Protein AF-A0A7Y8I131-F1 (afdb_monomer)

Sequence (384 aa):
MTRGSLYPLAFAGADLEAWVQGAQLDEKDVHTAWSLAAFLHQQGRAGRDKVTLFLSPSLACAALWTKQDFEESLGKSEELGVKIVIGERPHPADYRPMGDPRQDRLFMIVERAGEPAVDRTRLSFLKRAKYPLAAVTLEKNAPLSRYMQFIHYTVFGLGYLRRMNFVTQPAVELYKSITNPLYQNAVIQGGIERTPEWKQFVESPRQIKWRGGVTLHYDRLPCGVNLNDRDAASAYASLLTQLLDAGSIEYGELTFFGDTRYDPRGKRLRRILDRAGQSVFRSRLKIPVDIYEGPAMNHSYHEMVIGHGRCLSTVLLSRKPESIPEAGYTADYHRAQFLATQMAYERRSRLVVAISVKDLESASLASLEEFFKAVASRLPKARM

Secondary structure (DSSP, 8-state):
--HHHHHHHHHTT--HHHHHHHT---HHHHHHHHHHHHHHHHHHHTT--EEEEEE-GGGTTHHHHHHHHHHHHH-S-TTT--EEE-SPPP-GGGS--TTSTT--EEEEEEEETTSPPS-HHHHHHHHHTT--EEEEEE-TT--HHHHHHHHHHHHHHHHHHTT--TT--HHHHHHHHHHHHHHHHHHHHTSGGGSHHHHHHHH-SSEEE-GGG-EEE-TT-SS------SSHHHHHHHHHHHHHHTT--SEEEEEEES-SSSSHHHHHHHHHHHHHIIIIIITTT---EEEEEETTTHHHHHHHHHHH--EEEEEEEESS--EEGGGTEETHHHHHHHHHHHHHHHHTT-EEEEEEES-SSHHHHHHHHHHHHHHHHHSPPPP-

Mean predicted aligned error: 5.05 Å

Nearest PDB structures (foldseek):
  2fz5-assembly1_A  TM=4.426E-01  e=1.363E+00  Megasphaera elsdenii
  7plm-assembly1_B  TM=3.935E-01  e=2.606E+00  Desulfocurvibacter africanus
  6ciq-assembly2_C  TM=1.727E-01  e=2.904E+00  Moorella thermoacetica ATCC 39073
  6cip-assembly3_E  TM=1.585E-01  e=2.751E+00  Moorella thermoacetica ATCC 39073

Radius of gyration: 21.36 Å; Cα contacts (8 Å, |Δi|>4): 676; chains: 1; bounding box: 56×38×62 Å

Foldseek 3Di:
DDPVPVVVCVVVVHDVVLLVVLLDDDPVLLVVLLVLLVLCLVLLVLLQQEEEEAEFPVCLVCLLVLQLLQCLQFLAAQSGHHGYFYPDQQDVLLADQPPDSLRRHAYEYEYEPPGPGRPVVSVVVCVVSPGHYHYHYHYNPRDVSNVVSSSNSNSVSNCVVVVHRRPDQVLLVLLCVQLVVLLVVQVVLVHSCRDPLNCCQVVPPQKFDFPQFKIKHQPLQLDDQDQPDPGDLLSVLSVVQVCLVVLQAQEEEEEELADLDPDPLSVLLQVLVVVLQVLQCRFAVSHHYYYYYPPVSVRRNSSNCLNNGRYAYEYEYEPDWDDDVVVVDTSRSSVSSSSSVSVSCSVSSGHYMYMYFPHSDPSSSVSSSVSSVSNSVNGHRPDD

Solvent-accessible surface area (backbone atoms only — not comparable to full-atom values): 20110 Å² total; per-residue (Å²): 140,55,71,84,62,49,51,60,39,50,75,70,68,48,62,60,64,60,37,55,55,29,44,60,70,53,72,67,52,50,52,50,19,36,52,51,15,51,50,53,47,56,35,31,77,69,59,22,30,38,33,37,51,45,52,20,81,93,48,48,81,48,48,61,56,52,32,41,58,40,18,39,34,37,7,73,27,60,85,68,28,47,46,61,44,58,91,73,72,90,51,78,81,32,52,61,56,78,85,41,93,82,41,30,61,29,39,37,38,42,39,45,47,92,55,77,69,73,56,60,73,56,50,50,46,42,56,76,60,63,49,55,68,50,81,45,75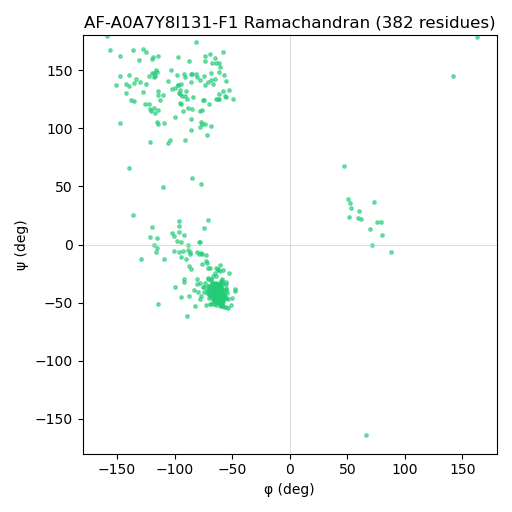,42,56,67,82,60,42,70,38,31,54,53,44,40,49,51,44,19,48,49,40,34,27,59,77,65,74,46,79,44,88,60,64,71,48,43,53,53,37,48,70,45,27,52,59,49,43,52,49,11,62,75,63,73,36,44,78,68,31,68,71,44,44,49,65,75,69,43,82,47,51,35,59,42,69,60,49,31,31,39,35,49,72,53,36,81,63,95,70,86,61,92,46,96,37,26,36,54,27,50,26,46,48,54,50,55,36,46,75,70,63,55,35,66,32,38,36,44,29,34,36,51,61,47,84,76,46,72,49,28,39,50,51,47,54,43,51,55,50,36,39,47,48,35,33,22,52,25,64,44,23,57,55,48,81,47,41,31,64,91,47,48,68,39,50,38,21,27,49,68,26,26,42,42,34,40,38,37,41,32,38,49,72,51,65,64,69,42,76,94,74,74,40,62,41,50,62,39,52,32,44,54,53,22,51,51,52,46,31,36,79,67,69,34,48,36,37,37,38,40,32,47,34,72,47,74,64,28,47,50,31,50,45,49,40,44,51,50,20,35,70,67,36,66,73,59,82,129

pLDDT: mean 90.71, std 7.74, range [46.91, 98.75]

Structure (mmCIF, N/CA/C/O backbone):
data_AF-A0A7Y8I131-F1
#
_entry.id   AF-A0A7Y8I131-F1
#
loop_
_atom_site.group_PDB
_atom_site.id
_atom_site.type_symbol
_atom_site.label_atom_id
_atom_site.label_alt_id
_atom_site.label_comp_id
_atom_site.label_asym_id
_atom_site.label_entity_id
_atom_site.label_seq_id
_atom_site.pdbx_PDB_ins_code
_atom_site.Cartn_x
_atom_site.Cartn_y
_atom_site.Cartn_z
_atom_site.occupancy
_atom_site.B_iso_or_equiv
_atom_site.auth_seq_id
_atom_site.auth_comp_id
_atom_site.auth_asym_id
_atom_site.auth_atom_id
_atom_site.pdbx_PDB_model_num
ATOM 1 N N . MET A 1 1 ? 10.536 -3.325 23.900 1.00 70.62 1 MET A N 1
ATOM 2 C CA . MET A 1 1 ? 11.335 -2.183 23.387 1.00 70.62 1 MET A CA 1
ATOM 3 C C . MET A 1 1 ? 12.803 -2.571 23.369 1.00 70.62 1 MET A C 1
ATOM 5 O O . MET A 1 1 ? 13.215 -3.315 24.249 1.00 70.62 1 MET A O 1
ATOM 9 N N . THR A 1 2 ? 13.581 -2.108 22.390 1.00 80.06 2 THR A N 1
ATOM 10 C CA . THR A 1 2 ? 15.010 -2.448 22.268 1.00 80.06 2 THR A CA 1
ATOM 11 C C . THR A 1 2 ? 15.864 -1.182 22.209 1.00 80.06 2 THR A C 1
ATOM 13 O O . THR A 1 2 ? 15.361 -0.083 21.974 1.00 80.06 2 THR A O 1
ATOM 16 N N . ARG A 1 3 ? 17.182 -1.327 22.397 1.00 84.38 3 ARG A N 1
ATOM 17 C CA . ARG A 1 3 ? 18.143 -0.214 22.275 1.00 84.38 3 ARG A CA 1
ATOM 18 C C . ARG A 1 3 ? 18.055 0.492 20.915 1.00 84.38 3 ARG A C 1
ATOM 20 O O . ARG A 1 3 ? 18.224 1.704 20.858 1.00 84.38 3 ARG A O 1
ATOM 27 N N . GLY A 1 4 ? 17.716 -0.249 19.855 1.00 83.31 4 GLY A N 1
ATOM 28 C CA . GLY A 1 4 ? 17.594 0.284 18.497 1.00 83.31 4 GLY A CA 1
ATOM 29 C C . GLY A 1 4 ? 16.541 1.385 18.353 1.00 83.31 4 GLY A C 1
ATOM 30 O O . GLY A 1 4 ? 16.759 2.320 17.594 1.00 83.31 4 GLY A O 1
ATOM 31 N N . SER A 1 5 ? 15.439 1.325 19.110 1.00 83.12 5 SER A N 1
ATOM 32 C CA . SER A 1 5 ? 14.418 2.383 19.110 1.00 83.12 5 SER A CA 1
ATOM 33 C C . SER A 1 5 ? 14.657 3.447 20.183 1.00 83.12 5 SER A C 1
ATOM 35 O O . SER A 1 5 ? 14.326 4.609 19.975 1.00 83.12 5 SER A O 1
ATOM 37 N N . LEU A 1 6 ? 15.226 3.072 21.335 1.00 89.75 6 LEU A N 1
ATOM 38 C CA . LEU A 1 6 ? 15.387 3.988 22.469 1.00 89.75 6 LEU A CA 1
ATOM 39 C C . LEU A 1 6 ? 16.517 5.007 22.268 1.00 89.75 6 LEU A C 1
ATOM 41 O O . LEU A 1 6 ? 16.350 6.153 22.670 1.00 89.75 6 LEU A O 1
ATOM 45 N N . TYR A 1 7 ? 17.635 4.644 21.627 1.00 92.88 7 TYR A N 1
ATOM 46 C CA . TYR A 1 7 ? 18.728 5.602 21.403 1.00 92.88 7 TYR A CA 1
ATOM 47 C C . TYR A 1 7 ? 18.345 6.757 20.469 1.00 92.88 7 TYR A C 1
ATOM 49 O O . TYR A 1 7 ? 18.573 7.902 20.854 1.00 92.88 7 TYR A O 1
ATOM 57 N N . PRO A 1 8 ? 17.716 6.528 19.297 1.00 92.12 8 PRO A N 1
ATOM 58 C CA . PRO A 1 8 ? 17.262 7.635 18.458 1.00 92.12 8 PRO A CA 1
ATOM 59 C C . PRO A 1 8 ? 16.260 8.552 19.169 1.00 92.12 8 PRO A C 1
ATOM 61 O O . PRO A 1 8 ? 16.351 9.766 19.027 1.00 92.12 8 PRO A O 1
ATOM 64 N N . LEU A 1 9 ? 15.343 7.992 19.968 1.00 91.56 9 LEU A N 1
ATOM 65 C CA . LEU A 1 9 ? 14.400 8.779 20.771 1.00 91.56 9 LEU A CA 1
ATOM 66 C C . LEU A 1 9 ? 15.127 9.646 21.808 1.00 91.56 9 LEU A C 1
ATOM 68 O O . LEU A 1 9 ? 14.823 10.830 21.927 1.00 91.56 9 LEU A O 1
ATOM 72 N N . ALA A 1 10 ? 16.122 9.083 22.498 1.00 93.38 10 ALA A N 1
ATOM 73 C CA . ALA A 1 10 ? 16.941 9.808 23.466 1.00 93.38 10 ALA A CA 1
ATOM 74 C C . ALA A 1 10 ? 17.691 10.976 22.810 1.00 93.38 10 ALA A C 1
ATOM 76 O O . ALA A 1 10 ? 17.651 12.100 23.302 1.00 93.38 10 ALA A O 1
ATOM 77 N N . PHE A 1 11 ? 18.332 10.725 21.662 1.00 95.62 11 PHE A N 1
ATOM 78 C CA . PHE A 1 11 ? 19.046 11.755 20.904 1.00 95.62 11 PHE A CA 1
ATOM 79 C C . PHE A 1 11 ? 18.114 12.822 20.321 1.00 95.62 11 PHE A C 1
ATOM 81 O O . PHE A 1 11 ? 18.532 13.963 20.150 1.00 95.62 11 PHE A O 1
ATOM 88 N N . ALA A 1 12 ? 16.852 12.478 20.058 1.00 94.00 12 ALA A N 1
ATOM 89 C CA . ALA A 1 12 ? 15.817 13.431 19.672 1.00 94.00 12 ALA A CA 1
ATOM 90 C C . ALA A 1 12 ? 15.232 14.219 20.864 1.00 94.00 12 ALA A C 1
ATOM 92 O O . ALA A 1 12 ? 14.323 15.023 20.667 1.00 94.00 12 ALA A O 1
ATOM 93 N N . GLY A 1 13 ? 15.728 13.998 22.088 1.00 94.81 13 GLY A N 1
ATOM 94 C CA . GLY A 1 13 ? 15.273 14.687 23.296 1.00 94.81 13 GLY A CA 1
ATOM 95 C C . GLY A 1 13 ? 13.930 14.191 23.834 1.00 94.81 13 GLY A C 1
ATOM 96 O O . GLY A 1 13 ? 13.272 14.914 24.577 1.00 94.81 13 GLY A O 1
ATOM 97 N N . ALA A 1 14 ? 13.492 12.987 23.453 1.00 92.56 14 ALA A N 1
ATOM 98 C CA . ALA A 1 14 ? 12.272 12.407 23.999 1.00 92.56 14 ALA A CA 1
ATOM 99 C C . ALA A 1 14 ? 12.466 11.997 25.467 1.00 92.56 14 ALA A C 1
ATOM 101 O O . ALA A 1 14 ? 13.485 11.406 25.830 1.00 92.56 14 ALA A O 1
ATOM 102 N N . ASP A 1 15 ? 11.448 12.245 26.291 1.00 94.62 15 ASP A N 1
ATOM 103 C CA . ASP A 1 15 ? 11.384 11.737 27.661 1.00 94.62 15 ASP A CA 1
ATOM 104 C C . ASP A 1 15 ? 11.212 10.210 27.639 1.00 94.62 15 ASP A C 1
ATOM 106 O O . ASP A 1 15 ? 10.130 9.679 27.365 1.00 94.62 15 ASP A O 1
ATOM 110 N N . LEU A 1 16 ? 12.312 9.494 27.881 1.00 94.25 16 LEU A N 1
ATOM 111 C CA . LEU A 1 16 ? 12.325 8.034 27.858 1.00 94.25 16 LEU A CA 1
ATOM 112 C C . LEU A 1 16 ? 11.575 7.424 29.040 1.00 94.25 16 LEU A C 1
ATOM 114 O O . LEU A 1 16 ? 11.055 6.319 28.901 1.00 94.25 16 LEU A O 1
ATOM 118 N N . GLU A 1 17 ? 11.516 8.104 30.184 1.00 94.50 17 GLU A N 1
ATOM 119 C CA . GLU A 1 17 ? 10.791 7.601 31.346 1.00 94.50 17 GLU A CA 1
ATOM 120 C C . GLU A 1 17 ? 9.292 7.622 31.056 1.00 94.50 17 GLU A C 1
ATOM 122 O O . GLU A 1 17 ? 8.643 6.574 31.116 1.00 94.50 17 GLU A O 1
ATOM 127 N N . ALA A 1 18 ? 8.771 8.765 30.600 1.00 93.94 18 ALA A N 1
ATOM 128 C CA . ALA A 1 18 ? 7.383 8.880 30.162 1.00 93.94 18 ALA A CA 1
ATOM 129 C C . ALA A 1 18 ? 7.068 7.930 28.993 1.00 93.94 18 ALA A C 1
ATOM 131 O O . ALA A 1 18 ? 5.988 7.338 28.937 1.00 93.94 18 ALA A O 1
ATOM 132 N N . TRP A 1 19 ? 8.013 7.731 28.065 1.00 93.81 19 TRP A N 1
ATOM 133 C CA . TRP A 1 19 ? 7.859 6.764 26.976 1.00 93.81 19 TRP A CA 1
ATOM 134 C C . TRP A 1 19 ? 7.703 5.333 27.503 1.00 93.81 19 TRP A C 1
ATOM 136 O O . TRP A 1 19 ? 6.794 4.616 27.077 1.00 93.81 19 TRP A O 1
ATOM 146 N N . VAL A 1 20 ? 8.564 4.910 28.431 1.00 93.94 20 VAL A N 1
ATOM 147 C CA . VAL A 1 20 ? 8.539 3.557 28.999 1.00 93.94 20 VAL A CA 1
ATOM 148 C C . VAL A 1 20 ? 7.296 3.338 29.855 1.00 93.94 20 VAL A C 1
ATOM 150 O O . VAL A 1 20 ? 6.632 2.317 29.681 1.00 93.94 20 VAL A O 1
ATOM 153 N N . GLN A 1 21 ? 6.945 4.297 30.713 1.00 94.69 21 GLN A N 1
ATOM 154 C CA . GLN A 1 21 ? 5.718 4.259 31.513 1.00 94.69 21 GLN A CA 1
ATOM 155 C C . GLN A 1 21 ? 4.479 4.205 30.616 1.00 94.69 21 GLN A C 1
ATOM 157 O O . GLN A 1 21 ? 3.583 3.401 30.837 1.00 94.69 21 GLN A O 1
ATOM 162 N N . GLY A 1 22 ? 4.462 4.983 29.532 1.00 94.25 22 GLY A N 1
ATOM 163 C CA . GLY A 1 22 ? 3.379 4.973 28.555 1.00 94.25 22 GLY A CA 1
ATOM 164 C C . GLY A 1 22 ? 3.133 3.623 27.886 1.00 94.25 22 GLY A C 1
ATOM 165 O O . GLY A 1 22 ? 1.995 3.307 27.552 1.00 94.25 22 GLY A O 1
ATOM 166 N N . ALA A 1 23 ? 4.182 2.815 27.705 1.00 94.88 23 ALA A N 1
ATOM 167 C CA . ALA A 1 23 ? 4.067 1.460 27.171 1.00 94.88 23 ALA A CA 1
ATOM 168 C C . ALA A 1 23 ? 3.544 0.441 28.201 1.00 94.88 23 ALA A C 1
ATOM 170 O O . ALA A 1 23 ? 3.279 -0.701 27.835 1.00 94.88 23 ALA A O 1
ATOM 171 N N . GLN A 1 24 ? 3.389 0.808 29.473 1.00 95.50 24 GLN A N 1
ATOM 172 C CA . GLN A 1 24 ? 2.738 -0.041 30.467 1.00 95.50 24 GLN A CA 1
ATOM 173 C C . GLN A 1 24 ? 1.229 0.199 30.402 1.00 95.50 24 GLN A C 1
ATOM 175 O O . GLN A 1 24 ? 0.709 1.191 30.908 1.00 95.50 24 GLN A O 1
ATOM 180 N N . LEU A 1 25 ? 0.532 -0.697 29.708 1.00 95.62 25 LEU A N 1
ATOM 181 C CA . LEU A 1 25 ? -0.925 -0.676 29.621 1.00 95.62 25 LEU A CA 1
ATOM 182 C C . LEU A 1 25 ? -1.550 -1.292 30.870 1.00 95.62 25 LEU A C 1
ATOM 184 O O . LEU A 1 25 ? -1.030 -2.281 31.391 1.00 95.62 25 LEU A O 1
ATOM 188 N N . ASP A 1 26 ? -2.680 -0.742 31.305 1.00 96.00 26 ASP A N 1
ATOM 189 C CA . ASP A 1 26 ? -3.483 -1.354 32.359 1.00 96.00 26 ASP A CA 1
ATOM 190 C C . ASP A 1 26 ? -4.390 -2.472 31.800 1.00 96.00 26 ASP A C 1
ATOM 192 O O . ASP A 1 26 ? -4.467 -2.719 30.592 1.00 96.00 26 ASP A O 1
ATOM 196 N N . GLU A 1 27 ? -5.088 -3.186 32.684 1.00 96.94 27 GLU A N 1
ATOM 197 C CA . GLU A 1 27 ? -5.978 -4.284 32.287 1.00 96.94 27 GLU A CA 1
ATOM 198 C C . GLU A 1 27 ? -7.116 -3.817 31.364 1.00 96.94 27 GLU A C 1
ATOM 200 O O . GLU A 1 27 ? -7.504 -4.527 30.432 1.00 96.94 27 GLU A O 1
ATOM 205 N N . LYS A 1 28 ? -7.626 -2.598 31.569 1.00 96.06 28 LYS A N 1
ATOM 206 C CA . LYS A 1 28 ? -8.712 -2.029 30.767 1.00 96.06 28 LYS A CA 1
ATOM 207 C C . LYS A 1 28 ? -8.239 -1.719 29.348 1.00 96.06 28 LYS A C 1
ATOM 209 O O . LYS A 1 28 ? -8.973 -1.983 28.389 1.00 96.06 28 LYS A O 1
ATOM 214 N N . ASP A 1 29 ? -7.034 -1.186 29.192 1.00 95.88 29 ASP A N 1
ATOM 215 C CA . ASP A 1 29 ? -6.403 -0.956 27.894 1.00 95.88 29 ASP A CA 1
ATOM 216 C C . ASP A 1 29 ? -6.220 -2.265 27.131 1.00 95.88 29 ASP A C 1
ATOM 218 O O . ASP A 1 29 ? -6.588 -2.356 25.957 1.00 95.88 29 ASP A O 1
ATOM 222 N N . VAL A 1 30 ? -5.689 -3.291 27.804 1.00 97.81 30 VAL A N 1
ATOM 223 C CA . VAL A 1 30 ? -5.486 -4.616 27.209 1.00 97.81 30 VAL A CA 1
ATOM 224 C C . VAL A 1 30 ? -6.832 -5.210 26.798 1.00 97.81 30 VAL A C 1
ATOM 226 O O . VAL A 1 30 ? -6.988 -5.621 25.651 1.00 97.81 30 VAL A O 1
ATOM 229 N N . HIS A 1 31 ? -7.847 -5.173 27.663 1.00 97.81 31 HIS A N 1
ATOM 230 C CA . HIS A 1 31 ? -9.193 -5.635 27.321 1.00 97.81 31 HIS A CA 1
ATOM 231 C C . HIS A 1 31 ? -9.785 -4.875 26.118 1.00 97.81 31 HIS A C 1
ATOM 233 O O . HIS A 1 31 ? -10.429 -5.461 25.242 1.00 97.81 31 HIS A O 1
ATOM 239 N N . THR A 1 32 ? -9.535 -3.566 26.026 1.00 97.75 32 THR A N 1
ATOM 240 C CA . THR A 1 32 ? -9.972 -2.739 24.890 1.00 97.75 32 THR A CA 1
ATOM 241 C C . THR A 1 32 ? -9.251 -3.135 23.596 1.00 97.75 32 THR A C 1
ATOM 243 O O . THR A 1 32 ? -9.896 -3.265 22.554 1.00 97.75 32 THR A O 1
ATOM 246 N N . ALA A 1 33 ? -7.943 -3.400 23.652 1.00 98.38 33 ALA A N 1
ATOM 247 C CA . ALA A 1 33 ? -7.165 -3.894 22.513 1.00 98.38 33 ALA A CA 1
ATOM 248 C C . ALA A 1 33 ? -7.673 -5.265 22.032 1.00 98.38 33 ALA A C 1
ATOM 250 O O . ALA A 1 33 ? -7.838 -5.496 20.834 1.00 98.38 33 ALA A O 1
ATOM 251 N N . TRP A 1 34 ? -8.015 -6.159 22.962 1.00 98.38 34 TRP A N 1
ATOM 252 C CA . TRP A 1 34 ? -8.614 -7.457 22.646 1.00 98.38 34 TRP A CA 1
ATOM 253 C C . TRP A 1 34 ? -10.022 -7.337 22.059 1.00 98.38 34 TRP A C 1
ATOM 255 O O . TRP A 1 34 ? -10.375 -8.082 21.146 1.00 98.38 34 TRP A O 1
ATOM 265 N N . SER A 1 35 ? -10.812 -6.367 22.517 1.00 98.38 35 SER A N 1
ATOM 266 C CA . SER A 1 35 ? -12.125 -6.068 21.931 1.00 98.38 35 SER A CA 1
ATOM 267 C C . SER A 1 35 ? -11.990 -5.595 20.480 1.00 98.38 35 SER A C 1
ATOM 269 O O . SER A 1 35 ? -12.738 -6.042 19.607 1.00 98.38 35 SER A O 1
ATOM 271 N N . LEU A 1 36 ? -10.994 -4.748 20.192 1.00 98.56 36 LEU A N 1
ATOM 272 C CA . LEU A 1 36 ? -10.658 -4.363 18.823 1.00 98.56 36 LEU A CA 1
ATOM 273 C C . LEU A 1 36 ? -10.210 -5.578 18.000 1.00 98.56 36 LEU A C 1
ATOM 275 O O . LEU A 1 36 ? -10.696 -5.768 16.887 1.00 98.56 36 LEU A O 1
ATOM 279 N N . ALA A 1 37 ? -9.350 -6.440 18.545 1.00 98.38 37 ALA A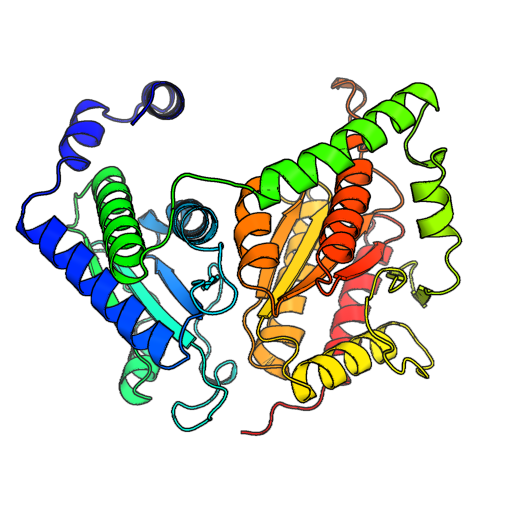 N 1
ATOM 280 C CA . ALA A 1 37 ? -8.920 -7.664 17.873 1.00 98.38 37 ALA A CA 1
ATOM 281 C C . ALA A 1 37 ? -10.105 -8.582 17.523 1.00 98.38 37 ALA A C 1
ATOM 283 O O . ALA A 1 37 ? -10.203 -9.061 16.393 1.00 98.38 37 ALA A O 1
ATOM 284 N N . ALA A 1 38 ? -11.043 -8.779 18.453 1.00 98.38 38 ALA A N 1
ATOM 285 C CA . ALA A 1 38 ? -12.256 -9.562 18.230 1.00 98.38 38 ALA A CA 1
ATOM 286 C C . ALA A 1 38 ? -13.147 -8.944 17.141 1.00 98.38 38 ALA A C 1
ATOM 288 O O . ALA A 1 38 ? -13.629 -9.659 16.259 1.00 98.38 38 ALA A O 1
ATOM 289 N N . PHE A 1 39 ? -13.306 -7.617 17.144 1.00 98.44 39 PHE A N 1
ATOM 290 C CA . PHE A 1 39 ? -14.012 -6.899 16.085 1.00 98.44 39 PHE A CA 1
ATOM 291 C C . PHE A 1 39 ? -13.355 -7.122 14.713 1.00 98.44 39 PHE A C 1
ATOM 293 O O . PHE A 1 39 ? -14.031 -7.541 13.773 1.00 98.44 39 PHE A O 1
ATOM 300 N N . LEU A 1 40 ? -12.038 -6.917 14.597 1.00 98.19 40 LEU A N 1
ATOM 301 C CA . LEU A 1 40 ? -11.287 -7.138 13.353 1.00 98.19 40 LEU A CA 1
ATOM 302 C C . LEU A 1 40 ? -11.347 -8.605 12.897 1.00 98.19 40 LEU A C 1
ATOM 304 O O . LEU A 1 40 ? -11.439 -8.893 11.703 1.00 98.19 40 LEU A O 1
ATOM 308 N N . HIS A 1 41 ? -11.324 -9.554 13.835 1.00 97.25 41 HIS A N 1
ATOM 309 C CA . HIS A 1 41 ? -11.504 -10.973 13.545 1.00 97.25 41 HIS A CA 1
ATOM 310 C C . HIS A 1 41 ? -12.889 -11.257 12.955 1.00 97.25 41 HIS A C 1
ATOM 312 O O . HIS A 1 41 ? -12.983 -11.891 11.903 1.00 97.25 41 HIS A O 1
ATOM 318 N N . GLN A 1 42 ? -13.953 -10.763 13.591 1.00 97.31 42 GLN A N 1
ATOM 319 C CA . GLN A 1 42 ? -15.322 -10.966 13.125 1.00 97.31 42 GLN A CA 1
ATOM 320 C C . GLN A 1 42 ? -15.554 -10.340 11.746 1.00 97.31 42 GLN A C 1
ATOM 322 O O . GLN A 1 42 ? -16.191 -10.962 10.898 1.00 97.31 42 GLN A O 1
ATOM 327 N N . GLN A 1 43 ? -15.023 -9.137 11.501 1.00 96.81 43 GLN A N 1
ATOM 328 C CA . GLN A 1 43 ? -15.122 -8.509 10.183 1.00 96.81 43 GLN A CA 1
ATOM 329 C C . GLN A 1 43 ? -14.339 -9.291 9.124 1.00 96.81 43 GLN A C 1
ATOM 331 O O . GLN A 1 43 ? -14.899 -9.580 8.069 1.00 96.81 43 GLN A O 1
ATOM 336 N N . GLY A 1 44 ? -13.117 -9.737 9.433 1.00 94.62 44 GLY A N 1
ATOM 337 C CA . GLY A 1 44 ? -12.327 -10.571 8.523 1.00 94.62 44 GLY A CA 1
ATOM 338 C C . GLY A 1 44 ? -13.044 -11.869 8.140 1.00 94.62 44 GLY A C 1
ATOM 339 O O . GLY A 1 44 ? -13.130 -12.200 6.964 1.00 94.62 44 GLY A O 1
ATOM 340 N N . ARG A 1 45 ? -13.673 -12.554 9.108 1.00 93.81 45 ARG A N 1
ATOM 341 C CA . ARG A 1 45 ? -14.504 -13.750 8.850 1.00 93.81 45 ARG A CA 1
ATOM 342 C C . ARG A 1 45 ? -15.720 -13.480 7.965 1.00 93.81 45 ARG A C 1
ATOM 344 O O . ARG A 1 45 ? -16.252 -14.410 7.371 1.00 93.81 45 ARG A O 1
ATOM 351 N N . ALA A 1 46 ? -16.168 -12.232 7.898 1.00 93.69 46 ALA A N 1
ATOM 352 C CA . ALA A 1 46 ? -17.251 -11.792 7.033 1.00 93.69 46 ALA A CA 1
ATOM 353 C C . ALA A 1 46 ? -16.750 -11.196 5.701 1.00 93.69 46 ALA A C 1
ATOM 355 O O . ALA A 1 46 ? -17.511 -10.494 5.037 1.00 93.69 46 ALA A O 1
ATOM 356 N N . GLY A 1 47 ? -15.484 -11.434 5.333 1.00 93.00 47 GLY A N 1
ATOM 357 C CA . GLY A 1 47 ? -14.870 -10.952 4.091 1.00 93.00 47 GLY A CA 1
ATOM 358 C C . GLY A 1 47 ? -14.415 -9.492 4.128 1.00 93.00 47 GLY A C 1
ATOM 359 O O . GLY A 1 47 ? -14.039 -8.948 3.097 1.00 93.00 47 GLY A O 1
ATOM 360 N N . ARG A 1 48 ? -14.454 -8.841 5.299 1.00 95.62 48 ARG A N 1
ATOM 361 C CA . ARG A 1 48 ? -14.023 -7.451 5.495 1.00 95.62 48 ARG A CA 1
ATOM 362 C C . ARG A 1 48 ? -12.694 -7.418 6.227 1.00 95.62 48 ARG A C 1
ATOM 364 O O . ARG A 1 48 ? -12.626 -7.354 7.452 1.00 95.62 48 ARG A O 1
ATOM 371 N N . ASP A 1 49 ? -11.633 -7.492 5.452 1.00 95.25 49 ASP A N 1
ATOM 372 C CA . ASP A 1 49 ? -10.245 -7.659 5.871 1.00 95.25 49 ASP A CA 1
ATOM 373 C C . ASP A 1 49 ? -9.353 -6.473 5.457 1.00 95.25 49 ASP A C 1
ATOM 375 O O . ASP A 1 49 ? -8.171 -6.462 5.799 1.00 95.25 49 ASP A O 1
ATOM 379 N N . LYS A 1 50 ? -9.892 -5.450 4.771 1.00 96.56 50 LYS A N 1
ATOM 380 C CA . LYS A 1 50 ? -9.143 -4.237 4.399 1.00 96.56 50 LYS A CA 1
ATOM 381 C C . LYS A 1 50 ? -9.514 -3.046 5.275 1.00 96.56 50 LYS A C 1
ATOM 383 O O . LYS A 1 50 ? -10.417 -2.265 4.962 1.00 96.56 50 LYS A O 1
ATOM 388 N N . VAL A 1 51 ? -8.782 -2.899 6.375 1.00 97.19 51 VAL A N 1
ATOM 389 C CA . VAL A 1 51 ? -8.955 -1.853 7.387 1.00 97.19 51 VAL A CA 1
ATOM 390 C C . VAL A 1 51 ? -8.399 -0.535 6.868 1.00 97.19 51 VAL A C 1
ATOM 392 O O . VAL A 1 51 ? -7.199 -0.394 6.668 1.00 97.19 51 VAL A O 1
ATOM 395 N N . THR A 1 52 ? -9.251 0.465 6.688 1.00 96.19 52 THR A N 1
ATOM 396 C CA . THR A 1 52 ? -8.801 1.836 6.421 1.00 96.19 52 THR A CA 1
ATOM 397 C C . THR A 1 52 ? -8.504 2.521 7.743 1.00 96.19 52 THR A C 1
ATOM 399 O O . THR A 1 52 ? -9.411 2.697 8.560 1.00 96.19 52 THR A O 1
ATOM 402 N N . LEU A 1 53 ? -7.243 2.891 7.953 1.00 96.06 53 LEU A N 1
ATOM 403 C CA . LEU A 1 53 ? -6.780 3.521 9.179 1.00 96.06 53 LEU A CA 1
ATOM 404 C C . LEU A 1 53 ? -6.771 5.043 9.030 1.00 96.06 53 LEU A C 1
ATOM 406 O O . LEU A 1 53 ? -6.068 5.605 8.189 1.00 96.06 53 LEU A O 1
ATOM 410 N N . PHE A 1 54 ? -7.512 5.703 9.910 1.00 93.94 54 PHE A N 1
ATOM 411 C CA . PHE A 1 54 ? -7.529 7.148 10.061 1.00 93.94 54 PHE A CA 1
ATOM 412 C C . PHE A 1 54 ? -6.919 7.524 11.407 1.00 93.94 54 PHE A C 1
ATOM 414 O O . PHE A 1 54 ? -7.373 7.057 12.448 1.00 93.94 54 PHE A O 1
ATOM 421 N N . LEU A 1 55 ? -5.899 8.378 11.376 1.00 93.25 55 LEU A N 1
ATOM 422 C CA . LEU A 1 55 ? -5.201 8.869 12.560 1.00 93.25 55 LEU A CA 1
ATOM 423 C C . LEU A 1 55 ? -5.367 10.384 12.664 1.00 93.25 55 LEU A C 1
ATOM 425 O O . LEU A 1 55 ? -5.359 11.080 11.644 1.00 93.25 55 LEU A O 1
ATOM 429 N N . SER A 1 56 ? -5.485 10.899 13.887 1.00 91.62 56 SER A N 1
ATOM 430 C CA . SER A 1 56 ? -5.414 12.341 14.128 1.00 91.62 56 SER A CA 1
ATOM 431 C C . SER A 1 56 ? -4.021 12.904 13.783 1.00 91.62 56 SER A C 1
ATOM 433 O O . SER A 1 56 ? -3.053 12.141 13.683 1.00 91.62 56 SER A O 1
ATOM 435 N N . PRO A 1 57 ? -3.882 14.227 13.561 1.00 89.44 57 PRO A N 1
ATOM 436 C CA . PRO A 1 57 ? -2.654 14.807 13.016 1.00 89.44 57 PRO A CA 1
ATOM 437 C C . PRO A 1 57 ? -1.373 14.460 13.786 1.00 89.44 57 PRO A C 1
ATOM 439 O O . PRO A 1 57 ? -0.371 14.137 13.149 1.00 89.44 57 PRO A O 1
ATOM 442 N N . SER A 1 58 ? -1.390 14.460 15.126 1.00 90.75 58 SER A N 1
ATOM 443 C CA . SER A 1 58 ? -0.193 14.120 15.919 1.00 90.75 58 SER A CA 1
ATOM 444 C C . SER A 1 58 ? 0.208 12.648 15.831 1.00 90.75 58 SER A C 1
ATOM 446 O O . SER A 1 58 ? 1.355 12.304 16.103 1.00 90.75 58 SER A O 1
ATOM 448 N N . LEU A 1 59 ? -0.720 11.777 15.432 1.00 91.94 59 LEU A N 1
ATOM 449 C CA . LEU A 1 59 ? -0.502 10.342 15.282 1.00 91.94 59 LEU A CA 1
ATOM 450 C C . LEU A 1 59 ? -0.172 9.948 13.838 1.00 91.94 59 LEU A C 1
ATOM 452 O O . LEU A 1 59 ? 0.170 8.796 13.593 1.00 91.94 59 LEU A O 1
ATOM 456 N N . ALA A 1 60 ? -0.244 10.870 12.872 1.00 89.81 60 ALA A N 1
ATOM 457 C CA . ALA A 1 60 ? -0.115 10.554 11.449 1.00 89.81 60 ALA A CA 1
ATOM 458 C C . ALA A 1 60 ? 1.190 9.812 11.097 1.00 89.81 60 ALA A C 1
ATOM 460 O O . ALA A 1 60 ? 1.184 8.926 10.240 1.00 89.81 60 ALA A O 1
ATOM 461 N N . CYS A 1 61 ? 2.297 10.113 11.786 1.00 88.12 61 CYS A N 1
ATOM 462 C CA . CYS A 1 61 ? 3.579 9.426 11.594 1.00 88.12 61 CYS A CA 1
ATOM 463 C C . CYS A 1 61 ? 3.538 7.938 11.987 1.00 88.12 61 CYS A C 1
ATOM 465 O O . CYS A 1 61 ? 4.298 7.138 11.443 1.00 88.12 61 CYS A O 1
ATOM 467 N N . ALA A 1 62 ? 2.621 7.545 12.872 1.00 93.69 62 ALA A N 1
ATOM 468 C CA . ALA A 1 62 ? 2.463 6.172 13.329 1.00 93.69 62 ALA A CA 1
ATOM 469 C C . ALA A 1 62 ? 1.672 5.295 12.347 1.00 93.69 62 ALA A C 1
ATOM 471 O O . ALA A 1 62 ? 1.602 4.084 12.550 1.00 93.69 62 ALA A O 1
ATOM 472 N N . ALA A 1 63 ? 1.096 5.859 11.277 1.00 94.12 63 ALA A N 1
ATOM 473 C CA . ALA A 1 63 ? 0.330 5.098 10.286 1.00 94.12 63 ALA A CA 1
ATOM 474 C C . ALA A 1 63 ? 1.179 4.009 9.624 1.00 94.12 63 ALA A C 1
ATOM 476 O O . ALA A 1 63 ? 0.752 2.860 9.533 1.00 94.12 63 ALA A O 1
ATOM 477 N N . LEU A 1 64 ? 2.397 4.366 9.204 1.00 92.25 64 LEU A N 1
ATOM 478 C CA . LEU A 1 64 ? 3.311 3.432 8.553 1.00 92.25 64 LEU A CA 1
ATOM 479 C C . LEU A 1 64 ? 3.737 2.314 9.505 1.00 92.25 64 LEU A C 1
ATOM 481 O O . LEU A 1 64 ? 3.679 1.145 9.142 1.00 92.25 64 LEU A O 1
ATOM 485 N N . TRP A 1 65 ? 4.094 2.680 10.738 1.00 93.50 65 TRP A N 1
ATOM 486 C CA . TRP A 1 65 ? 4.453 1.719 11.775 1.00 93.50 65 TRP A CA 1
ATOM 487 C C . TRP A 1 65 ? 3.285 0.778 12.110 1.00 93.50 65 TRP A C 1
ATOM 489 O O . TRP A 1 65 ? 3.474 -0.429 12.157 1.00 93.50 65 TRP A O 1
ATOM 499 N N . THR A 1 66 ? 2.065 1.307 12.253 1.00 95.88 66 THR A N 1
ATOM 500 C CA . THR A 1 66 ? 0.860 0.504 12.537 1.00 95.88 66 THR A CA 1
ATOM 501 C C . THR A 1 66 ? 0.602 -0.490 11.412 1.00 95.88 66 THR A C 1
ATOM 503 O O . THR A 1 66 ? 0.328 -1.660 11.655 1.00 95.88 66 THR A O 1
ATOM 506 N N . LYS A 1 67 ? 0.703 -0.025 10.162 1.00 94.81 67 LYS A N 1
ATOM 507 C CA . LYS A 1 67 ? 0.562 -0.880 8.988 1.00 94.81 67 LYS A CA 1
ATOM 508 C C . LYS A 1 67 ? 1.596 -1.999 9.002 1.00 94.81 67 LYS A C 1
ATOM 510 O O . LYS A 1 67 ? 1.213 -3.145 8.821 1.00 94.81 67 LYS A O 1
ATOM 515 N N . GLN A 1 68 ? 2.864 -1.668 9.230 1.00 91.06 68 GLN A N 1
ATOM 516 C CA . GLN A 1 68 ? 3.944 -2.646 9.310 1.00 91.06 68 GLN A CA 1
ATOM 517 C C . GLN A 1 68 ? 3.690 -3.681 10.411 1.00 91.06 68 GLN A C 1
ATOM 519 O O . GLN A 1 68 ? 3.781 -4.873 10.137 1.00 91.06 68 GLN A O 1
ATOM 524 N N . ASP A 1 69 ? 3.309 -3.240 11.612 1.00 92.88 69 ASP A N 1
ATOM 525 C CA . ASP A 1 69 ? 3.055 -4.126 12.749 1.00 92.88 69 ASP A CA 1
ATOM 526 C C . ASP A 1 69 ? 1.959 -5.156 12.442 1.00 92.88 69 ASP A C 1
ATOM 528 O O . ASP A 1 69 ? 2.150 -6.350 12.656 1.00 92.88 69 ASP A O 1
ATOM 532 N N . PHE A 1 70 ? 0.843 -4.726 11.846 1.00 93.88 70 PHE A N 1
ATOM 533 C CA . PHE A 1 70 ? -0.218 -5.636 11.406 1.00 93.88 70 PHE A CA 1
ATOM 534 C C . PHE A 1 70 ? 0.204 -6.518 10.228 1.00 93.88 70 PHE A C 1
ATOM 536 O O . PHE A 1 70 ? -0.007 -7.728 10.264 1.00 93.88 70 PHE A O 1
ATOM 543 N N . GLU A 1 71 ? 0.742 -5.927 9.163 1.00 91.88 71 GLU A N 1
ATOM 544 C CA . GLU A 1 71 ? 0.949 -6.610 7.883 1.00 91.88 71 GLU A CA 1
ATOM 545 C C . GLU A 1 71 ? 2.122 -7.599 7.918 1.00 91.88 71 GLU A C 1
ATOM 547 O O . GLU A 1 71 ? 2.000 -8.684 7.354 1.00 91.88 71 GLU A O 1
ATOM 552 N N . GLU A 1 72 ? 3.212 -7.303 8.633 1.00 88.69 72 GLU A N 1
ATOM 553 C CA . GLU A 1 72 ? 4.296 -8.276 8.848 1.00 88.69 72 GLU A CA 1
ATOM 554 C C . GLU A 1 72 ? 3.876 -9.402 9.796 1.00 88.69 72 GLU A C 1
ATOM 556 O O . GLU A 1 72 ? 4.227 -10.571 9.605 1.00 88.69 72 GLU A O 1
ATOM 561 N N . SER A 1 73 ? 3.115 -9.062 10.837 1.00 90.38 73 SER A N 1
ATOM 562 C CA . SER A 1 73 ? 2.691 -10.038 11.837 1.00 90.38 73 SER A CA 1
ATOM 563 C C . SER A 1 73 ? 1.639 -10.990 11.280 1.00 90.38 73 SER A C 1
ATOM 565 O O . SER A 1 73 ? 1.719 -12.194 11.534 1.00 90.38 73 SER A O 1
ATOM 567 N N . LEU A 1 74 ? 0.673 -10.468 10.516 1.00 90.19 74 LEU A N 1
ATOM 568 C CA . LEU A 1 74 ? -0.559 -11.170 10.1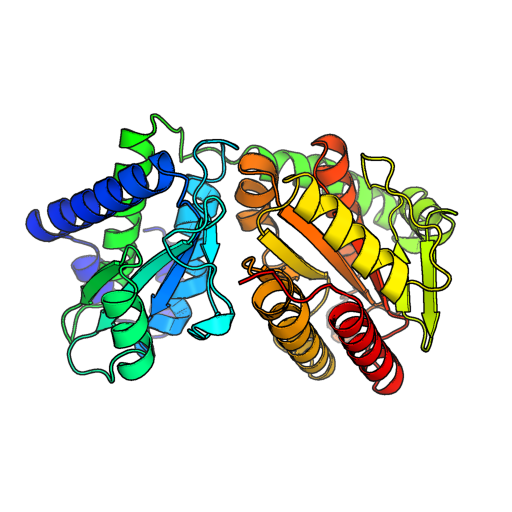50 1.00 90.19 74 LEU A CA 1
ATOM 569 C C . LEU A 1 74 ? -0.714 -11.446 8.647 1.00 90.19 74 LEU A C 1
ATOM 571 O O . LEU A 1 74 ? -1.630 -12.163 8.248 1.00 90.19 74 LEU A O 1
ATOM 575 N N . GLY A 1 75 ? 0.172 -10.926 7.798 1.00 87.44 75 GLY A N 1
ATOM 576 C CA . GLY A 1 75 ? 0.178 -11.173 6.355 1.00 87.44 75 GLY A CA 1
ATOM 577 C C . GLY A 1 75 ? 0.746 -12.542 5.983 1.00 87.44 75 GLY A C 1
ATOM 578 O O . GLY A 1 75 ? 1.673 -12.621 5.199 1.00 87.44 75 GLY A O 1
ATOM 579 N N . LYS A 1 76 ? 0.254 -13.637 6.572 1.00 84.81 76 LYS A N 1
ATOM 580 C CA . LYS A 1 76 ? 0.844 -14.990 6.401 1.00 84.81 76 LYS A CA 1
ATOM 581 C C . LYS A 1 76 ? -0.121 -16.021 5.838 1.00 84.81 76 LYS A C 1
ATOM 583 O O . LYS A 1 76 ? 0.184 -17.209 5.797 1.00 84.81 76 LYS A O 1
ATOM 588 N N . SER A 1 77 ? -1.308 -15.578 5.454 1.00 85.69 77 SER A N 1
ATOM 589 C CA . SER A 1 77 ? -2.389 -16.429 4.983 1.00 85.69 77 SER A CA 1
ATOM 590 C C . SER A 1 77 ? -3.256 -15.649 4.013 1.00 85.69 77 SER A C 1
ATOM 592 O O . SER A 1 77 ? -3.592 -14.502 4.300 1.00 85.69 77 SER A O 1
ATOM 594 N N . GLU A 1 78 ? -3.651 -16.296 2.916 1.00 84.88 78 GLU A N 1
ATOM 595 C CA . GLU A 1 78 ? -4.554 -15.705 1.923 1.00 84.88 78 GLU A CA 1
ATOM 596 C C . GLU A 1 78 ? -5.968 -15.510 2.474 1.00 84.88 78 GLU A C 1
ATOM 598 O O . GLU A 1 78 ? -6.690 -14.601 2.082 1.00 84.88 78 GLU A O 1
ATOM 603 N N . GLU A 1 79 ? -6.369 -16.367 3.408 1.00 85.38 79 GLU A N 1
ATOM 604 C CA . GLU A 1 79 ? -7.718 -16.368 3.973 1.00 85.38 79 GLU A CA 1
ATOM 605 C C . GLU A 1 79 ? -7.816 -15.497 5.227 1.00 85.38 79 GLU A C 1
ATOM 607 O O . GLU A 1 79 ? -8.874 -14.962 5.554 1.00 85.38 79 GLU A O 1
ATOM 612 N N . LEU A 1 80 ? -6.708 -15.389 5.963 1.00 87.50 80 LEU A N 1
ATOM 613 C CA . LEU A 1 80 ? -6.656 -14.795 7.295 1.00 87.50 80 LEU A CA 1
ATOM 614 C C . LEU A 1 80 ? -5.725 -13.583 7.371 1.00 87.50 80 LEU A C 1
ATOM 616 O O . LEU A 1 80 ? -5.384 -13.174 8.483 1.00 87.50 80 LEU A O 1
ATOM 620 N N . GLY A 1 81 ? -5.303 -13.000 6.253 1.00 88.00 81 GLY A N 1
ATOM 621 C CA . GLY A 1 81 ? -4.585 -11.730 6.273 1.00 88.00 81 GLY A CA 1
ATOM 622 C C . GLY A 1 81 ? -5.489 -10.562 6.681 1.00 88.00 81 GLY A C 1
ATOM 623 O O . GLY A 1 81 ? -6.718 -10.666 6.739 1.00 88.00 81 GLY A O 1
ATOM 624 N N . VAL A 1 82 ? -4.868 -9.440 7.046 1.00 91.31 82 VAL A N 1
ATOM 625 C CA . VAL A 1 82 ? -5.549 -8.153 7.247 1.00 91.31 82 VAL A CA 1
ATOM 626 C C . VAL A 1 82 ? -4.726 -7.074 6.579 1.00 91.31 82 VAL A C 1
ATOM 628 O O . VAL A 1 82 ? -3.561 -6.877 6.916 1.00 91.31 82 VAL A O 1
ATOM 631 N N . LYS A 1 83 ? -5.350 -6.343 5.659 1.00 94.06 83 LYS A N 1
ATOM 632 C CA . LYS A 1 83 ? -4.729 -5.212 4.981 1.00 94.06 83 LYS A CA 1
ATOM 633 C C . LYS A 1 83 ? -4.970 -3.940 5.776 1.00 94.06 83 LYS A C 1
ATOM 635 O O . LYS A 1 83 ? -6.124 -3.584 6.008 1.00 94.06 83 LYS A O 1
ATOM 640 N N . ILE A 1 84 ? -3.912 -3.212 6.125 1.00 95.94 84 ILE A N 1
ATOM 641 C CA . ILE A 1 84 ? -4.030 -1.881 6.728 1.00 95.94 84 ILE A CA 1
ATOM 642 C C . ILE A 1 84 ? -3.801 -0.829 5.649 1.00 95.94 84 ILE A C 1
ATOM 644 O O . ILE A 1 84 ? -2.696 -0.624 5.160 1.00 95.94 84 ILE A O 1
ATOM 648 N N . VAL A 1 85 ? -4.854 -0.123 5.269 1.00 95.25 85 VAL A N 1
ATOM 649 C CA . VAL A 1 85 ? -4.818 0.912 4.237 1.00 95.25 85 VAL A CA 1
ATOM 650 C C . VAL A 1 85 ? -4.623 2.271 4.893 1.00 95.25 85 VAL A C 1
ATOM 652 O O . VAL A 1 85 ? -5.441 2.696 5.708 1.00 95.25 85 VAL A O 1
ATOM 655 N N . ILE A 1 86 ? -3.537 2.952 4.524 1.00 94.19 86 ILE A N 1
ATOM 656 C CA . ILE A 1 86 ? -3.137 4.257 5.066 1.00 94.19 86 ILE A CA 1
ATOM 657 C C . ILE A 1 86 ? -3.089 5.318 3.964 1.00 94.19 86 ILE A C 1
ATOM 659 O O . ILE A 1 86 ? -3.018 5.004 2.778 1.00 94.19 86 ILE A O 1
ATOM 663 N N . GLY A 1 87 ? -3.115 6.595 4.350 1.00 88.44 87 GLY A N 1
ATOM 664 C CA . GLY A 1 87 ? -2.967 7.723 3.417 1.00 88.44 87 GLY A CA 1
ATOM 665 C C . GLY A 1 87 ? -4.171 7.965 2.498 1.00 88.44 87 GLY A C 1
ATOM 666 O O . GLY A 1 87 ? -4.165 8.904 1.701 1.00 88.44 87 GLY A O 1
ATOM 667 N N . GLU A 1 88 ? -5.218 7.154 2.615 1.00 89.38 88 GLU A N 1
ATOM 668 C CA . GLU A 1 88 ? -6.480 7.376 1.931 1.00 89.38 88 GLU A CA 1
ATOM 669 C C . GLU A 1 88 ? -7.248 8.526 2.585 1.00 89.38 88 GLU A C 1
ATOM 671 O O . GLU A 1 88 ? -7.326 8.634 3.809 1.00 89.38 88 GLU A O 1
ATOM 676 N N . ARG A 1 89 ? -7.837 9.397 1.765 1.00 84.88 89 ARG A N 1
ATOM 677 C CA . ARG A 1 89 ? -8.793 10.391 2.253 1.00 84.88 89 ARG A CA 1
ATOM 678 C C . ARG A 1 89 ? -10.178 9.766 2.182 1.00 84.88 89 ARG A C 1
ATOM 680 O O . ARG A 1 89 ? -10.511 9.254 1.115 1.00 84.88 89 ARG A O 1
ATOM 687 N N . PRO A 1 90 ? -11.003 9.847 3.241 1.00 80.94 90 PRO A N 1
ATOM 688 C CA . PRO A 1 90 ? -12.354 9.324 3.163 1.00 80.94 90 PRO A CA 1
ATOM 689 C C . PRO A 1 90 ? -13.071 9.980 1.981 1.00 80.94 90 PRO A C 1
ATOM 691 O O . PRO A 1 90 ? -13.083 11.211 1.880 1.00 80.94 90 PRO A O 1
ATOM 694 N N . HIS A 1 91 ? -13.639 9.176 1.087 1.00 88.44 91 HIS A N 1
ATOM 695 C CA . HIS A 1 91 ? -14.429 9.660 -0.038 1.00 88.44 91 HIS A CA 1
ATOM 696 C C . HIS A 1 91 ? -15.537 8.642 -0.348 1.00 88.44 91 HIS A C 1
ATOM 698 O O . HIS A 1 91 ? -15.260 7.587 -0.908 1.00 88.44 91 HIS A O 1
ATOM 704 N N . PRO A 1 92 ? -16.800 8.929 0.022 1.00 86.94 92 PRO A N 1
ATOM 705 C CA . PRO A 1 92 ? -17.918 7.989 -0.088 1.00 86.94 92 PRO A CA 1
ATOM 706 C C . PRO A 1 92 ? -18.055 7.258 -1.428 1.00 86.94 92 PRO A C 1
ATOM 708 O O . PRO A 1 92 ? -18.400 6.081 -1.443 1.00 86.94 92 PRO A O 1
ATOM 711 N N . ALA A 1 93 ? -17.787 7.946 -2.541 1.00 90.06 93 ALA A N 1
ATOM 712 C CA . ALA A 1 93 ? -17.946 7.383 -3.881 1.00 90.06 93 ALA A CA 1
ATOM 713 C C . ALA A 1 93 ? -16.873 6.340 -4.245 1.00 90.06 93 ALA A C 1
ATOM 715 O O . ALA A 1 93 ? -17.052 5.604 -5.214 1.00 90.06 93 ALA A O 1
ATOM 716 N N . ASP A 1 94 ? -15.787 6.268 -3.473 1.00 92.69 94 ASP A N 1
ATOM 717 C CA . ASP A 1 94 ? -14.689 5.322 -3.690 1.00 92.69 94 ASP A CA 1
ATOM 718 C C . ASP A 1 94 ? -14.956 3.969 -3.007 1.00 92.69 94 ASP A C 1
ATOM 720 O O . ASP A 1 94 ? -14.204 3.013 -3.188 1.00 92.69 94 ASP A O 1
ATOM 724 N N . TYR A 1 95 ? -16.037 3.870 -2.227 1.00 92.44 95 TYR A N 1
ATOM 725 C CA . TYR A 1 95 ? -16.421 2.665 -1.502 1.00 92.44 95 TYR A CA 1
ATOM 726 C C . TYR A 1 95 ? -17.616 1.982 -2.158 1.00 92.44 95 TYR A C 1
ATOM 728 O O . TYR A 1 95 ? -18.566 2.627 -2.606 1.00 92.44 95 TYR A O 1
ATOM 736 N N . ARG A 1 96 ? -17.591 0.647 -2.191 1.00 93.44 96 ARG A N 1
ATOM 737 C CA . ARG A 1 96 ? -18.779 -0.147 -2.530 1.00 93.44 96 ARG A CA 1
ATOM 738 C C . ARG A 1 96 ? -19.820 -0.029 -1.413 1.00 93.44 96 ARG A C 1
ATOM 740 O O . ARG A 1 96 ? -19.423 -0.043 -0.254 1.00 93.44 96 ARG A O 1
ATOM 747 N N . PRO A 1 97 ? -21.123 0.056 -1.697 1.00 92.50 97 PRO A N 1
ATOM 748 C CA . PRO A 1 97 ? -22.129 0.119 -0.640 1.00 92.50 97 PRO A CA 1
ATOM 749 C C . PRO A 1 97 ? -22.113 -1.147 0.234 1.00 92.50 97 PRO A C 1
ATOM 751 O O . PRO A 1 97 ? -21.729 -2.216 -0.222 1.00 92.50 97 PRO A O 1
ATOM 754 N N . MET A 1 98 ? -22.589 -1.059 1.480 1.00 90.69 98 MET A N 1
ATOM 755 C CA . MET A 1 98 ? -22.607 -2.194 2.425 1.00 90.69 98 MET A CA 1
ATOM 756 C C . MET A 1 98 ? -23.422 -3.417 1.973 1.00 90.69 98 MET A C 1
ATOM 758 O O . MET A 1 98 ? -23.249 -4.494 2.534 1.00 90.69 98 MET A O 1
ATOM 762 N N . GLY A 1 99 ? -24.321 -3.253 0.998 1.00 89.69 99 GLY A N 1
ATOM 763 C CA . GLY A 1 99 ? -25.069 -4.358 0.392 1.00 89.69 99 GLY A CA 1
ATOM 764 C C . GLY A 1 99 ? -24.349 -5.046 -0.772 1.00 89.69 99 GLY A C 1
ATOM 765 O O . GLY A 1 99 ? -24.840 -6.060 -1.256 1.00 89.69 99 GLY A O 1
ATOM 766 N N . ASP A 1 100 ? -23.219 -4.508 -1.238 1.00 92.88 100 ASP A N 1
ATOM 7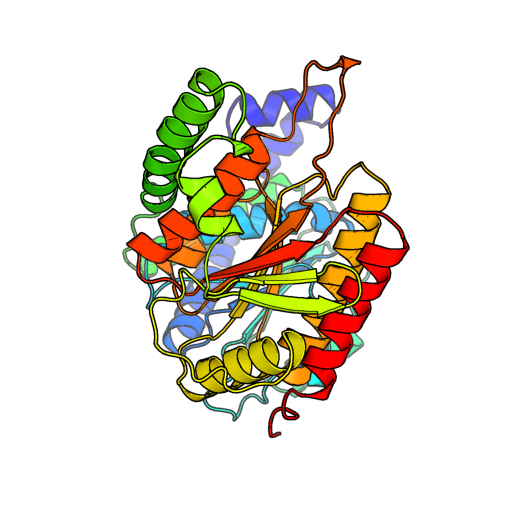67 C CA . ASP A 1 100 ? -22.426 -5.116 -2.306 1.00 92.88 100 ASP A CA 1
ATOM 768 C C . ASP A 1 100 ? -21.658 -6.332 -1.749 1.00 92.88 100 ASP A C 1
ATOM 770 O O . ASP A 1 100 ? -20.894 -6.176 -0.793 1.00 92.88 100 ASP A O 1
ATOM 774 N N . PRO A 1 101 ? -21.802 -7.536 -2.336 1.00 90.50 101 PRO A N 1
ATOM 775 C CA . PRO A 1 101 ? -21.061 -8.726 -1.911 1.00 90.50 101 PRO A CA 1
ATOM 776 C C . PRO A 1 101 ? -19.534 -8.572 -1.955 1.00 90.50 101 PRO A C 1
ATOM 778 O O . PRO A 1 101 ? -18.827 -9.311 -1.278 1.00 90.50 101 PRO A O 1
ATOM 781 N N . ARG A 1 102 ? -19.017 -7.626 -2.749 1.00 90.88 102 ARG A N 1
ATOM 782 C CA . ARG A 1 102 ? -17.585 -7.316 -2.876 1.00 90.88 102 ARG A CA 1
ATOM 783 C C . ARG A 1 102 ? -17.119 -6.214 -1.919 1.00 90.88 102 ARG A C 1
ATOM 785 O O . ARG A 1 102 ? -16.012 -5.699 -2.078 1.00 90.88 102 ARG A O 1
ATOM 792 N N . GLN A 1 103 ? -17.962 -5.774 -0.986 1.00 94.31 103 GLN A N 1
ATOM 793 C CA . GLN A 1 103 ? -17.593 -4.779 0.016 1.00 94.31 103 GLN A CA 1
ATOM 794 C C . GLN A 1 103 ? -16.745 -5.421 1.130 1.00 94.31 103 GLN A C 1
ATOM 796 O O . GLN A 1 103 ? -17.253 -6.124 2.001 1.00 94.31 103 GLN A O 1
ATOM 801 N N . ASP A 1 104 ? -15.446 -5.129 1.095 1.00 95.12 104 ASP A N 1
ATOM 802 C CA . ASP A 1 104 ? -14.362 -5.761 1.861 1.00 95.12 104 ASP A CA 1
ATOM 803 C C . ASP A 1 104 ? -13.660 -4.810 2.864 1.00 95.12 104 ASP A C 1
ATOM 805 O O . ASP A 1 104 ? -12.674 -5.151 3.527 1.00 95.12 104 ASP A O 1
ATOM 809 N N . ARG A 1 105 ? -14.177 -3.589 2.994 1.00 95.44 105 ARG A N 1
ATOM 810 C CA . ARG A 1 105 ? -13.666 -2.498 3.822 1.00 95.44 105 ARG A CA 1
ATOM 811 C C . ARG A 1 105 ? -14.289 -2.516 5.209 1.00 95.44 105 ARG A C 1
ATOM 813 O O . ARG A 1 105 ? -15.483 -2.731 5.420 1.00 95.44 105 ARG A O 1
ATOM 820 N N . LEU A 1 106 ? -13.451 -2.141 6.157 1.00 96.25 106 LEU A N 1
ATOM 821 C CA . LEU A 1 106 ? -13.827 -1.644 7.470 1.00 96.25 106 LEU A CA 1
ATOM 822 C C . LEU A 1 106 ? -12.953 -0.442 7.799 1.00 96.25 106 LEU A C 1
ATOM 824 O O . LEU A 1 106 ? -11.950 -0.180 7.132 1.00 96.25 106 LEU A O 1
ATOM 828 N N . PHE A 1 107 ? -13.334 0.293 8.832 1.00 96.00 107 PHE A N 1
ATOM 829 C CA . PHE A 1 107 ? -12.680 1.538 9.192 1.00 96.00 107 PHE A CA 1
ATOM 830 C C . PHE A 1 107 ? -12.209 1.487 10.641 1.00 96.00 107 PHE A C 1
ATOM 832 O O . PHE A 1 107 ? -12.915 1.003 11.526 1.00 96.00 107 PHE A O 1
ATOM 839 N N . MET A 1 108 ? -11.008 2.000 10.875 1.00 95.94 108 MET A N 1
ATOM 840 C CA . MET A 1 108 ? -10.442 2.194 12.201 1.00 95.94 108 MET A CA 1
ATOM 841 C C . MET A 1 108 ? -10.035 3.652 12.328 1.00 95.94 108 MET A C 1
ATOM 843 O O . MET A 1 108 ? -9.225 4.151 11.552 1.00 95.94 108 MET A O 1
ATOM 847 N N . ILE A 1 109 ? -10.614 4.336 13.304 1.00 94.06 109 ILE A N 1
ATOM 848 C CA . ILE A 1 109 ? -10.300 5.724 13.618 1.00 94.06 109 ILE A CA 1
ATOM 849 C C . ILE A 1 109 ? -9.576 5.741 14.952 1.00 94.06 109 ILE A C 1
ATOM 851 O O . ILE A 1 109 ? -10.086 5.194 15.929 1.00 94.06 109 ILE A O 1
ATOM 855 N N . VAL A 1 110 ? -8.422 6.394 14.994 1.00 94.38 110 VAL A N 1
ATOM 856 C CA . VAL A 1 110 ? -7.682 6.648 16.225 1.00 94.38 110 VAL A CA 1
ATOM 857 C C . VAL A 1 110 ? -7.515 8.148 16.380 1.00 94.38 110 VAL A C 1
ATOM 859 O O . VAL A 1 110 ? -6.871 8.812 15.566 1.00 94.38 110 VAL A O 1
ATOM 862 N N . GLU A 1 111 ? -8.110 8.682 17.434 1.00 93.19 111 GLU A N 1
ATOM 863 C CA . GLU A 1 111 ? -8.093 10.106 17.742 1.00 93.19 111 GLU A CA 1
ATOM 864 C C . GLU A 1 111 ? -7.398 10.360 19.071 1.00 93.19 111 GLU A C 1
ATOM 866 O O . GLU A 1 111 ? -7.488 9.560 19.999 1.00 93.19 111 GLU A O 1
ATOM 871 N N . ARG A 1 112 ? -6.736 11.509 19.186 1.00 94.06 112 ARG A N 1
ATOM 872 C CA . ARG A 1 112 ? -6.273 12.039 20.466 1.00 94.06 112 ARG A CA 1
ATOM 873 C C . ARG A 1 112 ? -7.288 13.040 21.006 1.00 94.06 112 ARG A C 1
ATOM 875 O O . ARG A 1 112 ? -7.705 13.959 20.300 1.00 94.06 112 ARG A O 1
ATOM 882 N N . ALA A 1 113 ? -7.674 12.881 22.268 1.00 93.88 113 ALA A N 1
ATOM 883 C CA . ALA A 1 113 ? -8.612 13.782 22.918 1.00 93.88 113 ALA A CA 1
ATOM 884 C C . ALA A 1 113 ? -8.097 15.231 22.890 1.00 93.88 113 ALA A C 1
ATOM 886 O O . ALA A 1 113 ? -6.947 15.509 23.227 1.00 93.88 113 ALA A O 1
ATOM 887 N N . GLY A 1 114 ? -8.969 16.162 22.501 1.00 91.56 114 GLY A N 1
ATOM 888 C CA . GLY A 1 114 ? -8.632 17.581 22.360 1.00 91.56 114 GLY A CA 1
ATOM 889 C C . GLY A 1 114 ? -8.076 17.981 20.990 1.00 91.56 114 GLY A C 1
ATOM 890 O O . GLY A 1 114 ? -7.926 19.175 20.747 1.00 91.56 114 GLY A O 1
ATOM 891 N N . GLU A 1 115 ? -7.819 17.035 20.082 1.00 91.25 115 GLU A N 1
ATOM 892 C CA . GLU A 1 115 ? -7.461 17.349 18.696 1.00 91.25 115 GLU A CA 1
ATOM 893 C C . GLU A 1 115 ? -8.695 17.502 17.794 1.00 91.25 115 GLU A C 1
ATOM 895 O O . GLU A 1 115 ? -9.771 16.968 18.095 1.00 91.25 115 GLU A O 1
ATOM 900 N N . PRO A 1 116 ? -8.568 18.214 16.658 1.00 85.56 116 PRO A N 1
ATOM 901 C CA . PRO A 1 116 ? -9.586 18.191 15.621 1.00 85.56 116 PRO A CA 1
ATOM 902 C C . PRO A 1 116 ? -9.848 16.753 15.167 1.00 85.56 116 PRO A C 1
ATOM 904 O O . PRO A 1 116 ? -8.927 16.024 14.800 1.00 85.56 116 PRO A O 1
ATOM 907 N N . ALA A 1 117 ? -11.121 16.365 15.175 1.00 77.25 117 ALA A N 1
ATOM 908 C CA . ALA A 1 117 ? -11.538 15.052 14.704 1.00 77.25 117 ALA A CA 1
ATOM 909 C C . ALA A 1 117 ? -11.188 14.861 13.224 1.00 77.25 117 ALA A C 1
ATOM 911 O O . ALA A 1 117 ? -11.230 15.815 12.434 1.00 77.25 117 ALA A O 1
ATOM 912 N N . VAL A 1 118 ? -10.903 13.619 12.841 1.00 78.12 118 VAL A N 1
ATOM 913 C CA . VAL A 1 118 ? -10.526 13.286 11.464 1.00 78.12 118 VAL A CA 1
ATOM 914 C C . VAL A 1 118 ? -11.758 13.408 10.566 1.00 78.12 118 VAL A C 1
ATOM 916 O O . VAL A 1 118 ? -12.543 12.486 10.464 1.00 78.12 118 VAL A O 1
ATOM 919 N N . ASP A 1 119 ? -11.968 14.560 9.927 1.00 77.88 119 ASP A N 1
ATOM 920 C CA . ASP A 1 119 ? -13.042 14.793 8.941 1.00 77.88 119 ASP A CA 1
ATOM 921 C C . ASP A 1 119 ? -14.448 14.301 9.386 1.00 77.88 119 ASP A C 1
ATOM 923 O O . ASP A 1 119 ? -15.038 13.363 8.833 1.00 77.88 119 ASP A O 1
ATOM 927 N N . ARG A 1 120 ? -15.010 14.965 10.411 1.00 74.56 120 ARG A N 1
ATOM 928 C CA . ARG A 1 120 ? -16.301 14.618 11.056 1.00 74.56 120 ARG A CA 1
ATOM 929 C C . ARG A 1 120 ? -17.443 14.349 10.077 1.00 74.56 120 ARG A C 1
ATOM 931 O O . ARG A 1 120 ? -18.248 13.440 10.301 1.00 74.56 120 ARG A O 1
ATOM 938 N N . THR A 1 121 ? -17.543 15.136 9.009 1.00 76.69 121 THR A N 1
ATOM 939 C CA . THR A 1 121 ? -18.625 15.027 8.023 1.00 76.69 121 THR A CA 1
ATOM 940 C C . THR A 1 121 ? -18.561 13.691 7.293 1.00 76.69 121 THR A C 1
ATOM 942 O O . THR A 1 121 ? -19.584 13.018 7.130 1.00 76.69 121 THR A O 1
ATOM 945 N N . ARG A 1 122 ? -17.357 13.263 6.903 1.00 75.75 122 ARG A N 1
ATOM 946 C CA . ARG A 1 122 ? -17.163 12.005 6.180 1.00 75.75 122 ARG A CA 1
ATOM 947 C C . ARG A 1 122 ? -17.223 10.787 7.096 1.00 75.75 122 ARG A C 1
ATOM 949 O O . ARG A 1 122 ? -17.793 9.773 6.704 1.00 75.75 122 ARG A O 1
ATOM 956 N N . LEU A 1 123 ? -16.777 10.900 8.345 1.00 80.00 123 LEU A N 1
ATOM 957 C CA . LEU A 1 123 ? -16.996 9.846 9.344 1.00 80.00 123 LEU A CA 1
ATOM 958 C C . LEU A 1 123 ? -18.479 9.633 9.655 1.00 80.00 123 LEU A C 1
ATOM 960 O O . LEU A 1 123 ? -18.940 8.502 9.812 1.00 80.00 123 LEU A O 1
ATOM 964 N N . SER A 1 124 ? -19.252 10.719 9.698 1.00 84.06 124 SER A N 1
ATOM 965 C CA . SER A 1 124 ? -20.703 10.641 9.877 1.00 84.06 124 SER A CA 1
ATOM 966 C C . SER A 1 124 ? -21.373 9.914 8.710 1.00 84.06 124 SER A C 1
ATOM 968 O O . SER A 1 124 ? -22.337 9.182 8.925 1.00 84.06 124 SER A O 1
ATOM 970 N N . PHE A 1 125 ? -20.852 10.061 7.485 1.00 86.50 125 PHE A N 1
ATOM 971 C CA . PHE A 1 125 ? -21.293 9.246 6.353 1.00 86.50 125 PHE A CA 1
ATOM 972 C C . PHE A 1 125 ? -21.023 7.758 6.595 1.00 86.50 125 PHE A C 1
ATOM 974 O O . PHE A 1 125 ? -21.953 6.974 6.447 1.00 86.50 125 PHE A O 1
ATOM 981 N N . LEU A 1 126 ? -19.809 7.374 7.010 1.00 88.94 126 LEU A N 1
ATOM 982 C CA . LEU A 1 126 ? -19.469 5.962 7.238 1.00 88.94 126 LEU A CA 1
ATOM 983 C C . LEU A 1 126 ? -20.420 5.308 8.249 1.00 88.94 126 LEU A C 1
ATOM 985 O O . LEU A 1 126 ? -20.931 4.216 8.002 1.00 88.94 126 LEU A O 1
ATOM 989 N N . LYS A 1 127 ? -20.737 6.028 9.334 1.00 87.88 127 LYS A N 1
ATOM 990 C CA . LYS A 1 127 ? -21.722 5.597 10.338 1.00 87.88 127 LYS A CA 1
ATOM 991 C C . LYS A 1 127 ? -23.131 5.468 9.754 1.00 87.88 127 LYS A C 1
ATOM 993 O O . LYS A 1 127 ? -23.767 4.433 9.932 1.00 87.88 127 LYS A O 1
ATOM 998 N N . ARG A 1 128 ? -23.626 6.485 9.033 1.00 90.06 128 ARG A N 1
ATOM 999 C CA . ARG A 1 128 ? -24.971 6.456 8.416 1.00 90.06 128 ARG A CA 1
ATOM 1000 C C . ARG A 1 128 ? -25.112 5.356 7.365 1.00 90.06 128 ARG A C 1
ATOM 1002 O O . ARG A 1 128 ? -26.160 4.725 7.287 1.00 90.06 128 ARG A O 1
ATOM 1009 N N . ALA A 1 129 ? -24.057 5.112 6.594 1.00 90.38 129 ALA A N 1
ATOM 1010 C CA . ALA A 1 129 ? -23.980 4.045 5.602 1.00 90.38 129 ALA A CA 1
ATOM 1011 C C . ALA A 1 129 ? -23.714 2.657 6.222 1.00 90.38 129 ALA A C 1
ATOM 1013 O O . ALA A 1 129 ? -23.633 1.676 5.488 1.00 90.38 129 ALA A O 1
ATOM 1014 N N . LYS A 1 130 ? -23.626 2.569 7.559 1.00 92.19 130 LYS A N 1
ATOM 1015 C CA . LYS A 1 130 ? -23.469 1.336 8.345 1.00 92.19 130 LYS A CA 1
ATOM 1016 C C . LYS A 1 130 ? -22.203 0.536 8.022 1.00 92.19 130 LYS A C 1
ATOM 1018 O O . LYS A 1 130 ? -22.192 -0.681 8.197 1.00 92.19 130 LYS A O 1
ATOM 1023 N N . TYR A 1 131 ? -21.134 1.203 7.584 1.00 94.62 131 TYR A N 1
ATOM 1024 C CA . TYR A 1 131 ? -19.841 0.532 7.464 1.00 94.62 131 TYR A CA 1
ATOM 1025 C C . TYR A 1 131 ? -19.329 0.107 8.847 1.00 94.62 131 TYR A C 1
ATOM 1027 O O . TYR A 1 131 ? -19.494 0.870 9.807 1.00 94.62 131 TYR A O 1
ATOM 1035 N N . PRO A 1 132 ? -18.676 -1.063 8.975 1.00 95.62 132 PRO A N 1
ATOM 1036 C CA . PRO A 1 132 ? -18.044 -1.456 10.222 1.00 95.62 132 PRO A CA 1
ATOM 1037 C C . PRO A 1 132 ? -16.960 -0.451 10.590 1.00 95.62 132 PRO A C 1
ATOM 1039 O O . PRO A 1 132 ? -16.055 -0.171 9.800 1.00 95.62 132 PRO A O 1
ATOM 1042 N N . LEU A 1 133 ? -17.067 0.089 11.799 1.00 94.44 133 LEU A N 1
ATOM 1043 C CA . LEU A 1 133 ? -16.202 1.151 12.271 1.00 94.44 133 LEU A CA 1
ATOM 1044 C C . LEU A 1 133 ? -15.791 0.903 13.722 1.00 94.44 133 LEU A C 1
ATOM 1046 O O . LEU A 1 133 ? -16.649 0.829 14.599 1.00 94.44 133 LEU A O 1
ATOM 1050 N N . ALA A 1 134 ? -14.483 0.866 13.965 1.00 95.56 134 ALA A N 1
ATOM 1051 C CA . ALA A 1 134 ? -13.901 0.983 15.294 1.00 95.56 134 ALA A CA 1
ATOM 1052 C C . ALA A 1 134 ? -13.408 2.418 15.521 1.00 95.56 134 ALA A C 1
ATOM 1054 O O . ALA A 1 134 ? -12.752 2.998 14.654 1.00 95.56 134 ALA A O 1
ATOM 1055 N N . ALA A 1 135 ? -13.711 2.986 16.686 1.00 92.94 135 ALA A N 1
ATOM 1056 C CA . ALA A 1 135 ? -13.215 4.292 17.105 1.00 92.94 135 ALA A CA 1
ATOM 1057 C C . ALA A 1 135 ? -12.457 4.140 18.426 1.00 92.94 135 ALA A C 1
ATOM 1059 O O . ALA A 1 135 ? -13.022 3.683 19.418 1.00 92.94 135 ALA A O 1
ATOM 1060 N N . VAL A 1 136 ? -11.181 4.512 18.415 1.00 93.62 136 VAL A N 1
ATOM 1061 C CA . VAL A 1 136 ? -10.276 4.487 19.563 1.00 93.62 136 VAL A CA 1
ATOM 1062 C C . VAL A 1 136 ? -9.905 5.927 19.890 1.00 93.62 136 VAL A C 1
ATOM 1064 O O . VAL A 1 136 ? -9.479 6.676 19.012 1.00 93.62 136 VAL A O 1
ATOM 1067 N N . THR A 1 137 ? -10.058 6.324 21.149 1.00 93.62 137 THR A N 1
ATOM 1068 C CA . THR A 1 137 ? -9.674 7.662 21.605 1.00 93.62 137 THR A CA 1
ATOM 1069 C C . THR A 1 137 ? -8.583 7.544 22.655 1.00 93.62 137 THR A C 1
ATOM 1071 O O . THR A 1 137 ? -8.798 6.971 23.718 1.00 93.62 137 THR A O 1
ATOM 1074 N N . LEU A 1 138 ? -7.411 8.091 22.348 1.00 94.00 138 LEU A N 1
ATOM 1075 C CA . LEU A 1 138 ? -6.313 8.248 23.289 1.00 94.00 138 LEU A CA 1
ATOM 1076 C C . LEU A 1 138 ? -6.546 9.484 24.152 1.00 94.00 138 LEU A C 1
ATOM 1078 O O . LEU A 1 138 ? -7.053 10.505 23.679 1.00 94.00 138 LEU A O 1
ATOM 1082 N N . GLU A 1 139 ? -6.113 9.422 25.404 1.00 93.75 139 GLU A N 1
ATOM 1083 C CA . GLU A 1 139 ? -6.112 10.590 26.277 1.00 93.75 139 GLU A CA 1
ATOM 1084 C C . GLU A 1 139 ? -5.225 11.705 25.715 1.00 93.75 139 GLU A C 1
ATOM 1086 O O . GLU A 1 139 ? -4.243 11.459 25.007 1.00 93.75 139 GLU A O 1
ATOM 1091 N N . LYS A 1 140 ? -5.551 12.952 26.068 1.00 93.88 140 LYS A N 1
ATOM 1092 C CA . LYS A 1 140 ? -4.887 14.153 25.540 1.00 93.88 140 LYS A CA 1
ATOM 1093 C C . LYS A 1 140 ? -3.363 14.062 25.647 1.00 93.88 140 LYS A C 1
ATOM 1095 O O . LYS A 1 140 ? -2.666 14.298 24.663 1.00 93.88 140 LYS A O 1
ATOM 1100 N N . ASN A 1 141 ? -2.866 13.634 26.805 1.00 92.25 141 ASN A N 1
ATOM 1101 C CA . ASN A 1 141 ? -1.439 13.599 27.122 1.00 92.25 141 ASN A CA 1
ATOM 1102 C C . ASN A 1 141 ? -0.811 12.203 26.974 1.00 92.25 141 ASN A C 1
ATOM 1104 O O . ASN A 1 141 ? 0.344 12.022 27.344 1.00 92.25 141 ASN A O 1
ATOM 1108 N N . ALA A 1 142 ? -1.537 11.213 26.440 1.00 92.12 142 ALA A N 1
ATOM 1109 C CA . ALA A 1 142 ? -1.003 9.861 26.308 1.00 92.12 142 ALA A CA 1
ATOM 1110 C C . ALA A 1 142 ? 0.228 9.847 25.376 1.00 92.12 142 ALA A C 1
ATOM 1112 O O . ALA A 1 142 ? 0.115 10.284 24.224 1.00 92.12 142 ALA A O 1
ATOM 1113 N N . PRO A 1 143 ? 1.392 9.335 25.802 1.00 92.56 143 PRO A N 1
ATOM 1114 C CA . PRO A 1 143 ? 2.552 9.235 24.922 1.00 92.56 143 PRO A CA 1
ATOM 1115 C C . PRO A 1 143 ? 2.270 8.278 23.755 1.00 92.56 143 PRO A C 1
ATOM 1117 O O . PRO A 1 143 ? 1.426 7.383 23.845 1.00 92.56 143 PRO A O 1
ATOM 1120 N N . LEU A 1 144 ? 2.990 8.448 22.641 1.00 92.69 144 LEU A N 1
ATOM 1121 C CA . LEU A 1 144 ? 2.833 7.589 21.460 1.00 92.69 144 LEU A CA 1
ATOM 1122 C C . LEU A 1 144 ? 3.112 6.108 21.775 1.00 92.69 144 LEU A C 1
ATOM 1124 O O . LEU A 1 144 ? 2.485 5.228 21.189 1.00 92.69 144 LEU A O 1
ATOM 1128 N N . SER A 1 145 ? 3.988 5.825 22.740 1.00 94.44 145 SER A N 1
ATOM 1129 C CA . SER A 1 145 ? 4.281 4.468 23.207 1.00 94.44 145 SER A CA 1
ATOM 1130 C C . SER A 1 145 ? 3.051 3.712 23.717 1.00 94.44 145 SER A C 1
ATOM 1132 O O . SER A 1 145 ? 2.953 2.509 23.477 1.00 94.44 145 SER A O 1
ATOM 1134 N N . ARG A 1 146 ? 2.080 4.403 24.335 1.00 95.62 146 ARG A N 1
ATOM 1135 C CA . ARG A 1 146 ? 0.805 3.802 24.762 1.00 95.62 146 ARG A CA 1
ATOM 1136 C C . ARG A 1 146 ? 0.015 3.281 23.570 1.00 95.62 146 ARG A C 1
ATOM 1138 O O . ARG A 1 146 ? -0.445 2.144 23.579 1.00 95.62 146 ARG A O 1
ATOM 1145 N N . TYR A 1 147 ? -0.089 4.091 22.516 1.00 96.44 147 TYR A N 1
ATOM 1146 C CA . TYR A 1 147 ? -0.722 3.684 21.263 1.00 96.44 147 TYR A CA 1
ATOM 1147 C C . TYR A 1 147 ? -0.000 2.496 20.626 1.00 96.44 147 TYR A C 1
ATOM 1149 O O . TYR A 1 147 ? -0.642 1.520 20.250 1.00 96.44 147 TYR A O 1
ATOM 1157 N N . MET A 1 148 ? 1.331 2.547 20.550 1.00 95.62 148 MET A N 1
ATOM 1158 C CA . MET A 1 148 ? 2.112 1.460 19.959 1.00 95.62 148 MET A CA 1
ATOM 1159 C C . MET A 1 148 ? 1.914 0.146 20.723 1.00 95.62 148 MET A C 1
ATOM 1161 O O . MET A 1 148 ? 1.647 -0.887 20.116 1.00 95.62 148 MET A O 1
ATOM 1165 N N . GLN A 1 149 ? 1.952 0.172 22.058 1.00 96.12 149 GLN A N 1
ATOM 1166 C CA . GLN A 1 149 ? 1.700 -1.035 22.840 1.00 96.12 149 GLN A CA 1
ATOM 1167 C C . GLN A 1 149 ? 0.249 -1.526 22.705 1.00 96.12 149 GLN A C 1
ATOM 1169 O O . GLN A 1 149 ? 0.014 -2.733 22.651 1.00 96.12 149 GLN A O 1
ATOM 1174 N N . PHE A 1 150 ? -0.726 -0.617 22.616 1.00 97.75 150 PHE A N 1
ATOM 1175 C CA . PHE A 1 150 ? -2.132 -0.971 22.391 1.00 97.75 150 PHE A CA 1
ATOM 1176 C C . PHE A 1 150 ? -2.315 -1.713 21.059 1.00 97.75 150 PHE A C 1
ATOM 1178 O O . PHE A 1 150 ? -3.012 -2.730 20.987 1.00 97.75 150 PHE A O 1
ATOM 1185 N N . ILE A 1 151 ? -1.639 -1.243 20.009 1.00 97.75 151 ILE A N 1
ATOM 1186 C CA . ILE A 1 151 ? -1.620 -1.900 18.703 1.00 97.75 151 ILE A CA 1
ATOM 1187 C C . ILE A 1 151 ? -0.953 -3.279 18.783 1.00 97.75 151 ILE A C 1
ATOM 1189 O O . ILE A 1 151 ? -1.564 -4.239 18.315 1.00 97.75 151 ILE A O 1
ATOM 1193 N N . HIS A 1 152 ? 0.183 -3.429 19.479 1.00 96.44 152 HIS A N 1
ATOM 1194 C CA . HIS A 1 152 ? 0.797 -4.749 19.691 1.00 96.44 152 HIS A CA 1
ATOM 1195 C C . HIS A 1 152 ? -0.176 -5.748 20.334 1.00 96.44 152 HIS A C 1
ATOM 1197 O O . HIS A 1 152 ? -0.287 -6.883 19.877 1.00 96.44 152 HIS A O 1
ATOM 1203 N N . TYR A 1 153 ? -0.909 -5.347 21.381 1.00 97.81 153 TYR A N 1
ATOM 1204 C CA . TYR A 1 153 ? -1.902 -6.226 22.013 1.00 97.81 153 TYR A CA 1
ATOM 1205 C C . TYR A 1 153 ? -3.075 -6.553 21.083 1.00 97.81 153 TYR A C 1
ATOM 1207 O O . TYR A 1 153 ? -3.600 -7.665 21.129 1.00 97.81 153 TYR A O 1
ATOM 1215 N N . THR A 1 154 ? -3.459 -5.620 20.208 1.00 98.31 154 THR A N 1
ATOM 1216 C CA . THR A 1 154 ? -4.484 -5.860 19.184 1.00 98.31 154 THR A CA 1
ATOM 1217 C C . THR A 1 154 ? -4.007 -6.904 18.169 1.00 98.31 154 THR A C 1
ATOM 1219 O O . THR A 1 154 ? -4.726 -7.861 17.881 1.00 98.31 154 THR A O 1
ATOM 1222 N N . VAL A 1 155 ? -2.780 -6.760 17.658 1.00 96.81 155 VAL A N 1
ATOM 1223 C CA . VAL A 1 155 ? -2.153 -7.717 16.733 1.00 96.81 155 VAL A CA 1
ATOM 1224 C C . VAL A 1 155 ? -1.985 -9.083 17.396 1.00 96.81 155 VAL A C 1
ATOM 1226 O O . VAL A 1 155 ? -2.346 -10.097 16.798 1.00 96.81 155 VAL A O 1
ATOM 1229 N N . PHE A 1 156 ? -1.535 -9.116 18.653 1.00 95.94 156 PHE A N 1
ATOM 1230 C CA . PHE A 1 156 ? -1.415 -10.338 19.445 1.00 95.94 156 PHE A CA 1
ATOM 1231 C C . PHE A 1 156 ? -2.758 -11.058 19.595 1.00 95.94 156 PHE A C 1
ATOM 1233 O O . PHE A 1 156 ? -2.864 -12.241 19.266 1.00 95.94 156 PHE A O 1
ATOM 1240 N N . GLY A 1 157 ? -3.799 -10.347 20.040 1.00 97.00 157 GLY A N 1
ATOM 1241 C CA . GLY A 1 157 ? -5.138 -10.914 20.196 1.00 97.00 157 GLY A CA 1
ATOM 1242 C C . GLY A 1 157 ? -5.682 -11.457 18.874 1.00 97.00 157 GLY A C 1
ATOM 1243 O O . GLY A 1 157 ? -6.265 -12.541 18.831 1.00 97.00 157 GLY A O 1
ATOM 1244 N N . LEU A 1 158 ? -5.433 -10.756 17.765 1.00 96.06 158 LEU A N 1
ATOM 1245 C CA . LEU A 1 158 ? -5.876 -11.188 16.444 1.00 96.06 158 LEU A CA 1
ATOM 1246 C C . LEU A 1 158 ? -5.111 -12.425 15.953 1.00 96.06 158 LEU A C 1
ATOM 1248 O O . LEU A 1 158 ? -5.730 -13.355 15.433 1.00 96.06 158 LEU A O 1
ATOM 1252 N N . GLY A 1 159 ? -3.792 -12.463 16.162 1.00 94.50 159 GLY A N 1
ATOM 1253 C CA . GLY A 1 159 ? -2.949 -13.625 15.883 1.00 94.50 159 GLY A CA 1
ATOM 1254 C C . GLY A 1 159 ? -3.379 -14.851 16.689 1.00 94.50 159 GLY A C 1
ATOM 1255 O O . GLY A 1 159 ? -3.522 -15.934 16.121 1.00 94.50 159 GLY A O 1
ATOM 1256 N N . TYR A 1 160 ? -3.693 -14.669 17.976 1.00 95.00 160 TYR A N 1
ATOM 1257 C CA . TYR A 1 160 ? -4.234 -15.716 18.846 1.00 95.00 160 TYR A CA 1
ATOM 1258 C C . TYR A 1 160 ? -5.577 -16.256 18.328 1.00 95.00 160 TYR A C 1
ATOM 1260 O O . TYR A 1 160 ? -5.711 -17.459 18.097 1.00 95.00 160 TYR A O 1
ATOM 1268 N N . LEU A 1 161 ? -6.550 -15.375 18.059 1.00 95.31 161 LEU A N 1
ATOM 1269 C CA . LEU A 1 161 ? -7.876 -15.755 17.545 1.00 95.31 161 LEU A CA 1
ATOM 1270 C C . LEU A 1 161 ? -7.805 -16.491 16.198 1.00 95.31 161 LEU A C 1
ATOM 1272 O O . LEU A 1 161 ? -8.650 -17.337 15.906 1.00 95.31 161 LEU A O 1
ATOM 1276 N N . ARG A 1 162 ? -6.805 -16.171 15.370 1.00 92.69 162 ARG A N 1
ATOM 1277 C CA . ARG A 1 162 ? -6.581 -16.779 14.049 1.00 92.69 162 ARG A CA 1
ATOM 1278 C C . ARG A 1 162 ? -5.602 -17.956 14.077 1.00 92.69 162 ARG A C 1
ATOM 1280 O O . ARG A 1 162 ? -5.332 -18.520 13.022 1.00 92.69 162 ARG A O 1
ATOM 1287 N N . ARG A 1 163 ? -5.085 -18.339 15.254 1.00 91.88 163 ARG A N 1
ATOM 1288 C CA . ARG A 1 163 ? -4.062 -19.390 15.431 1.00 91.88 163 ARG A CA 1
ATOM 1289 C C . ARG A 1 163 ? -2.855 -19.195 14.504 1.00 91.88 163 ARG A C 1
ATOM 1291 O O . ARG A 1 163 ? -2.325 -20.149 13.940 1.00 91.88 163 ARG A O 1
ATOM 1298 N N . MET A 1 164 ? -2.446 -17.944 14.323 1.00 88.00 164 MET A N 1
ATOM 1299 C CA . MET A 1 164 ? -1.399 -17.562 13.385 1.00 88.00 164 MET A CA 1
ATOM 1300 C C . MET A 1 164 ? -0.054 -17.412 14.093 1.00 88.00 164 MET A C 1
ATOM 1302 O O . MET A 1 164 ? 0.034 -16.797 15.156 1.00 88.00 164 MET A O 1
ATOM 1306 N N . ASN A 1 165 ? 1.015 -17.919 13.475 1.00 83.56 165 ASN A N 1
ATOM 1307 C CA . ASN A 1 165 ? 2.370 -17.633 13.931 1.00 83.56 165 ASN A CA 1
ATOM 1308 C C . ASN A 1 165 ? 2.795 -16.231 13.470 1.00 83.56 165 ASN A C 1
ATOM 1310 O O . ASN A 1 165 ? 3.191 -16.023 12.322 1.00 83.56 165 ASN A O 1
ATOM 1314 N N . PHE A 1 166 ? 2.736 -15.261 14.376 1.00 79.31 166 PHE A N 1
ATOM 1315 C CA . PHE A 1 166 ? 3.031 -13.872 14.050 1.00 79.31 166 PHE A CA 1
ATOM 1316 C C . PHE A 1 166 ? 4.518 -13.480 14.188 1.00 79.31 166 PHE A C 1
ATOM 1318 O O . PHE A 1 166 ? 4.862 -12.364 13.822 1.00 79.31 166 PHE A O 1
ATOM 1325 N N . VAL A 1 167 ? 5.423 -14.389 14.587 1.00 79.00 167 VAL A N 1
ATOM 1326 C CA . VAL A 1 167 ? 6.853 -14.067 14.823 1.00 79.00 167 VAL A CA 1
ATOM 1327 C C . VAL A 1 167 ? 7.818 -14.456 13.689 1.00 79.00 167 VAL A C 1
ATOM 1329 O O . VAL A 1 167 ? 8.999 -14.132 13.754 1.00 79.00 167 VAL A O 1
ATOM 1332 N N . THR A 1 168 ? 7.353 -15.140 12.638 1.00 79.50 168 THR A N 1
ATOM 1333 C CA . THR A 1 168 ? 8.179 -15.536 11.471 1.00 79.50 168 THR A CA 1
ATOM 1334 C C . THR A 1 168 ? 8.050 -14.569 10.287 1.00 79.50 168 THR A C 1
ATOM 1336 O O . THR A 1 168 ? 7.050 -13.866 10.204 1.00 79.50 168 THR A O 1
ATOM 1339 N N . GLN A 1 169 ? 9.001 -14.578 9.339 1.00 75.31 169 GLN A N 1
ATOM 1340 C CA . GLN A 1 169 ? 8.983 -13.741 8.116 1.00 75.31 169 GLN A CA 1
ATOM 1341 C C . GLN A 1 169 ? 9.466 -14.506 6.852 1.00 75.31 169 GLN A C 1
ATOM 1343 O O . GLN A 1 169 ? 10.546 -14.236 6.314 1.00 75.31 169 GLN A O 1
ATOM 1348 N N . PRO A 1 170 ? 8.728 -15.533 6.387 1.00 77.94 170 PRO A N 1
ATOM 1349 C CA . PRO A 1 170 ? 9.172 -16.405 5.294 1.00 77.94 170 PRO A CA 1
ATOM 1350 C C . PRO A 1 170 ? 9.238 -15.727 3.914 1.00 77.94 170 PRO A C 1
ATOM 1352 O O . PRO A 1 170 ? 10.055 -16.117 3.073 1.00 77.94 170 PRO A O 1
ATOM 1355 N N . ALA A 1 171 ? 8.384 -14.741 3.639 1.00 77.44 171 ALA A N 1
ATOM 1356 C CA . ALA A 1 171 ? 8.359 -14.032 2.362 1.00 77.44 171 ALA A CA 1
ATOM 1357 C C . ALA A 1 171 ? 9.584 -13.116 2.211 1.00 77.44 171 ALA A C 1
ATOM 1359 O O . ALA A 1 171 ? 10.164 -13.014 1.124 1.00 77.44 171 ALA A O 1
ATOM 1360 N N . VAL A 1 172 ? 10.023 -12.513 3.319 1.00 77.50 172 VAL A N 1
ATOM 1361 C CA . VAL A 1 172 ? 11.231 -11.679 3.368 1.00 77.50 172 VAL A CA 1
ATOM 1362 C C . VAL A 1 172 ? 12.481 -12.483 3.028 1.00 77.50 172 VAL A C 1
ATOM 1364 O O . VAL A 1 172 ? 13.312 -12.033 2.235 1.00 77.50 172 VAL A O 1
ATOM 1367 N N . GLU A 1 173 ? 12.607 -13.683 3.588 1.00 81.88 173 GLU A N 1
ATOM 1368 C CA . GLU A 1 173 ? 13.760 -14.549 3.338 1.00 81.88 173 GLU A CA 1
ATOM 1369 C C . GLU A 1 173 ? 13.811 -15.035 1.883 1.00 81.88 173 GLU A C 1
ATOM 1371 O O . GLU A 1 173 ? 14.879 -15.022 1.264 1.00 81.88 173 GLU A O 1
ATOM 1376 N N . LEU A 1 174 ? 12.658 -15.346 1.272 1.00 81.56 174 LEU A N 1
ATOM 1377 C CA . LEU A 1 174 ? 12.600 -15.641 -0.164 1.00 81.56 174 LEU A CA 1
ATOM 1378 C C . LEU A 1 174 ? 13.126 -14.467 -0.997 1.00 81.56 174 LEU A C 1
ATOM 1380 O O . LEU A 1 174 ? 13.977 -14.665 -1.863 1.00 81.56 174 LEU A O 1
ATOM 1384 N N . TYR A 1 175 ? 12.656 -13.251 -0.731 1.00 80.19 175 TYR A N 1
ATOM 1385 C CA . TYR A 1 175 ? 13.118 -12.069 -1.454 1.00 80.19 175 TYR A CA 1
ATOM 1386 C C . TYR A 1 175 ? 14.637 -11.861 -1.330 1.00 80.19 175 TYR A C 1
ATOM 1388 O O . TYR A 1 175 ? 15.311 -11.608 -2.335 1.00 80.19 175 TYR A O 1
ATOM 1396 N N . LYS A 1 176 ? 15.206 -12.024 -0.128 1.00 82.00 176 LYS A N 1
ATOM 1397 C CA . LYS A 1 176 ? 16.659 -11.920 0.095 1.00 82.00 176 LYS A CA 1
ATOM 1398 C C . LYS A 1 176 ? 17.436 -12.987 -0.680 1.00 82.00 176 LYS A C 1
ATOM 1400 O O . LYS A 1 176 ? 18.453 -12.664 -1.293 1.00 82.00 176 LYS A O 1
ATOM 1405 N N . SER A 1 177 ? 16.929 -14.223 -0.721 1.00 86.19 177 SER A N 1
ATOM 1406 C CA . SER A 1 177 ? 17.554 -15.331 -1.464 1.00 86.19 177 SER A CA 1
ATOM 1407 C C . SER A 1 177 ? 17.633 -15.101 -2.979 1.00 86.19 177 SER A C 1
ATOM 1409 O O . SER A 1 177 ? 18.459 -15.718 -3.644 1.00 86.19 177 SER A O 1
ATOM 1411 N N . ILE A 1 178 ? 16.805 -14.205 -3.528 1.00 85.25 178 ILE A N 1
ATOM 1412 C CA . ILE A 1 178 ? 16.823 -13.822 -4.948 1.00 85.25 178 ILE A CA 1
ATOM 1413 C C . ILE A 1 178 ? 17.671 -12.566 -5.155 1.00 85.25 178 ILE A C 1
ATOM 1415 O O . ILE A 1 178 ? 18.488 -12.502 -6.072 1.00 85.25 178 ILE A O 1
ATOM 1419 N N . THR A 1 179 ? 17.490 -11.570 -4.287 1.00 83.50 179 THR A N 1
ATOM 1420 C CA . THR A 1 179 ? 18.147 -10.263 -4.403 1.00 83.50 179 THR A CA 1
ATOM 1421 C C . THR A 1 179 ? 19.662 -10.375 -4.261 1.00 83.50 179 THR A C 1
ATOM 1423 O O . THR A 1 179 ? 20.393 -9.769 -5.041 1.00 83.50 179 THR A O 1
ATOM 1426 N N . ASN A 1 180 ? 20.144 -11.152 -3.283 1.00 85.62 180 ASN A N 1
ATOM 1427 C CA . ASN A 1 180 ? 21.572 -11.217 -2.973 1.00 85.62 180 ASN A CA 1
ATOM 1428 C C . ASN A 1 180 ? 22.401 -11.807 -4.131 1.00 85.62 180 ASN A C 1
ATOM 1430 O O . ASN A 1 180 ? 23.356 -11.144 -4.537 1.00 85.62 180 ASN A O 1
ATOM 1434 N N . PRO A 1 181 ? 22.042 -12.966 -4.726 1.00 89.12 181 PRO A N 1
ATOM 1435 C CA . PRO A 1 181 ? 22.760 -13.481 -5.893 1.00 89.12 181 PRO A CA 1
ATOM 1436 C C . PRO A 1 181 ? 22.723 -12.531 -7.093 1.00 89.12 181 PRO A C 1
ATOM 1438 O O . PRO A 1 181 ? 23.735 -12.358 -7.768 1.00 89.12 181 PRO A O 1
ATOM 1441 N N . LEU A 1 182 ? 21.582 -11.876 -7.341 1.00 87.88 182 LEU A N 1
ATOM 1442 C CA . LEU A 1 182 ? 21.440 -10.940 -8.457 1.00 87.88 182 LEU A CA 1
ATOM 1443 C C . LEU A 1 182 ? 22.353 -9.718 -8.291 1.00 87.88 182 LEU A C 1
ATOM 1445 O O . LEU A 1 182 ? 23.040 -9.321 -9.232 1.00 87.88 182 LEU A O 1
ATOM 1449 N N . TYR A 1 183 ? 22.397 -9.146 -7.087 1.00 87.12 183 TYR A N 1
ATOM 1450 C CA . TYR A 1 183 ? 23.291 -8.033 -6.779 1.00 87.12 183 TYR A CA 1
ATOM 1451 C C . TYR A 1 183 ? 24.767 -8.448 -6.858 1.00 87.12 183 TYR A C 1
ATOM 1453 O O . TYR A 1 183 ? 25.572 -7.732 -7.446 1.00 87.12 183 TYR A O 1
ATOM 1461 N N . GLN A 1 184 ? 25.129 -9.626 -6.341 1.00 88.94 184 GLN A N 1
ATOM 1462 C CA . GLN A 1 184 ? 26.494 -10.152 -6.456 1.00 88.94 184 GLN A CA 1
ATOM 1463 C C . GLN A 1 184 ? 26.911 -10.348 -7.920 1.00 88.94 184 GLN A C 1
ATOM 1465 O O . GLN A 1 184 ? 28.008 -9.941 -8.301 1.00 88.94 184 GLN A O 1
ATOM 1470 N N . ASN A 1 185 ? 26.028 -10.897 -8.760 1.00 90.06 185 ASN A N 1
ATOM 1471 C CA . ASN A 1 185 ? 26.278 -11.020 -10.196 1.00 90.06 185 ASN A CA 1
ATOM 1472 C C . ASN A 1 185 ? 26.451 -9.642 -10.855 1.00 90.06 185 ASN A C 1
ATOM 1474 O O . ASN A 1 185 ? 27.375 -9.445 -11.638 1.00 90.06 185 ASN A O 1
ATOM 1478 N N . ALA A 1 186 ? 25.622 -8.659 -10.495 1.00 88.88 186 ALA A N 1
ATOM 1479 C CA . ALA A 1 186 ? 25.765 -7.289 -10.984 1.00 88.88 186 ALA A CA 1
ATOM 1480 C C . ALA A 1 186 ? 27.133 -6.685 -10.630 1.00 88.88 186 ALA A C 1
ATOM 1482 O O . ALA A 1 186 ? 27.766 -6.082 -11.494 1.00 88.88 186 ALA A O 1
ATOM 1483 N N . VAL A 1 187 ? 27.621 -6.893 -9.402 1.00 88.69 187 VAL A N 1
ATOM 1484 C CA . VAL A 1 187 ? 28.964 -6.455 -8.987 1.00 88.69 187 VAL A CA 1
ATOM 1485 C C . VAL A 1 187 ? 30.045 -7.122 -9.845 1.00 88.69 187 VAL A C 1
ATOM 1487 O O . VAL A 1 187 ? 30.919 -6.427 -10.357 1.00 88.69 187 VAL A O 1
ATOM 1490 N N . ILE A 1 188 ? 29.956 -8.437 -10.075 1.00 91.56 188 ILE A N 1
ATOM 1491 C CA . ILE A 1 188 ? 30.920 -9.192 -10.899 1.00 91.56 188 ILE A CA 1
ATOM 1492 C C . ILE A 1 188 ? 30.927 -8.707 -12.356 1.00 91.56 188 ILE A C 1
ATOM 1494 O O . ILE A 1 188 ? 31.987 -8.552 -12.956 1.00 91.56 188 ILE A O 1
ATOM 1498 N N . GLN A 1 189 ? 29.753 -8.446 -12.933 1.00 90.50 189 GLN A N 1
ATOM 1499 C CA . GLN A 1 189 ? 29.614 -8.004 -14.325 1.00 90.50 189 GLN A CA 1
ATOM 1500 C C . GLN A 1 189 ? 29.923 -6.504 -14.511 1.00 90.50 189 GLN A C 1
ATOM 1502 O O . GLN A 1 189 ? 30.001 -6.017 -15.644 1.00 90.50 189 GLN A O 1
ATOM 1507 N N . GLY A 1 190 ? 30.114 -5.752 -13.421 1.00 89.00 190 GLY A N 1
ATOM 1508 C CA . GLY A 1 190 ? 30.351 -4.307 -13.451 1.00 89.00 190 GLY A CA 1
ATOM 1509 C C . GLY A 1 190 ? 29.098 -3.492 -13.785 1.00 89.00 190 GLY A C 1
ATOM 1510 O O . GLY A 1 190 ? 29.185 -2.512 -14.524 1.00 89.00 190 GLY A O 1
ATOM 1511 N N . GLY A 1 191 ? 27.937 -3.928 -13.297 1.00 89.06 191 GLY A N 1
ATOM 1512 C CA . GLY A 1 191 ? 26.662 -3.219 -13.381 1.00 89.06 191 GLY A CA 1
ATOM 1513 C C . GLY A 1 191 ? 25.477 -4.148 -13.640 1.00 89.06 191 GLY A C 1
ATOM 1514 O O . GLY A 1 191 ? 25.568 -5.112 -14.405 1.00 89.06 191 GLY A O 1
ATOM 1515 N N . ILE A 1 192 ? 24.322 -3.822 -13.051 1.00 90.19 192 ILE A N 1
ATOM 1516 C CA . ILE A 1 192 ? 23.089 -4.621 -13.191 1.00 90.19 192 ILE A CA 1
ATOM 1517 C C . ILE A 1 192 ? 22.637 -4.752 -14.650 1.00 90.19 192 ILE A C 1
ATOM 1519 O O . ILE A 1 192 ? 22.121 -5.794 -15.039 1.00 90.19 192 ILE A O 1
ATOM 1523 N N . GLU A 1 193 ? 22.904 -3.745 -15.488 1.00 90.94 193 GLU A N 1
ATOM 1524 C CA . GLU A 1 193 ? 22.498 -3.728 -16.900 1.00 90.94 193 GLU A CA 1
ATOM 1525 C C . GLU A 1 193 ? 23.151 -4.829 -17.744 1.00 90.94 193 GLU A C 1
ATOM 1527 O O . GLU A 1 193 ? 22.661 -5.187 -18.815 1.00 90.94 193 GLU A O 1
ATOM 1532 N N . ARG A 1 194 ? 24.269 -5.377 -17.260 1.00 92.06 194 ARG A N 1
ATOM 1533 C CA . ARG A 1 194 ? 25.028 -6.426 -17.942 1.00 92.06 194 ARG A CA 1
ATOM 1534 C C . ARG A 1 194 ? 24.565 -7.828 -17.558 1.00 92.06 194 ARG A C 1
ATOM 1536 O O . ARG A 1 194 ? 24.935 -8.782 -18.244 1.00 92.06 194 ARG A O 1
ATOM 1543 N N . THR A 1 195 ? 23.749 -7.951 -16.511 1.00 93.69 195 THR A N 1
ATOM 1544 C CA . THR A 1 195 ? 23.222 -9.237 -16.046 1.00 93.69 195 THR A CA 1
ATOM 1545 C C . THR A 1 195 ? 22.222 -9.834 -17.047 1.00 93.69 195 THR A C 1
ATOM 1547 O O . THR A 1 195 ? 21.507 -9.082 -17.723 1.00 93.69 195 THR A O 1
ATOM 1550 N N . PRO A 1 196 ? 22.147 -11.173 -17.168 1.00 94.19 196 PRO A N 1
ATOM 1551 C CA . PRO A 1 196 ? 21.154 -11.837 -18.014 1.00 94.19 196 PRO A CA 1
ATOM 1552 C C . PRO A 1 196 ? 19.715 -11.440 -17.671 1.00 94.19 196 PRO A C 1
ATOM 1554 O O . PRO A 1 196 ? 18.910 -11.215 -18.569 1.00 94.19 196 PRO A O 1
ATOM 1557 N N . GLU A 1 197 ? 19.404 -11.296 -16.382 1.00 93.75 197 GLU A N 1
ATOM 1558 C CA . GLU A 1 197 ? 18.068 -10.964 -15.890 1.00 93.75 197 GLU A CA 1
ATOM 1559 C C . GLU A 1 197 ? 17.624 -9.569 -16.340 1.00 93.75 197 GLU A C 1
ATOM 1561 O O . GLU A 1 197 ? 16.467 -9.375 -16.719 1.00 93.75 197 GLU A O 1
ATOM 1566 N N . TRP A 1 198 ? 18.540 -8.595 -16.344 1.00 93.38 198 TRP A N 1
ATOM 1567 C CA . TRP A 1 198 ? 18.241 -7.259 -16.853 1.00 93.38 198 TRP A CA 1
ATOM 1568 C C . TRP A 1 198 ? 18.050 -7.248 -18.369 1.00 93.38 198 TRP A C 1
ATOM 1570 O O . TRP A 1 198 ? 17.106 -6.629 -18.862 1.00 93.38 198 TRP A O 1
ATOM 1580 N N . LYS A 1 199 ? 18.912 -7.948 -19.117 1.00 93.94 199 LYS A N 1
ATOM 1581 C CA . LYS A 1 199 ? 18.772 -8.068 -20.577 1.00 93.94 199 LYS A CA 1
ATOM 1582 C C . LYS A 1 199 ? 17.436 -8.704 -20.942 1.00 93.94 199 LYS A C 1
ATOM 1584 O O . LYS A 1 199 ? 16.702 -8.135 -21.741 1.00 93.94 199 LYS A O 1
ATOM 1589 N N . GLN A 1 200 ? 17.069 -9.795 -20.269 1.00 93.88 200 GLN A N 1
ATOM 1590 C CA . GLN A 1 200 ? 15.775 -10.450 -20.443 1.00 93.88 200 GLN A CA 1
ATOM 1591 C C . GLN A 1 200 ? 14.607 -9.489 -20.187 1.00 93.88 200 GLN A C 1
ATOM 1593 O O . GLN A 1 200 ? 13.660 -9.468 -20.968 1.00 93.88 200 GLN A O 1
ATOM 1598 N N . PHE A 1 201 ? 14.673 -8.682 -19.125 1.00 94.12 201 PHE A N 1
ATOM 1599 C CA . PHE A 1 201 ? 13.644 -7.685 -18.830 1.00 94.12 201 PHE A CA 1
ATOM 1600 C C . PHE A 1 201 ? 13.510 -6.644 -19.956 1.00 94.12 201 PHE A C 1
ATOM 1602 O O . PHE A 1 201 ? 12.405 -6.373 -20.419 1.00 94.12 201 PHE A O 1
ATOM 1609 N N . VAL A 1 202 ? 14.623 -6.081 -20.437 1.00 92.50 202 VAL A N 1
ATOM 1610 C CA . VAL A 1 202 ? 14.610 -5.026 -21.470 1.00 92.50 202 VAL A CA 1
ATOM 1611 C C . VAL A 1 202 ? 14.221 -5.559 -22.854 1.00 92.50 202 VAL A C 1
ATOM 1613 O O . VAL A 1 202 ? 13.506 -4.886 -23.603 1.00 92.50 202 VAL A O 1
ATOM 1616 N N . GLU A 1 203 ? 14.696 -6.751 -23.203 1.00 93.50 203 GLU A N 1
ATOM 1617 C CA . GLU A 1 203 ? 14.528 -7.376 -24.521 1.00 93.50 203 GLU A CA 1
ATOM 1618 C C . GLU A 1 203 ? 13.247 -8.211 -24.624 1.00 93.50 203 GLU A C 1
ATOM 1620 O O . GLU A 1 203 ? 12.911 -8.693 -25.707 1.00 93.50 203 GLU A O 1
ATOM 1625 N N . SER A 1 204 ? 12.503 -8.360 -23.523 1.00 92.69 204 SER A N 1
ATOM 1626 C CA . SER A 1 204 ? 11.267 -9.133 -23.498 1.00 92.69 204 SER A CA 1
ATOM 1627 C C . SER A 1 204 ? 10.296 -8.679 -24.597 1.00 92.69 204 SER A C 1
ATOM 1629 O O . SER A 1 204 ? 10.016 -7.481 -24.726 1.00 92.69 204 SER A O 1
ATOM 1631 N N . PRO A 1 205 ? 9.706 -9.610 -25.370 1.00 91.81 205 PRO A N 1
ATOM 1632 C CA . PRO A 1 205 ? 8.639 -9.274 -26.308 1.00 91.81 205 PRO A CA 1
ATOM 1633 C C . PRO A 1 20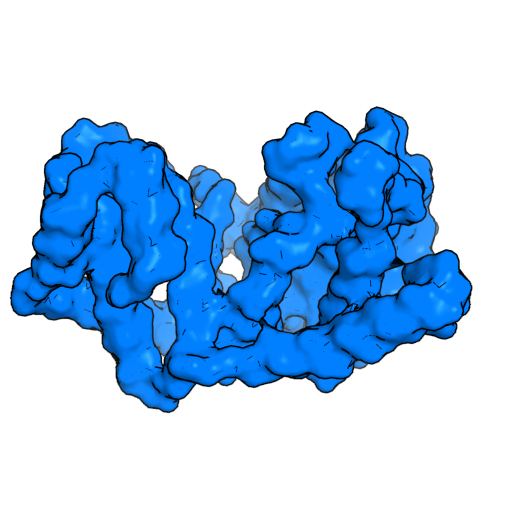5 ? 7.325 -8.934 -25.585 1.00 91.81 205 PRO A C 1
ATOM 1635 O O . PRO A 1 205 ? 6.433 -8.331 -26.179 1.00 91.81 205 PRO A O 1
ATOM 1638 N N . ARG A 1 206 ? 7.194 -9.283 -24.295 1.00 92.62 206 ARG A N 1
ATOM 1639 C CA . ARG A 1 206 ? 6.011 -9.012 -23.459 1.00 92.62 206 ARG A CA 1
ATOM 1640 C C . ARG A 1 206 ? 6.067 -7.606 -22.855 1.00 92.62 206 ARG A C 1
ATOM 1642 O O . ARG A 1 206 ? 6.009 -7.425 -21.637 1.00 92.62 206 ARG A O 1
ATOM 1649 N N . GLN A 1 207 ? 6.166 -6.608 -23.730 1.00 94.12 207 GLN A N 1
ATOM 1650 C CA . GLN A 1 207 ? 6.133 -5.192 -23.374 1.00 94.12 207 GLN A CA 1
ATOM 1651 C C . GLN A 1 207 ? 5.318 -4.383 -24.387 1.00 94.12 207 GLN A C 1
ATOM 1653 O O . GLN A 1 207 ? 5.323 -4.670 -25.582 1.00 94.12 207 GLN A O 1
ATOM 1658 N N . ILE A 1 208 ? 4.623 -3.347 -23.922 1.00 95.44 208 ILE A N 1
ATOM 1659 C CA . ILE A 1 208 ? 3.892 -2.407 -24.779 1.00 95.44 208 ILE A CA 1
ATOM 1660 C C . ILE A 1 208 ? 4.331 -0.993 -24.415 1.00 95.44 208 ILE A C 1
ATOM 1662 O O . ILE A 1 208 ? 4.380 -0.600 -23.245 1.00 95.44 208 ILE A O 1
ATOM 1666 N N . LYS A 1 209 ? 4.676 -0.209 -25.435 1.00 95.19 209 LYS A N 1
ATOM 1667 C CA . LYS A 1 209 ? 5.166 1.158 -25.258 1.00 95.19 209 LYS A CA 1
ATOM 1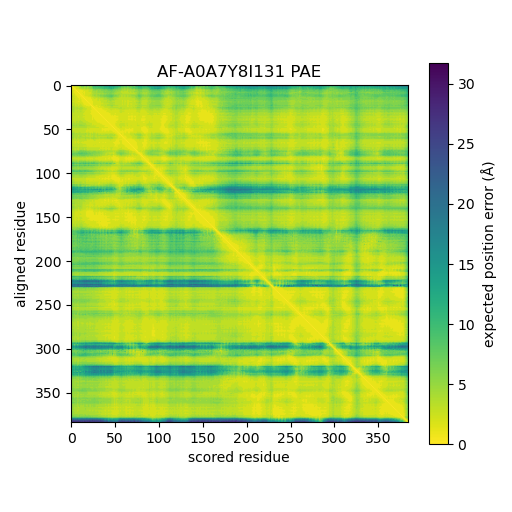668 C C . LYS A 1 209 ? 4.007 2.145 -25.162 1.00 95.19 209 LYS A C 1
ATOM 1670 O O . LYS A 1 209 ? 2.976 2.008 -25.817 1.00 95.19 209 LYS A O 1
ATOM 1675 N N . TRP A 1 210 ? 4.222 3.178 -24.365 1.00 96.69 210 TRP A N 1
ATOM 1676 C CA . TRP A 1 210 ? 3.462 4.415 -24.386 1.00 96.69 210 TRP A CA 1
ATOM 1677 C C . TRP A 1 210 ? 4.388 5.545 -24.837 1.00 96.69 210 TRP A C 1
ATOM 1679 O O . TRP A 1 210 ? 5.619 5.427 -24.832 1.00 96.69 210 TRP A O 1
ATOM 1689 N N . ARG A 1 211 ? 3.800 6.660 -25.261 1.00 93.81 211 ARG A N 1
ATOM 1690 C CA . ARG A 1 211 ? 4.559 7.853 -25.646 1.00 93.81 211 ARG A CA 1
ATOM 1691 C C . ARG A 1 211 ? 5.437 8.367 -24.500 1.00 93.81 211 ARG A C 1
ATOM 1693 O O . ARG A 1 211 ? 5.301 7.971 -23.342 1.00 93.81 211 ARG A O 1
ATOM 1700 N N . GLY A 1 212 ? 6.382 9.246 -24.828 1.00 92.38 212 GLY A N 1
ATOM 1701 C CA . GLY A 1 212 ? 7.243 9.892 -23.831 1.00 92.38 212 GLY A CA 1
ATOM 1702 C C . GLY A 1 212 ? 8.124 8.929 -23.024 1.00 92.38 212 GLY A C 1
ATOM 1703 O O . GLY A 1 212 ? 8.559 9.272 -21.932 1.00 92.38 212 GLY A O 1
ATOM 1704 N N . GLY A 1 213 ? 8.384 7.722 -23.542 1.00 94.12 213 GLY A N 1
ATOM 1705 C CA . GLY A 1 213 ? 9.337 6.782 -22.952 1.00 94.12 213 GLY A CA 1
ATOM 1706 C C . GLY A 1 213 ? 8.826 5.989 -21.746 1.00 94.12 213 GLY A C 1
ATOM 1707 O O . GLY A 1 213 ? 9.655 5.465 -21.000 1.00 94.12 213 GLY A O 1
ATOM 1708 N N . VAL A 1 214 ? 7.505 5.896 -21.573 1.00 97.94 214 VAL A N 1
ATOM 1709 C CA . VAL A 1 214 ? 6.842 4.991 -20.621 1.00 97.94 214 VAL A CA 1
ATOM 1710 C C . VAL A 1 214 ? 6.646 3.628 -21.291 1.00 97.94 214 VAL A C 1
ATOM 1712 O O . VAL A 1 214 ? 6.333 3.542 -22.478 1.00 97.94 214 VAL A O 1
ATOM 1715 N N . THR A 1 215 ? 6.855 2.533 -20.572 1.00 97.62 215 THR A N 1
ATOM 1716 C CA . THR A 1 215 ? 6.674 1.175 -21.110 1.00 97.62 215 THR A CA 1
ATOM 1717 C C . THR A 1 215 ? 6.082 0.277 -20.042 1.00 97.62 215 THR A C 1
ATOM 1719 O O . THR A 1 215 ? 6.582 0.269 -18.920 1.00 97.62 215 THR A O 1
ATOM 1722 N N . LEU A 1 216 ? 5.017 -0.439 -20.401 1.00 97.69 216 LEU A N 1
ATOM 1723 C CA . LEU A 1 216 ? 4.402 -1.480 -19.588 1.00 97.69 216 LEU A CA 1
ATOM 1724 C C . LEU A 1 216 ? 5.050 -2.818 -19.934 1.00 97.69 216 LEU A C 1
ATOM 1726 O O . LEU A 1 216 ? 5.059 -3.207 -21.101 1.00 97.69 216 LEU A O 1
ATOM 1730 N N . HIS A 1 217 ? 5.519 -3.525 -18.918 1.00 96.81 217 HIS A N 1
ATOM 1731 C CA . HIS A 1 217 ? 6.109 -4.856 -18.991 1.00 96.81 217 HIS A CA 1
ATOM 1732 C C . HIS A 1 217 ? 5.207 -5.833 -18.243 1.00 96.81 217 HIS A C 1
ATOM 1734 O O . HIS A 1 217 ? 4.763 -5.548 -17.130 1.00 96.81 217 HIS A O 1
ATOM 1740 N N . TYR A 1 218 ? 4.910 -6.967 -18.866 1.00 94.88 218 TYR A N 1
ATOM 1741 C CA . TYR A 1 218 ? 4.011 -7.994 -18.323 1.00 94.88 218 TYR A CA 1
ATOM 1742 C C . TYR A 1 218 ? 4.586 -9.402 -18.527 1.00 94.88 218 TYR A C 1
ATOM 1744 O O . TYR A 1 218 ? 3.856 -10.390 -18.594 1.00 94.88 218 TYR A O 1
ATOM 1752 N N . ASP A 1 219 ? 5.910 -9.495 -18.640 1.00 90.38 219 ASP A N 1
ATOM 1753 C CA . ASP A 1 219 ? 6.667 -10.719 -18.879 1.00 90.38 219 ASP A CA 1
ATOM 1754 C C . ASP A 1 219 ? 6.472 -11.768 -17.786 1.00 90.38 219 ASP A C 1
ATOM 1756 O O . ASP A 1 219 ? 6.316 -12.946 -18.107 1.00 90.38 219 ASP A O 1
ATOM 1760 N N . ARG A 1 220 ? 6.376 -11.319 -16.532 1.00 91.56 220 ARG A N 1
ATOM 1761 C CA . ARG A 1 220 ? 6.234 -12.161 -15.333 1.00 91.56 220 ARG A CA 1
ATOM 1762 C C . ARG A 1 220 ? 4.798 -12.345 -14.861 1.00 91.56 220 ARG A C 1
ATOM 1764 O O . ARG A 1 220 ? 4.564 -12.846 -13.763 1.00 91.56 220 ARG A O 1
ATOM 1771 N N . LEU A 1 221 ? 3.819 -11.939 -15.670 1.00 91.06 221 LEU A N 1
ATOM 1772 C CA . LEU A 1 221 ? 2.423 -12.193 -15.349 1.00 91.06 221 LEU A CA 1
ATOM 1773 C C . LEU A 1 221 ? 2.144 -13.704 -15.497 1.00 91.06 221 LEU A C 1
ATOM 1775 O O . LEU A 1 221 ? 2.314 -14.226 -16.608 1.00 91.06 221 LEU A O 1
ATOM 1779 N N . PRO A 1 222 ? 1.704 -14.400 -14.425 1.00 85.75 222 PRO A N 1
ATOM 1780 C CA . PRO A 1 222 ? 1.571 -15.860 -14.414 1.00 85.75 222 PRO A CA 1
ATOM 1781 C C . PRO A 1 222 ? 0.340 -16.367 -15.179 1.00 85.75 222 PRO A C 1
ATOM 1783 O O . PRO A 1 222 ? 0.182 -17.569 -15.370 1.00 85.75 222 PRO A O 1
ATOM 1786 N N . CYS A 1 223 ? -0.545 -15.468 -15.614 1.00 80.56 223 CYS A N 1
ATOM 1787 C CA . CYS A 1 223 ? -1.753 -15.795 -16.359 1.00 80.56 223 CYS A CA 1
ATOM 1788 C C . CYS A 1 223 ? -1.730 -15.205 -17.776 1.00 80.56 223 CYS A C 1
ATOM 1790 O O . CYS A 1 223 ? -1.142 -14.151 -18.044 1.00 80.56 223 CYS A O 1
ATOM 1792 N N . GLY A 1 224 ? -2.399 -15.903 -18.696 1.00 76.19 224 GLY A N 1
ATOM 1793 C CA . GLY A 1 224 ? -2.672 -15.395 -20.034 1.00 76.19 224 GLY A CA 1
ATOM 1794 C C . GLY A 1 224 ? -3.758 -14.330 -19.959 1.00 76.19 224 GLY A C 1
ATOM 1795 O O . GLY A 1 224 ? -4.928 -14.655 -19.791 1.00 76.19 224 GLY A O 1
ATOM 1796 N N . VAL A 1 225 ? -3.369 -13.064 -20.072 1.00 76.88 225 VAL A N 1
ATOM 1797 C CA . VAL A 1 225 ? -4.309 -11.947 -20.206 1.00 76.88 225 VAL A CA 1
ATOM 1798 C C . VAL A 1 225 ? -4.333 -11.527 -21.660 1.00 76.88 225 VAL A C 1
ATOM 1800 O O . VAL A 1 225 ? -3.283 -11.389 -22.292 1.00 76.88 225 VAL A O 1
ATOM 1803 N N . ASN A 1 226 ? -5.533 -11.338 -22.202 1.00 79.44 226 ASN A N 1
ATOM 1804 C CA . ASN A 1 226 ? -5.676 -10.890 -23.574 1.00 79.44 226 ASN A CA 1
ATOM 1805 C C . ASN A 1 226 ? -5.375 -9.388 -23.645 1.00 79.44 226 ASN A C 1
ATOM 1807 O O . ASN A 1 226 ? -6.192 -8.567 -23.231 1.00 79.44 226 ASN A O 1
ATOM 1811 N N . LEU A 1 227 ? -4.188 -9.052 -24.151 1.00 82.88 227 LEU A N 1
ATOM 1812 C CA . LEU A 1 227 ? -3.705 -7.684 -24.329 1.00 82.88 227 LEU A CA 1
ATOM 1813 C C . LEU A 1 227 ? -3.638 -7.317 -25.820 1.00 82.88 227 LEU A C 1
ATOM 1815 O O . LEU A 1 227 ? -2.626 -6.803 -26.288 1.00 82.88 227 LEU A O 1
ATOM 1819 N N . ASN A 1 228 ? -4.716 -7.559 -26.575 1.00 68.81 228 ASN A N 1
ATOM 1820 C CA . ASN A 1 228 ? -4.847 -7.180 -27.996 1.00 68.81 228 ASN A CA 1
ATOM 1821 C C . ASN A 1 228 ? -5.001 -5.658 -28.226 1.00 68.81 228 ASN A C 1
ATOM 1823 O O . ASN A 1 228 ? -5.514 -5.207 -29.253 1.00 68.81 228 ASN A O 1
ATOM 1827 N N . ASP A 1 229 ? -4.585 -4.852 -27.256 1.00 73.88 229 ASP A N 1
ATOM 1828 C CA . ASP A 1 229 ? -4.749 -3.412 -27.259 1.00 73.88 229 ASP A CA 1
ATOM 1829 C C . ASP A 1 229 ? -3.629 -2.709 -28.027 1.00 73.88 229 ASP A C 1
ATOM 1831 O O . ASP A 1 229 ? -2.467 -3.109 -28.019 1.00 73.88 229 ASP A O 1
ATOM 1835 N N . ARG A 1 230 ? -3.981 -1.593 -28.669 1.00 78.75 230 ARG A N 1
ATOM 1836 C CA . ARG A 1 230 ? -3.062 -0.833 -29.533 1.00 78.75 230 ARG A CA 1
ATOM 1837 C C . ARG A 1 230 ? -1.966 -0.086 -28.767 1.00 78.75 230 ARG A C 1
ATOM 1839 O O . ARG A 1 230 ? -0.975 0.310 -29.374 1.00 78.75 230 ARG A O 1
ATOM 1846 N N . ASP A 1 231 ? -2.157 0.161 -27.469 1.00 93.31 231 ASP A N 1
ATOM 1847 C CA . ASP A 1 231 ? -1.229 0.931 -26.639 1.00 93.31 231 ASP 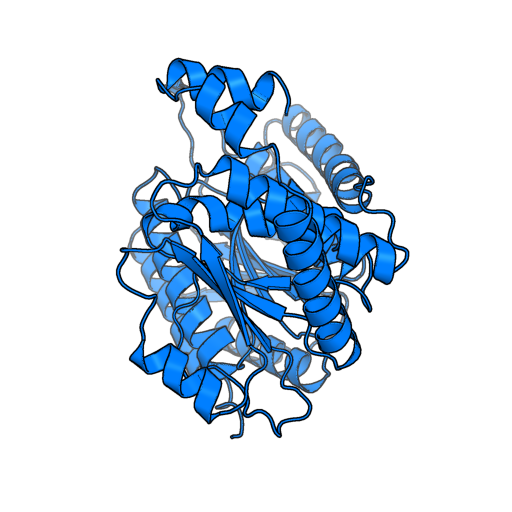A CA 1
ATOM 1848 C C . ASP A 1 231 ? -1.193 0.450 -25.179 1.00 93.31 231 ASP A C 1
ATOM 1850 O O . ASP A 1 231 ? -2.102 -0.233 -24.700 1.00 93.31 231 ASP A O 1
ATOM 1854 N N . ALA A 1 232 ? -0.134 0.835 -24.458 1.00 96.12 232 ALA A N 1
ATOM 1855 C CA . ALA A 1 232 ? 0.135 0.331 -23.113 1.00 96.12 232 ALA A CA 1
ATOM 1856 C C . ALA A 1 232 ? -0.926 0.727 -22.078 1.00 96.12 232 ALA A C 1
ATOM 1858 O O . ALA A 1 232 ? -1.186 -0.032 -21.148 1.00 96.12 232 ALA A O 1
ATOM 1859 N N . ALA A 1 233 ? -1.529 1.912 -22.201 1.00 97.12 233 ALA A N 1
ATOM 1860 C CA . ALA A 1 233 ? -2.536 2.360 -21.246 1.00 97.12 233 ALA A CA 1
ATOM 1861 C C . ALA A 1 233 ? -3.856 1.596 -21.443 1.00 97.12 233 ALA A C 1
ATOM 1863 O O . ALA A 1 233 ? -4.559 1.333 -20.471 1.00 97.12 233 ALA A O 1
ATOM 1864 N N . SER A 1 234 ? -4.191 1.212 -22.681 1.00 95.44 234 SER A N 1
ATOM 1865 C CA . SER A 1 234 ? -5.351 0.361 -22.967 1.00 95.44 234 SER A CA 1
ATOM 1866 C C . SER A 1 234 ? -5.108 -1.054 -22.461 1.00 95.44 234 SER A C 1
ATOM 1868 O O . SER A 1 234 ? -5.935 -1.567 -21.715 1.00 95.44 234 SER A O 1
ATOM 1870 N N . ALA A 1 235 ? -3.925 -1.612 -22.739 1.00 95.75 235 ALA A N 1
ATOM 1871 C CA . ALA A 1 235 ? -3.524 -2.919 -22.230 1.00 95.75 235 ALA A CA 1
ATOM 1872 C C . ALA A 1 235 ? -3.576 -2.976 -20.695 1.00 95.75 235 ALA A C 1
ATOM 1874 O O . ALA A 1 235 ? -4.123 -3.915 -20.125 1.00 95.75 235 ALA A O 1
ATOM 1875 N N . TYR A 1 236 ? -3.074 -1.946 -20.005 1.00 97.44 236 TYR A N 1
ATOM 1876 C CA . TYR A 1 236 ? -3.117 -1.905 -18.544 1.00 97.44 236 TYR A CA 1
ATOM 1877 C C . TYR A 1 236 ? -4.550 -1.781 -17.994 1.00 97.44 236 TYR A C 1
ATOM 1879 O O . TYR A 1 236 ? -4.894 -2.448 -17.021 1.00 97.44 236 TYR A O 1
ATOM 1887 N N . ALA A 1 237 ? -5.420 -0.986 -18.629 1.00 96.75 237 ALA A N 1
ATOM 1888 C CA . ALA A 1 237 ? -6.834 -0.902 -18.249 1.00 96.75 237 ALA A CA 1
ATOM 1889 C C . ALA A 1 237 ? -7.585 -2.228 -18.484 1.00 96.75 237 ALA A C 1
ATOM 1891 O O . ALA A 1 237 ? -8.378 -2.653 -17.640 1.00 96.75 237 ALA A O 1
ATOM 1892 N N . SER A 1 238 ? -7.310 -2.898 -19.606 1.00 94.88 238 SER A N 1
ATOM 1893 C CA . SER A 1 238 ? -7.865 -4.209 -19.948 1.00 94.88 238 SER A CA 1
ATOM 1894 C C . SER A 1 238 ? -7.415 -5.280 -18.953 1.00 94.88 238 SER A C 1
ATOM 1896 O O . SER A 1 238 ? -8.251 -6.008 -18.421 1.00 94.88 238 SER A O 1
ATOM 1898 N N . LEU A 1 239 ? -6.125 -5.296 -18.601 1.00 96.00 239 LEU A N 1
ATOM 1899 C CA . LEU A 1 239 ? -5.566 -6.149 -17.552 1.00 96.00 239 LEU A CA 1
ATOM 1900 C C . LEU A 1 239 ? -6.294 -5.958 -16.218 1.00 96.00 239 LEU A C 1
ATOM 1902 O O . LEU A 1 239 ? -6.777 -6.926 -15.638 1.00 96.00 239 LEU A O 1
ATOM 1906 N N . LEU A 1 240 ? -6.389 -4.714 -15.742 1.00 96.62 240 LEU A N 1
ATOM 1907 C CA . LEU A 1 240 ? -7.060 -4.388 -14.483 1.00 96.62 240 LEU A CA 1
ATOM 1908 C C . LEU A 1 240 ? -8.521 -4.851 -14.479 1.00 96.62 240 LEU A C 1
ATOM 1910 O O . LEU A 1 240 ? -8.982 -5.401 -13.484 1.00 96.62 240 LEU A O 1
ATOM 1914 N N . THR A 1 241 ? -9.232 -4.655 -15.592 1.00 95.00 241 THR A N 1
ATOM 1915 C CA . THR A 1 241 ? -10.637 -5.063 -15.732 1.00 95.00 241 THR A CA 1
ATOM 1916 C C . THR A 1 241 ? -10.771 -6.585 -15.694 1.00 95.00 241 THR A C 1
ATOM 1918 O O . THR A 1 241 ? -11.511 -7.105 -14.867 1.00 95.00 241 THR A O 1
ATOM 1921 N N . GLN A 1 242 ? -9.989 -7.305 -16.508 1.00 94.69 242 GLN A N 1
ATOM 1922 C CA . GLN A 1 242 ? -10.006 -8.771 -16.560 1.00 94.69 242 GLN A CA 1
ATOM 1923 C C . GLN A 1 242 ? -9.673 -9.396 -15.197 1.00 94.69 242 GLN A C 1
ATOM 1925 O O . GLN A 1 242 ? -10.356 -10.317 -14.754 1.00 94.69 242 GLN A O 1
ATOM 1930 N N . LEU A 1 243 ? -8.658 -8.875 -14.500 1.00 95.25 243 LEU A N 1
ATOM 1931 C CA . LEU A 1 243 ? -8.278 -9.364 -13.173 1.00 95.25 243 LEU A CA 1
ATOM 1932 C C . LEU A 1 243 ? -9.342 -9.063 -12.110 1.00 95.25 243 LEU A C 1
ATOM 1934 O O . LEU A 1 243 ? -9.589 -9.900 -11.241 1.00 95.25 243 LEU A O 1
ATOM 1938 N N . LEU A 1 244 ? -9.970 -7.882 -12.160 1.00 94.00 244 LEU A N 1
ATOM 1939 C CA . LEU A 1 244 ? -11.016 -7.502 -11.212 1.00 94.00 244 LEU A CA 1
ATOM 1940 C C . LEU A 1 244 ? -12.297 -8.320 -11.422 1.00 94.00 244 LEU A C 1
ATOM 1942 O O . LEU A 1 244 ? -12.944 -8.685 -10.437 1.00 94.00 244 LEU A O 1
ATOM 1946 N N . ASP A 1 245 ? -12.667 -8.592 -12.674 1.00 92.62 245 ASP A N 1
ATOM 1947 C CA . ASP A 1 245 ? -13.847 -9.386 -13.037 1.00 92.62 245 ASP A CA 1
ATOM 1948 C C . ASP A 1 245 ? -13.661 -10.864 -12.680 1.00 92.62 245 ASP A C 1
ATOM 1950 O O . ASP A 1 245 ? -14.596 -11.503 -12.202 1.00 92.62 245 ASP A O 1
ATOM 1954 N N . ALA A 1 246 ? -12.437 -11.384 -12.813 1.00 92.94 246 ALA A N 1
ATOM 1955 C CA . ALA A 1 246 ? -12.078 -12.730 -12.371 1.00 92.94 246 ALA A CA 1
ATOM 1956 C C . ALA A 1 246 ? -11.987 -12.880 -10.838 1.00 92.94 246 ALA A C 1
ATOM 1958 O O . ALA A 1 246 ? -11.819 -13.992 -10.344 1.00 92.94 246 ALA A O 1
ATOM 1959 N N . GLY A 1 247 ? -12.060 -11.782 -10.073 1.00 91.62 247 GLY A N 1
ATOM 1960 C CA . GLY A 1 247 ? -11.857 -11.801 -8.618 1.00 91.62 247 GLY A CA 1
ATOM 1961 C C . GLY A 1 247 ? -10.407 -12.072 -8.197 1.00 91.62 247 GLY A C 1
ATOM 1962 O O . GLY A 1 247 ? -10.143 -12.330 -7.026 1.00 91.62 247 GLY A O 1
ATOM 1963 N N . SER A 1 248 ? -9.458 -11.995 -9.134 1.00 93.56 248 SER A N 1
ATOM 1964 C CA . SER A 1 248 ? -8.036 -12.256 -8.885 1.00 93.56 248 SER A CA 1
ATOM 1965 C C . SER A 1 248 ? -7.339 -11.111 -8.154 1.00 93.56 248 SER A C 1
ATOM 1967 O O . SER A 1 248 ? -6.237 -11.300 -7.641 1.00 93.56 248 SER A O 1
ATOM 1969 N N . ILE A 1 249 ? -7.951 -9.920 -8.135 1.00 95.00 249 ILE A N 1
ATOM 1970 C CA . ILE A 1 249 ? -7.445 -8.751 -7.414 1.00 95.00 249 ILE A CA 1
ATOM 1971 C C . ILE A 1 249 ? -8.534 -8.114 -6.553 1.00 95.00 249 ILE A C 1
ATOM 1973 O O . ILE A 1 249 ? -9.683 -7.956 -6.971 1.00 95.00 249 ILE A O 1
ATOM 1977 N N . GLU A 1 250 ? -8.136 -7.693 -5.360 1.00 94.81 250 GLU A N 1
ATOM 1978 C CA . GLU A 1 250 ? -8.972 -6.979 -4.391 1.00 94.81 250 GLU A CA 1
ATOM 1979 C C . GLU A 1 250 ? -8.303 -5.695 -3.890 1.00 94.81 250 GLU A C 1
ATOM 1981 O O . GLU A 1 250 ? -8.943 -4.857 -3.267 1.00 94.81 250 GLU A O 1
ATOM 1986 N N . TYR A 1 251 ? -7.012 -5.521 -4.171 1.00 95.81 251 TYR A N 1
ATOM 1987 C CA . TYR A 1 251 ? -6.248 -4.313 -3.893 1.00 95.81 251 TYR A CA 1
ATOM 1988 C C . TYR A 1 251 ? -5.046 -4.230 -4.836 1.00 95.81 251 TYR A C 1
ATOM 1990 O O . TYR A 1 251 ? -4.719 -5.184 -5.547 1.00 95.81 251 TYR A O 1
ATOM 1998 N N . GLY A 1 252 ? -4.404 -3.067 -4.875 1.00 95.81 252 GLY A N 1
ATOM 1999 C CA . GLY A 1 252 ? -3.194 -2.860 -5.663 1.00 95.81 252 GLY A CA 1
ATOM 2000 C C . GLY A 1 252 ? -2.048 -2.273 -4.856 1.00 95.81 252 GLY A C 1
ATOM 2001 O O . GLY A 1 252 ? -2.233 -1.737 -3.761 1.00 95.81 252 GLY A O 1
ATOM 2002 N N . GLU A 1 253 ? -0.867 -2.289 -5.455 1.00 94.94 253 GLU A N 1
ATOM 2003 C CA . GLU A 1 253 ? 0.253 -1.457 -5.030 1.00 94.94 253 GLU A CA 1
ATOM 2004 C C . GLU A 1 253 ? 0.922 -0.780 -6.228 1.00 94.94 253 GLU A C 1
ATOM 2006 O O . GLU A 1 253 ? 1.051 -1.361 -7.309 1.00 94.94 253 GLU A O 1
ATOM 2011 N N . LEU A 1 254 ? 1.347 0.465 -6.019 1.00 97.06 254 LEU A N 1
ATOM 2012 C CA . LEU A 1 254 ? 2.221 1.206 -6.920 1.00 97.06 254 LEU A CA 1
ATOM 2013 C C . LEU A 1 254 ? 3.537 1.470 -6.186 1.00 97.06 254 LEU A C 1
ATOM 2015 O O . LEU A 1 254 ? 3.595 2.335 -5.311 1.00 97.06 254 LEU A O 1
ATOM 2019 N N . THR A 1 255 ? 4.591 0.743 -6.548 1.00 95.56 255 THR A N 1
ATOM 2020 C CA . THR A 1 255 ? 5.887 0.807 -5.854 1.00 95.56 255 THR A CA 1
ATOM 2021 C C . THR A 1 255 ? 6.948 1.373 -6.775 1.00 95.56 255 THR A C 1
ATOM 2023 O O . THR A 1 255 ? 7.291 0.740 -7.766 1.00 95.56 255 THR A O 1
ATOM 2026 N N . PHE A 1 256 ? 7.510 2.536 -6.454 1.00 95.38 256 PHE A N 1
ATOM 2027 C CA . PHE A 1 256 ? 8.646 3.078 -7.201 1.00 95.38 256 PHE A CA 1
ATOM 2028 C C . PHE A 1 256 ? 9.975 2.717 -6.549 1.00 95.38 256 PHE A C 1
ATOM 2030 O O . PHE A 1 256 ? 10.148 2.952 -5.358 1.00 95.38 256 PHE A O 1
ATOM 2037 N N . PHE A 1 257 ? 10.912 2.186 -7.333 1.00 93.00 257 PHE A N 1
ATOM 2038 C CA . PHE A 1 257 ? 12.271 1.868 -6.899 1.00 93.00 257 PHE A CA 1
ATOM 2039 C C . PHE A 1 257 ? 13.211 3.051 -7.148 1.00 93.00 257 PHE A C 1
ATOM 2041 O O . PHE A 1 257 ? 13.807 3.172 -8.220 1.00 93.00 257 PHE A O 1
ATOM 2048 N N . GLY A 1 258 ? 13.319 3.924 -6.151 1.00 89.44 258 GLY A N 1
ATOM 2049 C CA . GLY A 1 258 ? 14.124 5.147 -6.159 1.00 89.44 258 GLY A CA 1
ATOM 2050 C C . GLY A 1 258 ? 13.676 6.095 -5.047 1.00 89.44 258 GLY A C 1
ATOM 2051 O O . GLY A 1 258 ? 12.726 5.789 -4.329 1.00 89.44 258 GLY A O 1
ATOM 2052 N N . ASP A 1 259 ? 14.331 7.243 -4.893 1.00 88.50 259 ASP A N 1
ATOM 2053 C CA . ASP A 1 259 ? 13.994 8.181 -3.820 1.00 88.50 259 ASP A CA 1
ATOM 2054 C C . ASP A 1 259 ? 12.692 8.937 -4.126 1.00 88.50 259 ASP A C 1
ATOM 2056 O O . ASP A 1 259 ? 12.563 9.596 -5.152 1.00 88.50 259 ASP A O 1
ATOM 2060 N N . THR A 1 260 ? 11.707 8.870 -3.230 1.00 91.19 260 THR A N 1
ATOM 2061 C CA . THR A 1 260 ? 10.480 9.680 -3.287 1.00 91.19 260 THR A CA 1
ATOM 2062 C C . THR A 1 260 ? 10.339 10.650 -2.115 1.00 91.19 260 THR A C 1
ATOM 2064 O O . THR A 1 260 ? 9.385 11.438 -2.071 1.00 91.19 260 THR A O 1
ATOM 2067 N N . ARG A 1 261 ? 11.279 10.609 -1.167 1.00 87.12 261 ARG A N 1
ATOM 2068 C CA . ARG A 1 261 ? 11.259 11.339 0.104 1.00 87.12 261 ARG A CA 1
ATOM 2069 C C . ARG A 1 261 ? 12.109 12.590 0.075 1.00 87.12 261 ARG A C 1
ATOM 2071 O O . ARG A 1 261 ? 11.699 13.584 0.680 1.00 87.12 261 ARG A O 1
ATOM 2078 N N . TYR A 1 262 ? 13.253 12.577 -0.602 1.00 86.31 262 TYR A N 1
ATOM 2079 C CA . TYR A 1 262 ? 14.204 13.685 -0.556 1.00 86.31 262 TYR A CA 1
ATOM 2080 C C . TYR A 1 262 ? 14.346 14.370 -1.919 1.00 86.31 262 TYR A C 1
ATOM 2082 O O . TYR A 1 262 ? 14.103 15.583 -1.979 1.00 86.31 262 TYR A O 1
ATOM 2090 N N . ASP A 1 263 ? 14.588 13.623 -3.002 1.00 87.94 263 ASP A N 1
ATOM 2091 C CA . ASP A 1 263 ? 14.720 14.159 -4.364 1.00 87.94 263 ASP A CA 1
ATOM 2092 C C . ASP A 1 263 ? 13.425 14.859 -4.852 1.00 87.94 263 ASP A C 1
ATOM 2094 O O . ASP A 1 263 ? 12.320 14.300 -4.784 1.00 87.94 263 ASP A O 1
ATOM 2098 N N . PRO A 1 264 ? 13.508 16.105 -5.366 1.00 92.88 264 PRO A N 1
ATOM 2099 C CA . PRO A 1 264 ? 12.341 16.836 -5.862 1.00 92.88 264 PRO A CA 1
ATOM 2100 C C . PRO A 1 264 ? 11.590 16.162 -7.024 1.00 92.88 264 PRO A C 1
ATOM 2102 O O . PRO A 1 264 ? 10.359 16.279 -7.108 1.00 92.88 264 PRO A O 1
ATOM 2105 N N . ARG A 1 265 ? 12.292 15.463 -7.925 1.00 94.50 265 ARG A N 1
ATOM 2106 C CA . ARG A 1 265 ? 11.685 14.731 -9.051 1.00 94.50 265 ARG A CA 1
ATOM 2107 C C . ARG A 1 265 ? 11.015 13.463 -8.539 1.00 94.50 265 ARG A C 1
ATOM 2109 O O . ARG A 1 265 ? 9.867 13.206 -8.905 1.00 94.50 265 ARG A O 1
ATOM 2116 N N . GLY A 1 266 ? 11.655 12.772 -7.602 1.00 93.88 266 GLY A N 1
ATOM 2117 C CA . GLY A 1 266 ? 11.076 11.695 -6.803 1.00 93.88 266 GLY A CA 1
ATOM 2118 C C . GLY A 1 266 ? 9.747 12.064 -6.141 1.00 93.88 266 GLY A C 1
ATOM 2119 O O . GLY A 1 266 ? 8.718 11.417 -6.352 1.00 93.88 266 GLY A O 1
ATOM 2120 N N . LYS A 1 267 ? 9.710 13.194 -5.423 1.00 96.00 267 LYS A N 1
ATOM 2121 C CA . LYS A 1 267 ? 8.479 13.750 -4.823 1.00 96.00 267 LYS A CA 1
ATOM 2122 C C . LYS A 1 267 ? 7.404 14.070 -5.862 1.00 96.00 267 LYS A C 1
ATOM 2124 O O . LYS A 1 267 ? 6.203 13.964 -5.595 1.00 96.00 267 LYS A O 1
ATOM 2129 N N . ARG A 1 268 ? 7.792 14.521 -7.061 1.00 97.38 268 ARG A N 1
ATOM 2130 C CA . ARG A 1 268 ? 6.844 14.752 -8.162 1.00 97.38 268 ARG A CA 1
ATOM 2131 C C . ARG A 1 268 ? 6.272 13.435 -8.681 1.00 97.38 268 ARG A C 1
ATOM 2133 O O . ARG A 1 268 ? 5.056 13.363 -8.846 1.00 97.38 268 ARG A O 1
ATOM 2140 N N . LEU A 1 269 ? 7.102 12.413 -8.872 1.00 97.31 269 LEU A N 1
ATOM 2141 C CA . LEU A 1 269 ? 6.651 11.073 -9.235 1.00 97.31 269 LEU A CA 1
ATOM 2142 C C . LEU A 1 269 ? 5.698 10.501 -8.176 1.00 97.31 269 LEU A C 1
ATOM 2144 O O . LEU A 1 269 ? 4.618 10.039 -8.531 1.00 97.31 269 LEU A O 1
ATOM 2148 N N . ARG A 1 270 ? 6.010 10.637 -6.882 1.00 96.94 270 ARG A N 1
ATOM 2149 C CA . ARG A 1 270 ? 5.106 10.225 -5.797 1.00 96.94 270 ARG A CA 1
ATOM 2150 C C . ARG A 1 270 ? 3.714 10.835 -5.924 1.00 96.94 270 ARG A C 1
ATOM 2152 O O . ARG A 1 270 ? 2.728 10.108 -5.894 1.00 96.94 270 ARG A O 1
ATOM 2159 N N . ARG A 1 271 ? 3.626 12.145 -6.173 1.00 98.00 271 ARG A N 1
ATOM 2160 C CA . ARG A 1 271 ? 2.338 12.826 -6.397 1.00 98.00 271 ARG A CA 1
ATOM 2161 C C . ARG A 1 271 ? 1.580 12.282 -7.612 1.00 98.00 271 ARG A C 1
ATOM 2163 O O . ARG A 1 271 ? 0.351 12.265 -7.592 1.00 98.00 271 ARG A O 1
ATOM 2170 N N . ILE A 1 272 ? 2.283 11.856 -8.664 1.00 98.56 272 ILE A N 1
ATOM 2171 C CA . ILE A 1 272 ? 1.663 11.196 -9.823 1.00 98.56 272 ILE A CA 1
ATOM 2172 C C . ILE A 1 272 ? 1.081 9.844 -9.402 1.00 98.56 272 ILE A C 1
ATOM 2174 O O . ILE A 1 272 ? -0.071 9.566 -9.726 1.00 98.56 272 ILE A O 1
ATOM 2178 N N . LEU A 1 273 ? 1.828 9.044 -8.636 1.00 98.25 273 LEU A N 1
ATOM 2179 C CA . LEU A 1 273 ? 1.350 7.754 -8.135 1.00 98.25 273 LEU A CA 1
ATOM 2180 C C . LEU A 1 273 ? 0.170 7.908 -7.170 1.00 98.25 273 LEU A C 1
ATOM 2182 O O . LEU A 1 273 ? -0.799 7.168 -7.291 1.00 98.25 273 LEU A O 1
ATOM 2186 N N . ASP A 1 274 ? 0.176 8.909 -6.287 1.00 97.56 274 ASP A N 1
ATOM 2187 C CA . ASP A 1 274 ? -0.964 9.191 -5.405 1.00 97.56 274 ASP A CA 1
ATOM 2188 C C . ASP A 1 274 ? -2.232 9.532 -6.215 1.00 97.56 274 ASP A C 1
ATOM 2190 O O . ASP A 1 274 ? -3.323 9.032 -5.922 1.00 97.56 274 ASP A O 1
ATOM 2194 N N . ARG A 1 275 ? -2.101 10.339 -7.283 1.00 98.00 275 ARG A N 1
ATOM 2195 C CA . ARG A 1 275 ? -3.211 10.643 -8.209 1.00 98.00 275 ARG A CA 1
ATOM 2196 C C . ARG A 1 275 ? -3.659 9.415 -8.996 1.00 98.00 275 ARG A C 1
ATOM 2198 O O . ARG A 1 275 ? -4.860 9.250 -9.216 1.00 98.00 275 ARG A O 1
ATOM 2205 N N . ALA A 1 276 ? -2.728 8.570 -9.430 1.00 98.25 276 ALA A N 1
ATOM 2206 C CA . ALA A 1 276 ? -3.036 7.321 -10.119 1.00 98.25 276 ALA A CA 1
ATOM 2207 C C . ALA A 1 276 ? -3.799 6.370 -9.190 1.00 98.25 276 ALA A C 1
ATOM 2209 O O . ALA A 1 276 ? -4.862 5.880 -9.556 1.00 98.25 276 ALA A O 1
ATOM 2210 N N . GLY A 1 277 ? -3.333 6.204 -7.952 1.00 97.50 277 GLY A N 1
ATOM 2211 C CA . GLY A 1 277 ? -4.016 5.437 -6.918 1.00 97.50 277 GLY A CA 1
ATOM 2212 C C . GLY A 1 277 ? -5.448 5.915 -6.682 1.00 97.50 277 GLY A C 1
ATOM 2213 O O . GLY A 1 277 ? -6.383 5.117 -6.672 1.00 97.50 277 GLY A O 1
ATOM 2214 N N . GLN A 1 278 ? -5.640 7.232 -6.580 1.00 96.88 278 GLN A N 1
ATOM 2215 C CA . GLN A 1 278 ? -6.970 7.821 -6.441 1.00 96.88 278 GLN A CA 1
ATOM 2216 C C . GLN A 1 278 ? -7.866 7.586 -7.669 1.00 96.88 278 GLN A C 1
ATOM 2218 O O . GLN A 1 278 ? -9.003 7.144 -7.535 1.00 96.88 278 GLN A O 1
ATOM 2223 N N . SER A 1 279 ? -7.385 7.919 -8.867 1.00 96.75 279 SER A N 1
ATOM 2224 C CA . SER A 1 279 ? -8.212 7.953 -10.083 1.00 96.75 279 SER A CA 1
ATOM 2225 C C . SER A 1 279 ? -8.440 6.582 -10.718 1.00 96.75 279 SER A C 1
ATOM 2227 O O . SER A 1 279 ? -9.515 6.347 -11.260 1.00 96.75 279 SER A O 1
ATOM 2229 N N . VAL A 1 280 ? -7.462 5.679 -10.644 1.00 98.00 280 VAL A N 1
ATOM 2230 C CA . VAL A 1 280 ? -7.522 4.330 -11.221 1.00 98.00 280 VAL A CA 1
ATOM 2231 C C . VAL A 1 280 ? -8.113 3.356 -10.203 1.00 98.00 280 VAL A C 1
ATOM 2233 O O . VAL A 1 280 ? -9.177 2.794 -10.430 1.00 98.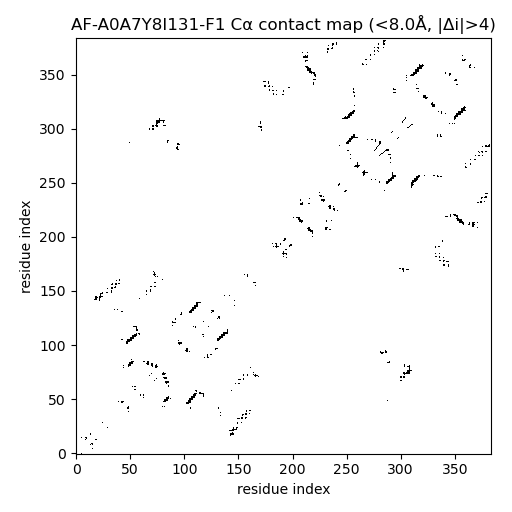00 280 VAL A O 1
ATOM 2236 N N . PHE A 1 281 ? -7.477 3.175 -9.049 1.00 96.88 281 PHE A N 1
ATOM 2237 C CA . PHE A 1 281 ? -7.838 2.085 -8.136 1.00 96.88 281 PHE A CA 1
ATOM 2238 C C . PHE A 1 281 ? -9.037 2.432 -7.251 1.00 96.88 281 PHE A C 1
ATOM 2240 O O . PHE A 1 281 ? -10.035 1.713 -7.252 1.00 96.88 281 PHE A O 1
ATOM 2247 N N . ARG A 1 282 ? -8.985 3.566 -6.545 1.00 95.62 282 ARG A N 1
ATOM 2248 C CA . ARG A 1 282 ? -10.044 3.941 -5.593 1.00 95.62 282 ARG A CA 1
ATOM 2249 C C . ARG A 1 282 ? -11.320 4.379 -6.305 1.00 95.62 282 ARG A C 1
ATOM 2251 O O . ARG A 1 282 ? -12.385 3.833 -6.061 1.00 95.62 282 ARG A O 1
ATOM 2258 N N . SER A 1 283 ? -11.221 5.318 -7.243 1.00 95.00 283 SER A N 1
ATOM 2259 C CA . SER A 1 283 ? -12.409 5.888 -7.889 1.00 95.00 283 SER A CA 1
ATOM 2260 C C . SER A 1 283 ? -13.026 4.976 -8.956 1.00 95.00 283 SER A C 1
ATOM 2262 O O . SER A 1 283 ? -14.248 4.832 -9.002 1.00 95.00 283 SER A O 1
ATOM 2264 N N . ARG A 1 284 ? -12.216 4.360 -9.834 1.00 95.75 284 ARG A N 1
ATOM 2265 C CA . ARG A 1 284 ? -12.744 3.533 -10.938 1.00 95.75 284 ARG A CA 1
ATOM 2266 C C . ARG A 1 284 ? -12.969 2.086 -10.540 1.00 95.75 284 ARG A C 1
ATOM 2268 O O . ARG A 1 284 ? -14.019 1.552 -10.878 1.00 95.75 284 ARG A O 1
ATOM 2275 N N . LEU A 1 285 ? -12.024 1.475 -9.827 1.00 95.44 285 LEU A N 1
ATOM 2276 C CA . LEU A 1 285 ? -12.105 0.063 -9.441 1.00 95.44 285 LEU A CA 1
ATOM 2277 C C . LEU A 1 285 ? -12.703 -0.158 -8.041 1.00 95.44 285 LEU A C 1
ATOM 2279 O O . LEU A 1 285 ? -13.015 -1.299 -7.709 1.00 95.44 285 LEU A O 1
ATOM 2283 N N . LYS A 1 286 ? -12.886 0.894 -7.226 1.00 95.50 286 LYS A N 1
ATOM 2284 C CA . LYS A 1 286 ? -13.352 0.818 -5.825 1.00 95.50 286 LYS A CA 1
ATOM 2285 C C . LYS A 1 286 ? -12.527 -0.142 -4.958 1.00 95.50 286 LYS A C 1
ATOM 2287 O O . LYS A 1 286 ? -13.069 -0.785 -4.064 1.00 95.50 286 LYS A O 1
ATOM 2292 N N . ILE A 1 287 ? -11.233 -0.294 -5.236 1.00 95.38 287 ILE A N 1
ATOM 2293 C CA . ILE A 1 287 ? -10.316 -1.116 -4.430 1.00 95.38 287 ILE A CA 1
ATOM 2294 C C . ILE A 1 287 ? -9.239 -0.240 -3.788 1.00 95.38 287 ILE A C 1
ATOM 2296 O O . ILE A 1 287 ? -8.846 0.777 -4.374 1.00 95.38 287 ILE A O 1
ATOM 2300 N N . PRO A 1 288 ? -8.744 -0.595 -2.591 1.00 96.06 288 PRO A N 1
ATOM 2301 C CA . PRO A 1 288 ? -7.643 0.131 -1.989 1.00 96.06 288 PRO A CA 1
ATOM 2302 C C . PRO A 1 288 ? -6.344 -0.063 -2.770 1.00 96.06 288 PRO A C 1
ATOM 2304 O O . PRO A 1 288 ? -6.134 -1.057 -3.466 1.00 96.06 288 PRO A O 1
ATOM 2307 N N . VAL A 1 289 ? -5.449 0.908 -2.618 1.00 95.88 289 VAL A N 1
ATOM 2308 C CA . VAL A 1 289 ? -4.114 0.874 -3.207 1.00 95.88 289 VAL A CA 1
ATOM 2309 C C . VAL A 1 289 ? -3.098 1.476 -2.251 1.00 95.88 289 VAL A C 1
ATOM 2311 O O . VAL A 1 289 ? -3.355 2.518 -1.635 1.00 95.88 289 VAL A O 1
ATOM 2314 N N . ASP A 1 290 ? -1.942 0.834 -2.157 1.00 94.12 290 ASP A N 1
ATOM 2315 C CA . ASP A 1 290 ? -0.787 1.391 -1.469 1.00 94.12 290 ASP A CA 1
ATOM 2316 C C . ASP A 1 290 ? 0.185 2.043 -2.449 1.00 94.12 290 ASP A C 1
ATOM 2318 O O . ASP A 1 290 ? 0.362 1.588 -3.579 1.00 94.12 290 ASP A O 1
ATOM 2322 N N . ILE A 1 291 ? 0.824 3.123 -1.998 1.00 94.31 291 ILE A N 1
ATOM 2323 C CA . ILE A 1 291 ? 1.839 3.845 -2.765 1.00 94.31 291 ILE A CA 1
ATOM 2324 C C . ILE A 1 291 ? 3.159 3.760 -2.010 1.00 94.31 291 ILE A C 1
ATOM 2326 O O . ILE A 1 291 ? 3.299 4.341 -0.925 1.00 94.31 291 ILE A O 1
ATOM 2330 N N . TYR A 1 292 ? 4.121 3.053 -2.596 1.00 91.50 292 TYR A N 1
ATOM 2331 C CA . TYR A 1 292 ? 5.367 2.702 -1.938 1.00 91.50 292 TYR A CA 1
ATOM 2332 C C . TYR A 1 292 ? 6.623 3.237 -2.625 1.00 91.50 292 TYR A C 1
ATOM 2334 O O . TYR A 1 292 ? 6.652 3.561 -3.811 1.00 91.50 292 TYR A O 1
ATOM 2342 N N . GLU A 1 293 ? 7.677 3.286 -1.819 1.00 90.00 293 GLU A N 1
ATOM 2343 C CA . GLU A 1 293 ? 9.058 3.565 -2.165 1.00 90.00 293 GLU A CA 1
ATOM 2344 C C . GLU A 1 293 ? 9.862 2.292 -1.891 1.00 90.00 293 GLU A C 1
ATOM 2346 O O . GLU A 1 293 ? 10.134 1.937 -0.739 1.00 90.00 293 GLU A O 1
ATOM 2351 N N . GLY A 1 294 ? 10.199 1.580 -2.956 1.00 84.38 294 GLY A N 1
ATOM 2352 C CA . GLY A 1 294 ? 11.171 0.505 -2.911 1.00 84.38 294 GLY A CA 1
ATOM 2353 C C . GLY A 1 294 ? 12.586 1.094 -2.893 1.00 84.38 294 GLY A C 1
ATOM 2354 O O . GLY A 1 294 ? 12.850 2.072 -3.592 1.00 84.38 294 GLY A O 1
ATOM 2355 N N . PRO A 1 295 ? 13.522 0.511 -2.134 1.00 72.56 295 PRO A N 1
ATOM 2356 C CA . PRO A 1 295 ? 13.378 -0.670 -1.288 1.00 72.56 295 PRO A CA 1
ATOM 2357 C C . PRO A 1 295 ? 13.028 -0.381 0.163 1.00 72.56 295 PRO A C 1
ATOM 2359 O O . PRO A 1 295 ? 12.807 -1.331 0.911 1.00 72.56 295 PRO A O 1
ATOM 2362 N N . ALA A 1 296 ? 12.996 0.892 0.570 1.00 69.12 296 ALA A N 1
ATOM 2363 C CA . ALA A 1 296 ? 12.838 1.304 1.965 1.00 69.12 296 ALA A CA 1
ATOM 2364 C C . ALA A 1 296 ? 11.620 0.660 2.646 1.00 69.12 296 ALA A C 1
ATOM 2366 O O . ALA A 1 296 ? 11.581 0.532 3.866 1.00 69.12 296 ALA A O 1
ATOM 2367 N N . MET A 1 297 ? 10.627 0.270 1.850 1.00 70.00 297 MET A N 1
ATOM 2368 C CA . MET A 1 297 ? 9.383 -0.330 2.295 1.00 70.00 297 MET A CA 1
ATOM 2369 C C . MET A 1 297 ? 9.247 -1.834 1.965 1.00 70.00 297 MET A C 1
ATOM 2371 O O . MET A 1 297 ? 8.422 -2.505 2.566 1.00 70.00 297 MET A O 1
ATOM 2375 N N . ASN A 1 298 ? 10.091 -2.432 1.121 1.00 64.81 298 ASN A N 1
ATOM 2376 C CA . ASN A 1 298 ? 9.855 -3.786 0.583 1.00 64.81 298 ASN A CA 1
ATOM 2377 C C . ASN A 1 298 ? 9.839 -4.922 1.621 1.00 64.81 298 ASN A C 1
ATOM 2379 O O . ASN A 1 298 ? 9.115 -5.898 1.442 1.00 64.81 298 ASN A O 1
ATOM 2383 N N . HIS A 1 299 ? 10.626 -4.828 2.694 1.00 61.22 299 HIS A N 1
ATOM 2384 C CA . HIS A 1 299 ? 10.745 -5.925 3.662 1.00 61.22 299 HIS A CA 1
ATOM 2385 C C . HIS A 1 299 ? 9.434 -6.207 4.404 1.00 61.22 299 HIS A C 1
ATOM 2387 O O . HIS A 1 299 ? 9.118 -7.359 4.662 1.00 61.22 299 HIS A O 1
ATOM 2393 N N . SER A 1 300 ? 8.643 -5.177 4.682 1.00 60.72 300 SER A N 1
ATOM 2394 C CA . SER A 1 300 ? 7.430 -5.313 5.485 1.00 60.72 300 SER A CA 1
ATOM 2395 C C . SER A 1 300 ? 6.224 -5.782 4.682 1.00 60.72 300 SER A C 1
ATOM 2397 O O . SER A 1 300 ? 5.415 -6.584 5.141 1.00 60.72 300 SER A O 1
ATOM 2399 N N . TYR A 1 301 ? 6.097 -5.281 3.454 1.00 68.19 301 TYR A N 1
ATOM 2400 C CA . TYR A 1 301 ? 4.882 -5.462 2.658 1.00 68.19 301 TYR A CA 1
ATOM 2401 C C . TYR A 1 301 ? 4.886 -6.750 1.843 1.00 68.19 301 TYR A C 1
ATOM 2403 O O . TYR A 1 301 ? 3.815 -7.216 1.459 1.00 68.19 301 TYR A O 1
ATOM 2411 N N . HIS A 1 302 ? 6.055 -7.363 1.621 1.00 73.75 302 HIS A N 1
ATOM 2412 C CA . HIS A 1 302 ? 6.132 -8.655 0.944 1.00 73.75 302 HIS A CA 1
ATOM 2413 C C . HIS A 1 302 ? 5.412 -9.756 1.716 1.00 73.75 302 HIS A C 1
ATOM 2415 O O . HIS A 1 302 ? 4.801 -10.591 1.063 1.00 73.75 302 HIS A O 1
ATOM 2421 N N . GLU A 1 303 ? 5.420 -9.749 3.055 1.00 81.00 303 GLU A N 1
ATOM 2422 C CA . GLU A 1 303 ? 4.595 -10.689 3.827 1.00 81.00 303 GLU A CA 1
ATOM 2423 C C . GLU A 1 303 ? 3.133 -10.517 3.434 1.00 81.00 303 GLU A C 1
ATOM 2425 O O . GLU A 1 303 ? 2.533 -11.446 2.923 1.00 81.00 303 GLU A O 1
ATOM 2430 N N . MET A 1 304 ? 2.580 -9.307 3.492 1.00 83.69 304 MET A N 1
ATOM 2431 C CA . MET A 1 304 ? 1.178 -9.109 3.129 1.00 83.69 304 MET A CA 1
ATOM 2432 C C . MET A 1 304 ? 0.865 -9.407 1.657 1.00 83.69 304 MET A C 1
ATOM 2434 O O . MET A 1 304 ? -0.123 -10.070 1.367 1.00 83.69 304 MET A O 1
ATOM 2438 N N . VAL A 1 305 ? 1.678 -8.949 0.705 1.00 79.88 305 VAL A N 1
ATOM 2439 C CA . VAL A 1 305 ? 1.423 -9.174 -0.731 1.00 79.88 305 VAL A CA 1
ATOM 2440 C C . VAL A 1 305 ? 1.561 -10.652 -1.100 1.00 79.88 305 VAL A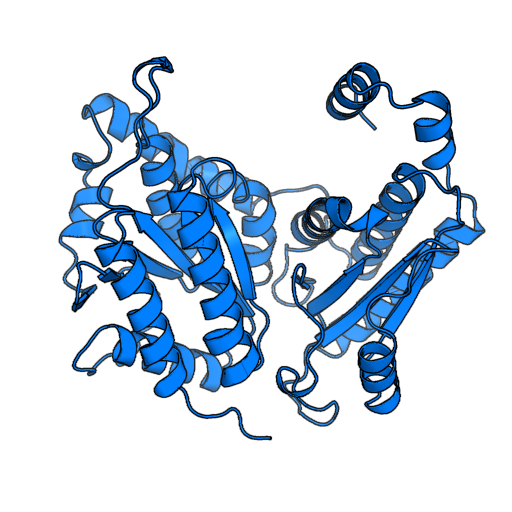 C 1
ATOM 2442 O O . VAL A 1 305 ? 0.738 -11.188 -1.845 1.00 79.88 305 VAL A O 1
ATOM 2445 N N . ILE A 1 306 ? 2.578 -11.333 -0.569 1.00 78.31 306 ILE A N 1
ATOM 2446 C CA . ILE A 1 306 ? 2.820 -12.750 -0.850 1.00 78.31 306 ILE A CA 1
ATOM 2447 C C . ILE A 1 306 ? 1.899 -13.632 -0.017 1.00 78.31 306 ILE A C 1
ATOM 2449 O O . ILE A 1 306 ? 1.396 -14.614 -0.541 1.00 78.31 306 ILE A O 1
ATOM 2453 N N . GLY A 1 307 ? 1.677 -13.317 1.247 1.00 78.69 307 GLY A N 1
ATOM 2454 C CA . GLY A 1 307 ? 0.898 -14.110 2.184 1.00 78.69 307 GLY A CA 1
ATOM 2455 C C . GLY A 1 307 ? -0.602 -13.959 1.990 1.00 78.69 307 GLY A C 1
ATOM 2456 O O . GLY A 1 307 ? -1.271 -14.980 1.926 1.00 78.69 307 GLY A O 1
ATOM 2457 N N . HIS A 1 308 ? -1.123 -12.735 1.844 1.00 84.19 308 HIS A N 1
ATOM 2458 C CA . HIS A 1 308 ? -2.561 -12.498 1.637 1.00 84.19 308 HIS A CA 1
ATOM 2459 C C . HIS A 1 308 ? -3.011 -12.711 0.186 1.00 84.19 308 HIS A C 1
ATOM 2461 O O . HIS A 1 308 ? -4.143 -13.104 -0.078 1.00 84.19 308 HIS A O 1
ATOM 2467 N N . GLY A 1 309 ? -2.117 -12.484 -0.779 1.00 87.19 309 GLY A N 1
ATOM 2468 C CA . GLY A 1 309 ? -2.450 -12.626 -2.196 1.00 87.19 309 GLY A CA 1
ATOM 2469 C C . GLY A 1 309 ? -3.481 -11.595 -2.670 1.00 87.19 309 GLY A C 1
ATOM 2470 O O . GLY A 1 309 ? -3.680 -10.562 -2.044 1.00 87.19 309 GLY A O 1
ATOM 2471 N N . ARG A 1 310 ? -4.096 -11.832 -3.837 1.00 92.06 310 ARG A N 1
ATOM 2472 C CA . ARG A 1 310 ? -5.101 -10.939 -4.470 1.00 92.06 310 ARG A CA 1
ATOM 2473 C C . ARG A 1 310 ? -4.679 -9.465 -4.613 1.00 92.06 310 ARG A C 1
ATOM 2475 O O . ARG A 1 310 ? -5.516 -8.570 -4.739 1.00 92.06 310 ARG A O 1
ATOM 2482 N N . CYS A 1 311 ? -3.375 -9.214 -4.628 1.00 94.88 311 CYS A N 1
ATOM 2483 C CA . CYS A 1 311 ? -2.779 -7.928 -4.955 1.00 94.88 311 CYS A CA 1
ATOM 2484 C C . CYS A 1 311 ? -2.363 -7.926 -6.426 1.00 94.88 311 CYS A C 1
ATOM 2486 O O . CYS A 1 311 ? -1.742 -8.892 -6.876 1.00 94.88 311 CYS A O 1
ATOM 2488 N N . LEU A 1 312 ? -2.622 -6.833 -7.147 1.00 96.69 312 LEU A N 1
ATOM 2489 C CA . LEU A 1 312 ? -1.818 -6.510 -8.326 1.00 96.69 312 LEU A CA 1
ATOM 2490 C C . LEU A 1 312 ? -0.674 -5.582 -7.933 1.00 96.69 312 LEU A C 1
ATOM 2492 O O . LEU A 1 312 ? -0.895 -4.412 -7.605 1.00 96.69 312 LEU A O 1
ATOM 2496 N N . SER A 1 313 ? 0.545 -6.084 -8.074 1.00 96.12 313 SER A N 1
ATOM 2497 C CA . SER A 1 313 ? 1.752 -5.298 -7.880 1.00 96.12 313 SER A CA 1
ATOM 2498 C C . SER A 1 313 ? 2.186 -4.616 -9.166 1.00 96.12 313 SER A C 1
ATOM 2500 O O . SER A 1 313 ? 2.530 -5.273 -10.145 1.00 96.12 313 SER A O 1
ATOM 2502 N N . THR A 1 314 ? 2.202 -3.284 -9.169 1.00 97.81 314 THR A N 1
ATOM 2503 C CA . THR A 1 314 ? 2.801 -2.499 -10.253 1.00 97.81 314 THR A CA 1
ATOM 2504 C C . THR A 1 314 ? 4.070 -1.848 -9.751 1.00 97.81 314 THR A C 1
ATOM 2506 O O . THR A 1 314 ? 4.036 -0.869 -9.002 1.00 97.81 314 THR A O 1
ATOM 2509 N N . VAL A 1 315 ? 5.204 -2.398 -10.169 1.00 96.69 315 VAL A N 1
ATOM 2510 C CA . VAL A 1 315 ? 6.516 -1.880 -9.790 1.00 96.69 315 VAL A CA 1
ATOM 2511 C C . VAL A 1 315 ? 7.028 -0.913 -10.850 1.00 96.69 315 VAL A C 1
ATOM 2513 O O . VAL A 1 315 ? 6.889 -1.142 -12.049 1.00 96.69 315 VAL A O 1
ATOM 2516 N N . LEU A 1 316 ? 7.613 0.197 -10.421 1.00 97.12 316 LEU A N 1
ATOM 2517 C CA . LEU A 1 316 ? 8.079 1.263 -11.292 1.00 97.12 316 LEU A CA 1
ATOM 2518 C C . LEU A 1 316 ? 9.566 1.514 -11.104 1.00 97.12 316 LEU A C 1
ATOM 2520 O O . LEU A 1 316 ? 10.081 1.465 -9.988 1.00 97.12 316 LEU A O 1
ATOM 2524 N N . LEU A 1 317 ? 10.235 1.851 -12.201 1.00 95.56 317 LEU A N 1
ATOM 2525 C CA . LEU A 1 317 ? 11.656 2.180 -12.210 1.00 95.56 317 LEU A CA 1
ATOM 2526 C C . LEU A 1 317 ? 11.967 3.236 -13.277 1.00 95.56 317 LEU A C 1
ATOM 2528 O O . LEU A 1 317 ? 11.396 3.227 -14.371 1.00 95.56 317 LEU A O 1
ATOM 2532 N N . SER A 1 318 ? 12.918 4.122 -12.977 1.00 94.94 318 SER A N 1
ATOM 2533 C CA . SER A 1 318 ? 13.544 4.991 -13.977 1.00 94.94 318 SER A CA 1
ATOM 2534 C C . SER A 1 318 ? 14.686 4.262 -14.688 1.00 94.94 318 SER A C 1
ATOM 2536 O O . SER A 1 318 ? 15.608 3.757 -14.045 1.00 94.94 318 SER A O 1
ATOM 2538 N N . ARG A 1 319 ? 14.661 4.227 -16.026 1.00 91.44 319 ARG A N 1
ATOM 2539 C CA . ARG A 1 319 ? 15.741 3.632 -16.829 1.00 91.44 319 ARG A CA 1
ATOM 2540 C C . ARG A 1 319 ? 17.029 4.433 -16.718 1.00 91.44 319 ARG A C 1
ATOM 2542 O O . ARG A 1 319 ? 18.089 3.822 -16.703 1.00 91.44 319 ARG A O 1
ATOM 2549 N N . LYS A 1 320 ? 16.954 5.760 -16.581 1.00 89.25 320 LYS A N 1
ATOM 2550 C CA . LYS A 1 320 ? 18.100 6.588 -16.193 1.00 89.25 320 LYS A CA 1
ATOM 2551 C C . LYS A 1 320 ? 18.196 6.616 -14.660 1.00 89.25 320 LYS A C 1
ATOM 2553 O O . LYS A 1 320 ? 17.316 7.211 -14.032 1.00 89.25 320 LYS A O 1
ATOM 2558 N N . PRO A 1 321 ? 19.192 5.946 -14.062 1.00 77.81 321 PRO A N 1
ATOM 2559 C CA . PRO A 1 321 ? 19.282 5.810 -12.620 1.00 77.81 321 PRO A CA 1
ATOM 2560 C C . PRO A 1 321 ? 19.722 7.123 -11.978 1.00 77.81 321 PRO A C 1
ATOM 2562 O O . PRO A 1 321 ? 20.362 7.964 -12.612 1.00 77.81 321 PRO A O 1
ATOM 2565 N N . GLU A 1 322 ? 19.410 7.264 -10.697 1.00 76.75 322 GLU A N 1
ATOM 2566 C CA . GLU A 1 322 ? 20.043 8.266 -9.850 1.00 76.75 322 GLU A CA 1
ATOM 2567 C C . GLU A 1 322 ? 21.471 7.822 -9.506 1.00 76.75 322 GLU A C 1
ATOM 2569 O O . GLU A 1 322 ? 21.757 6.633 -9.339 1.00 76.75 322 GLU A O 1
ATOM 2574 N N . SER A 1 323 ? 22.372 8.790 -9.398 1.00 77.75 323 SER A N 1
ATOM 2575 C CA . SER A 1 323 ? 23.742 8.589 -8.936 1.00 77.75 323 SER A CA 1
ATOM 2576 C C . SER A 1 323 ? 24.116 9.751 -8.034 1.00 77.75 323 SER A C 1
ATOM 2578 O O . SER A 1 323 ? 23.842 10.898 -8.390 1.00 77.75 323 SER A O 1
ATOM 2580 N N . ILE A 1 324 ? 24.764 9.456 -6.911 1.00 76.06 324 ILE A N 1
ATOM 2581 C CA . ILE A 1 324 ? 25.336 10.466 -6.015 1.00 76.06 324 ILE A CA 1
ATOM 2582 C C . ILE A 1 324 ? 26.830 10.145 -5.925 1.00 76.06 324 ILE A C 1
ATOM 2584 O O . ILE A 1 324 ? 27.226 9.331 -5.082 1.00 76.06 324 ILE A O 1
ATOM 2588 N N . PRO A 1 325 ? 27.652 10.692 -6.843 1.00 76.44 325 PRO A N 1
ATOM 2589 C CA . PRO A 1 325 ? 29.077 10.379 -6.919 1.00 76.44 325 PRO A CA 1
ATOM 2590 C C . PRO A 1 325 ? 29.816 10.619 -5.599 1.00 76.44 325 PRO A C 1
ATOM 2592 O O . PRO A 1 325 ? 30.657 9.812 -5.215 1.00 76.44 325 PRO A O 1
ATOM 2595 N N . GLU A 1 326 ? 29.448 11.672 -4.868 1.00 76.88 326 GLU A N 1
ATOM 2596 C CA . GLU A 1 326 ? 30.059 12.075 -3.597 1.00 76.88 326 GLU A CA 1
ATOM 2597 C C . GLU A 1 326 ? 29.861 11.030 -2.490 1.00 76.88 326 GLU A C 1
ATOM 2599 O O . GLU A 1 326 ? 30.679 10.928 -1.579 1.00 76.88 326 GLU A O 1
ATOM 2604 N N . ALA A 1 327 ? 28.789 10.238 -2.576 1.00 73.81 327 ALA A N 1
ATOM 2605 C CA . ALA A 1 327 ? 28.482 9.158 -1.643 1.00 73.81 327 ALA A CA 1
ATOM 2606 C C . ALA A 1 327 ? 28.913 7.774 -2.167 1.00 73.81 327 ALA A C 1
ATOM 2608 O O . ALA A 1 327 ? 28.603 6.763 -1.538 1.00 73.81 327 ALA A O 1
ATOM 2609 N N . GLY A 1 328 ? 29.558 7.705 -3.341 1.00 75.19 328 GLY A N 1
ATOM 2610 C CA . GLY A 1 328 ? 29.847 6.440 -4.027 1.00 75.19 328 GLY A CA 1
ATOM 2611 C C . GLY A 1 328 ? 28.583 5.639 -4.363 1.00 75.19 328 GLY A C 1
ATOM 2612 O O . GLY A 1 328 ? 28.637 4.419 -4.503 1.00 75.19 328 GLY A O 1
ATOM 2613 N N . TYR A 1 329 ? 27.432 6.309 -4.443 1.00 77.69 329 TYR A N 1
ATOM 2614 C CA . TYR A 1 329 ? 26.136 5.658 -4.564 1.00 77.69 329 TYR A CA 1
ATOM 2615 C C . TYR A 1 329 ? 25.713 5.528 -6.030 1.00 77.69 329 TYR A C 1
ATOM 2617 O O . TYR A 1 329 ? 25.631 6.517 -6.770 1.00 77.69 329 TYR A O 1
ATOM 2625 N N . THR A 1 330 ? 25.362 4.301 -6.418 1.00 77.88 330 THR A N 1
ATOM 2626 C CA . THR A 1 330 ? 24.699 3.973 -7.684 1.00 77.88 330 THR A CA 1
ATOM 2627 C C . THR A 1 330 ? 23.346 3.319 -7.404 1.00 77.88 330 THR A C 1
ATOM 2629 O O . THR A 1 330 ? 23.174 2.582 -6.431 1.00 77.88 330 THR A O 1
ATOM 2632 N N . ALA A 1 331 ? 22.362 3.535 -8.280 1.00 81.81 331 ALA A N 1
ATOM 2633 C CA . ALA A 1 331 ? 21.054 2.890 -8.141 1.00 81.81 331 ALA A CA 1
ATOM 2634 C C . ALA A 1 331 ? 21.049 1.391 -8.523 1.00 81.81 331 ALA A C 1
ATOM 2636 O O . ALA A 1 331 ? 19.977 0.811 -8.703 1.00 81.81 331 ALA A O 1
ATOM 2637 N N . ASP A 1 332 ? 22.209 0.739 -8.653 1.00 82.81 332 ASP A N 1
ATOM 2638 C CA . ASP A 1 332 ? 22.293 -0.677 -9.034 1.00 82.81 332 ASP A CA 1
ATOM 2639 C C . ASP A 1 332 ? 21.601 -1.584 -8.019 1.00 82.81 332 ASP A C 1
ATOM 2641 O O . ASP A 1 332 ? 20.907 -2.524 -8.406 1.00 82.81 332 ASP A O 1
ATOM 2645 N N . TYR A 1 333 ? 21.700 -1.257 -6.729 1.00 82.44 333 TYR A N 1
ATOM 2646 C CA . TYR A 1 333 ? 20.970 -1.980 -5.693 1.00 82.44 333 TYR A CA 1
ATOM 2647 C C . TYR A 1 333 ? 19.446 -1.833 -5.858 1.00 82.44 333 TYR A C 1
ATOM 2649 O O . TYR A 1 333 ? 18.733 -2.834 -5.853 1.00 82.44 333 TYR A O 1
ATOM 2657 N N . HIS A 1 334 ? 18.944 -0.620 -6.129 1.00 87.56 334 HIS A N 1
ATOM 2658 C CA . HIS A 1 334 ? 17.516 -0.376 -6.385 1.00 87.56 334 HIS A CA 1
ATOM 2659 C C . HIS A 1 334 ? 17.008 -1.163 -7.598 1.00 87.56 334 HIS A C 1
ATOM 2661 O O . HIS A 1 334 ? 15.918 -1.733 -7.569 1.00 87.56 334 HIS A O 1
ATOM 2667 N N . ARG A 1 335 ? 17.813 -1.239 -8.661 1.00 89.94 335 ARG A N 1
ATOM 2668 C CA . ARG A 1 335 ? 17.500 -2.007 -9.873 1.00 89.94 335 ARG A CA 1
ATOM 2669 C C . ARG A 1 335 ? 17.517 -3.515 -9.633 1.00 89.94 335 ARG A C 1
ATOM 2671 O O . ARG A 1 335 ? 16.619 -4.211 -10.104 1.00 89.94 335 ARG A O 1
ATOM 2678 N N . ALA A 1 336 ? 18.494 -4.018 -8.877 1.00 88.50 336 ALA A N 1
ATOM 2679 C CA . ALA A 1 336 ? 18.536 -5.421 -8.476 1.00 88.50 336 ALA A CA 1
ATOM 2680 C C . ALA A 1 336 ? 17.289 -5.783 -7.658 1.00 88.50 336 ALA A C 1
ATOM 2682 O O . ALA A 1 336 ? 16.643 -6.795 -7.906 1.00 88.50 336 ALA A O 1
ATOM 2683 N N . GLN A 1 337 ? 16.884 -4.913 -6.737 1.00 88.94 337 GLN A N 1
ATOM 2684 C CA . GLN A 1 337 ? 15.689 -5.102 -5.921 1.00 88.94 337 GLN A CA 1
ATOM 2685 C C . GLN A 1 337 ? 14.388 -5.008 -6.723 1.00 88.94 337 GLN A C 1
ATOM 2687 O O . GLN A 1 337 ? 13.464 -5.785 -6.478 1.00 88.94 337 GLN A O 1
ATOM 2692 N N . PHE A 1 338 ? 14.319 -4.118 -7.715 1.00 92.94 338 PHE A N 1
ATOM 2693 C CA . PHE A 1 338 ? 13.207 -4.043 -8.664 1.00 92.94 338 PHE A CA 1
ATOM 2694 C C . PHE A 1 338 ? 13.019 -5.366 -9.420 1.00 92.94 338 PHE A C 1
ATOM 2696 O O . PHE A 1 338 ? 11.902 -5.878 -9.508 1.00 92.94 338 PHE A O 1
ATOM 2703 N N . LEU A 1 339 ? 14.102 -5.954 -9.937 1.00 93.12 339 LEU A N 1
ATOM 2704 C CA . LEU A 1 339 ? 14.054 -7.258 -10.606 1.00 93.12 339 LEU A CA 1
ATOM 2705 C C . LEU A 1 339 ? 13.709 -8.385 -9.626 1.00 93.12 339 LEU A C 1
ATOM 2707 O O . LEU A 1 339 ? 12.801 -9.176 -9.884 1.00 93.12 339 LEU A O 1
ATOM 2711 N N . ALA A 1 340 ? 14.384 -8.428 -8.477 1.00 90.12 340 ALA A N 1
ATOM 2712 C CA . ALA A 1 340 ? 14.187 -9.469 -7.476 1.00 90.12 340 ALA A CA 1
ATOM 2713 C C . ALA A 1 340 ? 12.763 -9.484 -6.906 1.00 90.12 340 ALA A C 1
ATOM 2715 O O . ALA A 1 340 ? 12.230 -10.558 -6.638 1.00 90.12 340 ALA A O 1
ATOM 2716 N N . THR A 1 341 ? 12.120 -8.320 -6.774 1.00 90.69 341 THR A N 1
ATOM 2717 C CA . THR A 1 341 ? 10.713 -8.215 -6.353 1.00 90.69 341 THR A CA 1
ATOM 2718 C C . THR A 1 341 ? 9.793 -8.913 -7.351 1.00 90.69 341 THR A C 1
ATOM 2720 O O . THR A 1 341 ? 8.991 -9.761 -6.967 1.00 90.69 341 THR A O 1
ATOM 2723 N N . GLN A 1 342 ? 9.958 -8.640 -8.648 1.00 92.75 342 GLN A N 1
ATOM 2724 C CA . GLN A 1 342 ? 9.143 -9.279 -9.684 1.00 92.75 342 GLN A CA 1
ATOM 2725 C C . GLN A 1 342 ? 9.384 -10.792 -9.746 1.00 92.75 342 GLN A C 1
ATOM 2727 O O . GLN A 1 342 ? 8.437 -11.566 -9.847 1.00 92.75 342 GLN A O 1
ATOM 2732 N N . MET A 1 343 ? 10.642 -11.222 -9.626 1.00 91.19 343 MET A N 1
ATOM 2733 C CA . MET A 1 343 ? 11.009 -12.640 -9.575 1.00 91.19 343 MET A CA 1
ATOM 2734 C C . MET A 1 343 ? 10.429 -13.349 -8.340 1.00 91.19 343 MET A C 1
ATOM 2736 O O . MET A 1 343 ? 9.993 -14.495 -8.433 1.00 91.19 343 MET A O 1
ATOM 2740 N N . ALA A 1 344 ? 10.419 -12.691 -7.176 1.00 89.12 344 ALA A N 1
ATOM 2741 C CA . ALA A 1 344 ? 9.842 -13.242 -5.952 1.00 89.12 344 ALA A CA 1
ATOM 2742 C C . ALA A 1 344 ? 8.330 -13.447 -6.092 1.00 89.12 344 ALA A C 1
ATOM 2744 O O . ALA A 1 344 ? 7.809 -14.495 -5.705 1.00 89.12 344 ALA A O 1
ATOM 2745 N N . TYR A 1 345 ? 7.643 -12.467 -6.681 1.00 91.12 345 TYR A N 1
ATOM 2746 C CA . TYR A 1 345 ? 6.213 -12.538 -6.956 1.00 91.12 345 TYR A CA 1
ATOM 2747 C C . TYR A 1 345 ? 5.885 -13.636 -7.967 1.00 91.12 345 TYR A C 1
ATOM 2749 O O . TYR A 1 345 ? 5.029 -14.472 -7.685 1.00 91.12 345 TYR A O 1
ATOM 2757 N N . GLU A 1 346 ? 6.627 -13.734 -9.068 1.00 90.81 346 GLU A N 1
ATOM 2758 C CA . GLU A 1 346 ? 6.463 -14.806 -10.054 1.00 90.81 346 GLU A CA 1
ATOM 2759 C C . GLU A 1 346 ? 6.641 -16.202 -9.434 1.00 90.81 346 GLU A C 1
ATOM 2761 O O . GLU A 1 346 ? 5.777 -17.062 -9.598 1.00 90.81 346 GLU A O 1
ATOM 2766 N N . ARG A 1 347 ? 7.698 -16.423 -8.635 1.00 89.88 347 ARG A N 1
ATOM 2767 C CA . ARG A 1 347 ? 7.929 -17.711 -7.943 1.00 89.88 347 ARG A CA 1
ATOM 2768 C C . ARG A 1 347 ? 6.803 -18.099 -6.984 1.00 89.88 347 ARG A C 1
ATOM 2770 O O . ARG A 1 347 ? 6.661 -19.272 -6.647 1.00 89.88 347 ARG A O 1
ATOM 2777 N N . ARG A 1 348 ? 6.022 -17.125 -6.520 1.00 88.81 348 ARG A N 1
ATOM 2778 C CA . ARG A 1 348 ? 4.853 -17.318 -5.652 1.00 88.81 348 ARG A CA 1
ATOM 2779 C C . ARG A 1 348 ? 3.532 -17.224 -6.414 1.00 88.81 348 ARG A C 1
ATOM 2781 O O . ARG A 1 348 ? 2.483 -17.181 -5.780 1.00 88.81 348 ARG A O 1
ATOM 2788 N N . SER A 1 349 ? 3.574 -17.197 -7.749 1.00 90.81 349 SER A N 1
ATOM 2789 C CA . SER A 1 349 ? 2.400 -17.028 -8.614 1.00 90.81 349 SER A CA 1
ATOM 2790 C C . SER A 1 349 ? 1.560 -15.797 -8.243 1.00 90.81 349 SER A C 1
ATOM 2792 O O . SER A 1 349 ? 0.332 -15.818 -8.300 1.00 90.81 349 SER A O 1
ATOM 2794 N N . ARG A 1 350 ? 2.222 -14.712 -7.823 1.00 92.88 350 ARG A N 1
ATOM 2795 C CA . ARG A 1 350 ? 1.598 -13.419 -7.519 1.00 92.88 350 ARG A CA 1
ATOM 2796 C C . ARG A 1 350 ? 1.600 -12.525 -8.752 1.00 92.88 350 ARG A C 1
ATOM 2798 O O . ARG A 1 350 ? 2.503 -12.583 -9.584 1.00 92.88 350 ARG A O 1
ATOM 2805 N N . LEU A 1 351 ? 0.556 -11.709 -8.873 1.00 95.56 351 LEU A N 1
ATOM 2806 C CA . LEU A 1 351 ? 0.334 -10.856 -10.035 1.00 95.56 351 LEU A CA 1
ATOM 2807 C C . LEU A 1 351 ? 1.247 -9.636 -9.958 1.00 95.56 351 LEU A C 1
ATOM 2809 O O . LEU A 1 351 ? 1.095 -8.789 -9.078 1.00 95.56 351 LEU A O 1
ATOM 2813 N N . VAL A 1 352 ? 2.172 -9.534 -10.907 1.00 95.50 352 VAL A N 1
ATOM 2814 C CA . VAL A 1 352 ? 3.083 -8.401 -11.017 1.00 95.50 352 VAL A CA 1
ATOM 2815 C C . VAL A 1 352 ? 3.201 -7.928 -12.456 1.00 95.50 352 VAL A C 1
ATOM 2817 O O . VAL A 1 352 ? 3.283 -8.727 -13.388 1.00 95.50 352 VAL A O 1
ATOM 2820 N N . VAL A 1 353 ? 3.224 -6.611 -12.621 1.00 97.25 353 VAL A N 1
ATOM 2821 C CA . VAL A 1 353 ? 3.634 -5.933 -13.849 1.00 97.25 353 VAL A CA 1
ATOM 2822 C C . VAL A 1 353 ? 4.631 -4.834 -13.513 1.00 97.25 353 VAL A C 1
ATOM 2824 O O . VAL A 1 353 ? 4.689 -4.342 -12.383 1.00 97.25 353 VAL A O 1
ATOM 2827 N N . ALA A 1 354 ? 5.407 -4.426 -14.507 1.00 97.81 354 ALA A N 1
ATOM 2828 C CA . ALA A 1 354 ? 6.379 -3.358 -14.366 1.00 97.81 354 ALA A CA 1
ATOM 2829 C C . ALA A 1 354 ? 6.049 -2.176 -15.277 1.00 97.81 354 ALA A C 1
ATOM 2831 O O . ALA A 1 354 ? 5.597 -2.342 -16.408 1.00 97.81 354 ALA A O 1
ATOM 2832 N N . ILE A 1 355 ? 6.329 -0.963 -14.807 1.00 98.19 355 ILE A N 1
ATOM 2833 C CA . ILE A 1 355 ? 6.335 0.242 -15.635 1.00 98.19 355 ILE A CA 1
ATOM 2834 C C . ILE A 1 355 ? 7.724 0.862 -15.576 1.00 98.19 355 ILE A C 1
ATOM 2836 O O . ILE A 1 355 ? 8.160 1.360 -14.540 1.00 98.19 355 ILE A O 1
ATOM 2840 N N . SER A 1 356 ? 8.416 0.891 -16.709 1.00 97.19 356 SER A N 1
ATOM 2841 C CA . SER A 1 356 ? 9.666 1.639 -16.819 1.00 97.19 356 SER A CA 1
ATOM 2842 C C . SER A 1 356 ? 9.398 3.023 -17.400 1.00 97.19 356 SER A C 1
ATOM 2844 O O . SER A 1 356 ? 8.743 3.134 -18.441 1.00 97.19 356 SER A O 1
ATOM 2846 N N . VAL A 1 357 ? 9.953 4.065 -16.786 1.00 97.19 357 VAL A N 1
ATOM 2847 C CA . VAL A 1 357 ? 10.009 5.416 -17.363 1.00 97.19 357 VAL A CA 1
ATOM 2848 C C . VAL A 1 357 ? 11.409 5.697 -17.895 1.00 97.19 357 VAL A C 1
ATOM 2850 O O . VAL A 1 357 ? 12.388 5.134 -17.412 1.00 97.19 357 VAL A O 1
ATOM 2853 N N . LYS A 1 358 ? 11.534 6.528 -18.933 1.00 96.00 358 LYS A N 1
ATOM 2854 C CA . LYS A 1 358 ? 12.837 6.871 -19.526 1.00 96.00 358 LYS A CA 1
ATOM 2855 C C . LYS A 1 358 ? 13.780 7.502 -18.494 1.00 96.00 358 LYS A C 1
ATOM 2857 O O . LYS A 1 358 ? 14.912 7.054 -18.346 1.00 96.00 358 LYS A O 1
ATOM 2862 N N . ASP A 1 359 ? 13.293 8.523 -17.809 1.00 95.19 359 ASP A N 1
ATOM 2863 C CA . ASP A 1 359 ? 13.982 9.306 -16.789 1.00 95.19 359 ASP A CA 1
ATOM 2864 C C . ASP A 1 359 ? 12.927 9.997 -15.899 1.00 95.19 359 ASP A C 1
ATOM 2866 O O . ASP A 1 359 ? 11.720 9.843 -16.120 1.00 95.19 359 ASP A O 1
ATOM 2870 N N . LEU A 1 360 ? 13.373 10.757 -14.897 1.00 95.12 360 LEU A N 1
ATOM 2871 C CA . LEU A 1 360 ? 12.502 11.562 -14.032 1.00 95.12 360 LEU A CA 1
ATOM 2872 C C . LEU A 1 360 ? 12.397 13.028 -14.489 1.00 95.12 360 LEU A C 1
ATOM 2874 O O . LEU A 1 360 ? 12.025 13.900 -13.701 1.00 95.12 360 LEU A O 1
ATOM 2878 N N . GLU A 1 361 ? 12.717 13.319 -15.754 1.00 96.12 361 GLU A N 1
ATOM 2879 C CA . GLU A 1 361 ? 12.601 14.670 -16.298 1.00 96.12 361 GLU A CA 1
ATOM 2880 C C . GLU A 1 361 ? 11.141 15.063 -16.531 1.00 96.12 361 GLU A C 1
ATOM 2882 O O . GLU A 1 361 ? 10.226 14.234 -16.616 1.00 96.12 361 GLU A O 1
ATOM 2887 N N . SER A 1 362 ? 10.911 16.371 -16.663 1.00 96.56 362 SER A N 1
ATOM 2888 C CA . SER A 1 362 ? 9.560 16.927 -16.674 1.00 96.56 362 SER A CA 1
ATOM 2889 C C . SER A 1 362 ? 8.638 16.322 -17.733 1.00 96.56 362 SER A C 1
ATOM 2891 O O . SER A 1 362 ? 7.468 16.075 -17.425 1.00 96.56 362 SER A O 1
ATOM 2893 N N . ALA A 1 363 ? 9.172 16.052 -18.929 1.00 97.25 363 ALA A N 1
ATOM 2894 C CA . ALA A 1 363 ? 8.450 15.453 -20.049 1.00 97.25 363 ALA A CA 1
ATOM 2895 C C . ALA A 1 363 ? 8.091 13.975 -19.806 1.00 97.25 363 ALA A C 1
ATOM 2897 O O . ALA A 1 363 ? 6.951 13.578 -20.047 1.00 97.25 363 ALA A O 1
ATOM 2898 N N . SER A 1 364 ? 9.021 13.175 -19.275 1.00 97.81 364 SER A N 1
ATOM 2899 C CA . SER A 1 364 ? 8.785 11.759 -18.958 1.00 97.81 364 SER A CA 1
ATOM 2900 C C . SER A 1 364 ? 7.732 11.606 -17.860 1.00 97.81 364 SER A C 1
ATOM 2902 O O . SER A 1 364 ? 6.799 10.813 -17.991 1.00 97.81 364 SER A O 1
ATOM 2904 N N . LEU A 1 365 ? 7.816 12.433 -16.814 1.00 98.06 365 LEU A N 1
ATOM 2905 C CA . LEU A 1 365 ? 6.823 12.466 -15.738 1.00 98.06 365 LEU A CA 1
ATOM 2906 C C . LEU A 1 365 ? 5.448 12.947 -16.225 1.00 98.06 365 LEU A C 1
ATOM 2908 O O . LEU A 1 365 ? 4.430 12.405 -15.801 1.00 98.06 365 LEU A O 1
ATOM 2912 N N . ALA A 1 366 ? 5.394 13.927 -17.134 1.00 98.38 366 ALA A N 1
ATOM 2913 C CA . ALA A 1 366 ? 4.133 14.342 -17.750 1.00 98.38 366 ALA A CA 1
ATOM 2914 C C . ALA A 1 366 ? 3.502 13.198 -18.559 1.00 98.38 366 ALA A C 1
ATOM 2916 O O . ALA A 1 366 ? 2.299 12.966 -18.453 1.00 98.38 366 ALA A O 1
ATOM 2917 N N . SER A 1 367 ? 4.318 12.435 -19.294 1.00 98.31 367 SER A N 1
ATOM 2918 C CA . SER A 1 367 ? 3.842 11.263 -20.030 1.00 98.31 367 SER A CA 1
ATOM 2919 C C . SER A 1 367 ? 3.339 10.147 -19.110 1.00 98.31 367 SER A C 1
ATOM 2921 O O . SER A 1 367 ? 2.331 9.511 -19.415 1.00 98.31 367 SER A O 1
ATOM 2923 N N . LEU A 1 368 ? 3.993 9.925 -17.962 1.00 98.69 368 LEU A N 1
ATOM 2924 C CA . LEU A 1 368 ? 3.526 8.974 -16.946 1.00 98.69 368 LEU A CA 1
ATOM 2925 C C . LEU A 1 368 ? 2.184 9.406 -16.338 1.00 98.69 368 LEU A C 1
ATOM 2927 O O . LEU A 1 368 ? 1.284 8.587 -16.159 1.00 98.69 368 LEU A O 1
ATOM 2931 N N . GLU A 1 369 ? 2.020 10.694 -16.035 1.00 98.62 369 GLU A N 1
ATOM 2932 C CA . GLU A 1 369 ? 0.740 11.217 -15.553 1.00 98.62 369 GLU A CA 1
ATOM 2933 C C . GLU A 1 369 ? -0.364 11.044 -16.607 1.00 98.62 369 GLU A C 1
ATOM 2935 O O . GLU A 1 369 ? -1.485 10.645 -16.286 1.00 98.62 369 GLU A O 1
ATOM 2940 N N . GLU A 1 370 ? -0.051 11.311 -17.872 1.00 98.56 370 GLU A N 1
ATOM 2941 C CA . GLU A 1 370 ? -0.979 11.125 -18.982 1.00 98.56 370 GLU A CA 1
ATOM 2942 C C . GLU A 1 370 ? -1.332 9.653 -19.217 1.00 98.56 370 GLU A C 1
ATOM 2944 O O . GLU A 1 370 ? -2.494 9.341 -19.474 1.00 98.56 370 GLU A O 1
ATOM 2949 N N . PHE A 1 371 ? -0.360 8.749 -19.069 1.00 98.75 371 PHE A N 1
ATOM 2950 C CA . PHE A 1 371 ? -0.576 7.305 -19.099 1.00 98.75 371 PHE A CA 1
ATOM 2951 C C . PHE A 1 371 ? -1.655 6.900 -18.089 1.00 98.75 371 PHE A C 1
ATOM 2953 O O . PHE A 1 371 ? -2.667 6.322 -18.476 1.00 98.75 371 PHE A O 1
ATOM 2960 N N . PHE A 1 372 ? -1.513 7.272 -16.812 1.00 98.69 372 PHE A N 1
ATOM 2961 C CA . PHE A 1 372 ? -2.503 6.907 -15.791 1.00 98.69 372 PHE A CA 1
ATOM 2962 C C . PHE A 1 372 ? -3.861 7.592 -15.994 1.00 98.69 372 PHE A C 1
ATOM 2964 O O . PHE A 1 372 ? -4.896 6.978 -15.731 1.00 98.69 372 PHE A O 1
ATOM 2971 N N . LYS A 1 373 ? -3.893 8.825 -16.520 1.00 98.44 373 LYS A N 1
ATOM 2972 C CA . LYS A 1 373 ? -5.152 9.481 -16.920 1.00 98.44 373 LYS A CA 1
ATOM 2973 C C . LYS A 1 373 ? -5.867 8.705 -18.029 1.00 98.44 373 LYS A C 1
ATOM 2975 O O . LYS A 1 373 ? -7.082 8.531 -17.952 1.00 98.44 373 LYS A O 1
ATOM 2980 N N . ALA A 1 374 ? -5.127 8.221 -19.028 1.00 98.19 374 ALA A N 1
ATOM 2981 C CA . ALA A 1 374 ? -5.672 7.402 -20.108 1.00 98.19 374 ALA A CA 1
ATOM 2982 C C . ALA A 1 374 ? -6.157 6.033 -19.605 1.00 98.19 374 ALA A C 1
ATOM 2984 O O . ALA A 1 374 ? -7.222 5.576 -20.009 1.00 98.19 374 ALA A O 1
ATOM 2985 N N . VAL A 1 375 ? -5.434 5.403 -18.675 1.00 98.25 375 VAL A N 1
ATOM 2986 C CA . VAL A 1 375 ? -5.889 4.170 -18.008 1.00 98.25 375 VAL A CA 1
ATOM 2987 C C . VAL A 1 375 ? -7.223 4.419 -17.299 1.00 98.25 375 VAL A C 1
ATOM 2989 O O . VAL A 1 375 ? -8.203 3.725 -17.557 1.00 98.25 375 VAL A O 1
ATOM 2992 N N . ALA A 1 376 ? -7.301 5.455 -16.456 1.00 97.94 376 ALA A N 1
ATOM 2993 C CA . ALA A 1 376 ? -8.511 5.775 -15.702 1.00 97.94 376 ALA A CA 1
ATOM 2994 C C . ALA A 1 376 ? -9.718 6.085 -16.603 1.00 97.94 376 ALA A C 1
ATOM 2996 O O . ALA A 1 376 ? -10.847 5.750 -16.246 1.00 97.94 376 ALA A O 1
ATOM 2997 N N . SER A 1 377 ? -9.516 6.725 -17.760 1.00 97.00 377 SER A N 1
ATOM 2998 C CA . SER A 1 377 ? -10.614 7.038 -18.683 1.00 97.00 377 SER A CA 1
ATOM 2999 C C . SER A 1 377 ? -11.171 5.802 -19.392 1.00 97.00 377 SER A C 1
ATOM 3001 O O . SER A 1 377 ? -12.366 5.780 -19.687 1.00 97.00 377 SER A O 1
ATOM 3003 N N . ARG A 1 378 ? -10.331 4.784 -19.611 1.00 95.81 378 ARG A N 1
ATOM 3004 C CA . ARG A 1 378 ? -10.665 3.522 -20.292 1.00 95.81 378 ARG A CA 1
ATOM 3005 C C . ARG A 1 378 ? -11.256 2.467 -19.367 1.00 95.81 378 ARG A C 1
ATOM 3007 O O . ARG A 1 378 ? -11.934 1.564 -19.843 1.00 95.81 378 ARG A O 1
ATOM 3014 N N . LEU A 1 379 ? -11.029 2.585 -18.061 1.00 95.31 379 LEU A N 1
ATOM 3015 C CA . LEU A 1 379 ? -11.667 1.710 -17.087 1.00 95.31 379 LEU A CA 1
ATOM 3016 C C . LEU A 1 379 ? -13.182 1.946 -17.038 1.00 95.31 379 LEU A C 1
ATOM 3018 O O . LEU A 1 379 ? -13.620 3.109 -17.005 1.00 95.31 379 LEU A O 1
ATOM 3022 N N . PRO A 1 380 ? -13.993 0.876 -16.959 1.00 84.94 380 PRO A N 1
ATOM 3023 C CA . PRO A 1 380 ? -15.421 1.024 -16.734 1.00 84.94 380 PRO A CA 1
ATOM 3024 C C . PRO A 1 380 ? -15.647 1.798 -15.431 1.00 84.94 380 PRO A C 1
ATOM 3026 O O . PRO A 1 380 ? -14.884 1.684 -14.470 1.00 84.94 380 PRO A O 1
ATOM 3029 N N . LYS A 1 381 ? -16.698 2.621 -15.376 1.00 73.69 381 LYS A N 1
ATOM 3030 C CA . LYS A 1 381 ? -17.149 3.126 -14.075 1.00 73.69 381 LYS A CA 1
ATOM 3031 C C . LYS A 1 381 ? -17.623 1.914 -13.275 1.00 73.69 381 LYS A C 1
ATOM 3033 O O . LYS A 1 381 ? -18.478 1.183 -13.775 1.00 73.69 381 LYS A O 1
ATOM 3038 N N . ALA A 1 382 ? -17.085 1.703 -12.072 1.00 65.69 382 ALA A N 1
ATOM 3039 C CA . ALA A 1 382 ? -17.599 0.672 -11.181 1.00 65.69 382 ALA A CA 1
ATOM 3040 C C . ALA A 1 382 ? -19.122 0.810 -11.071 1.00 65.69 382 ALA A C 1
ATOM 3042 O O . ALA A 1 382 ? -19.628 1.893 -10.755 1.00 65.69 382 ALA A O 1
ATOM 3043 N N . ARG A 1 383 ? -19.840 -0.281 -11.366 1.00 57.31 383 ARG A N 1
ATOM 3044 C CA . ARG A 1 383 ? -21.297 -0.341 -11.207 1.00 57.31 383 ARG A CA 1
ATOM 3045 C C . ARG A 1 383 ? -21.638 0.029 -9.750 1.00 57.31 383 ARG A C 1
ATOM 3047 O O . ARG A 1 383 ? -20.835 -0.224 -8.841 1.00 57.31 383 ARG A O 1
ATOM 3054 N N . MET A 1 384 ? -22.717 0.795 -9.569 1.00 46.91 384 MET A N 1
ATOM 3055 C CA . MET A 1 384 ? -23.147 1.269 -8.245 1.00 46.91 384 MET A CA 1
ATOM 3056 C C . MET A 1 384 ? -23.658 0.127 -7.391 1.00 46.91 384 MET A C 1
ATOM 3058 O O . MET A 1 384 ? -24.364 -0.733 -7.959 1.00 46.91 384 MET A O 1
#